Protein 9H76 (pdb70)

Radius of gyration: 25.81 Å; Cα contacts (8 Å, |Δi|>4): 1018; chains: 2; bounding box: 57×60×82 Å

Nearest PDB structures (foldseek):
  9h76-assembly1_A  TM=1.002E+00  e=5.002E-60  Carnobac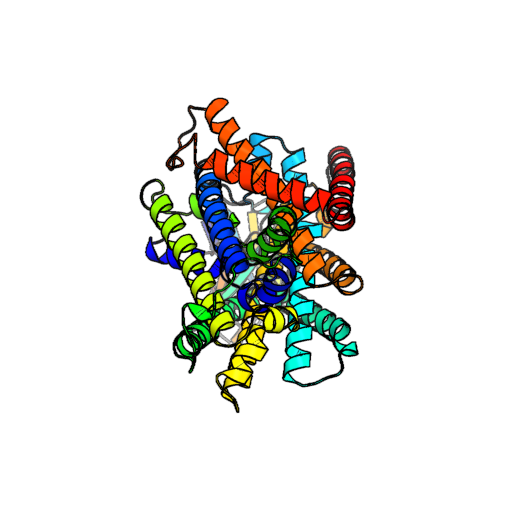terium sp. AT7
  6irs-assembly1_B  TM=9.149E-01  e=1.478E-20  Homo sapiens
  8ida-assembly1_B  TM=8.405E-01  e=1.612E-20  Homo sapiens
  5oqt-assembly1_A  TM=8.439E-01  e=7.942E-17  Geobacillus kaustophilus HTA426
  3ob6-assembly1_A  TM=8.214E-01  e=2.227E-13  Escherichia coli

Foldseek 3Di:
DDDLVRLLLVLLLQQAFLLLQFLLLQLLLLQVALQLLLVLLLLLLLLLLLLLLLLQQVLQLPLDPDFLLVLCCVQPHNLVSLLVLLLCLQAQLLLLLLLLLLLLLVLVCVLVVHDPVCSLVRSLVLLVVLLVQVVQACPSLVVLLVVLSVLLVVLLVVLLVQLCPDPQADPVLRDDSHDPVRDSVQSSLSSNLSSNLSRPRSSCSSNCSSVDDFAAPSSSVSSCSSSVVNSVSSSSNSSSLSSQDHSVVSNVDRGSSLVSQCSRPPDCRSSVSSVSSSSSSSSSSSVSLVVSQVRLLVCLVQQQFPPSVLQVDADPSHRGRSVSSVVSSVSSSVCNVPHHNSLSSLLNSQVVLVSSLVSLVSSVVCCPPPVPRDGSHDRPDNVPSSVSNNVVSVSNNVSCCVVPVPSNVVSVVSSVVSSVSRVVSVVVVD/DAWAWDFADEDAAQAKTKIKIADPDDPLLQWKKFKWWAAPPGDTHTAKIAGSVGDIDGDPVQPPAWDWDADVVRRMIIIIRGRHDQVPWTWMWMWIGNDPPGDIDIHPIHGHGHPD

Solvent-accessible surface area: 22068 Å² total

InterPro domains:
  IPR002293 Amino acid/polyamine transporter I [PF13520] (7-407)
  IPR050598 Cellular Amino Acid Transporter [PTHR11785] (1-428)

B-factor: mean 100.2, std 20.79, range [61.49, 174.68]

Sequence (546 aa):
EVSGITALTVVVGTVIGAGIFFKPTAVYGAAGAPGLGLLAWFVAGIITIAGGLTVAEIGTIYPQTGGMMIYLEKVYGRWLGFLVGWAQMVIYYPANIAALAIIFATQFVNLFALSDSTIVPTAILTSIFLMGVNFLGTKYSGWIQTLATILKLIPLVVIIVAGLLYPGGGVIRLVPFSVETHPVLTSFGSALIATLFAYDGWINVGTLAGEMKNPGKMLPKVIIGGLSIVMAVYLLTNIAYLFVLDSSQLAGTDTPAALVASHLFEGIGSKLVTIGILISVFGGINGYIISGLRVPYALATQKMLPFSDWFARINPKTNLPINGGLVMLGIAIVMILTGQFNQLTDLIVFVIWFFITLTFIAVIILRKTQPDIERPYRVPFYPVIPLIAIIGGLYIIFNTLIVQPKNAFIGILLTLIGIPIYFYCKKKYGVQLVESGGGLVQAGGSLRLSCAASGIAFSRMSMAWYRQDPGKQRALVARITNDGSTYYDDSVKGRFTISRDNAKNTVHLQMNSLKPEDTAVYYCNAQLVAWSENYWGQGTQVTVSS

Organism: NCBI:txid333990

Structure (mmCIF, N/CA/C/O backbone):
data_9H76
#
_entry.id   9H76
#
_cell.length_a   1.00
_cell.length_b   1.00
_cell.length_c   1.00
_cell.angle_alpha   90.00
_cell.angle_beta   90.00
_cell.angle_gamma   90.00
#
_symmetry.space_group_name_H-M   'P 1'
#
loop_
_entity.id
_entity.type
_entity.pdbx_description
1 polymer 'Putative amino acid/polyamine transport protein'
2 polymer 'Nanobody NB53'
3 non-polymer ALANINE
#
loop_
_atom_site.group_PDB
_atom_site.id
_atom_site.type_symbol
_atom_site.label_atom_id
_atom_site.label_alt_id
_atom_site.label_comp_id
_atom_site.label_asym_id
_atom_site.label_entity_id
_atom_site.label_seq_id
_atom_site.pdbx_PDB_ins_code
_atom_site.Cartn_x
_atom_site.Cartn_y
_atom_site.Cartn_z
_atom_site.occupancy
_atom_site.B_iso_or_equiv
_atom_site.auth_seq_id
_atom_site.auth_comp_id
_atom_site.auth_asym_id
_atom_site.auth_atom_id
_atom_site.pdbx_PDB_model_num
ATOM 1 N N . GLU A 1 3 ? 108.758 125.412 127.299 1.00 165.32 3 GLU A N 1
ATOM 2 C CA . GLU A 1 3 ? 108.568 124.382 128.309 1.00 167.37 3 GLU A CA 1
ATOM 3 C C . GLU A 1 3 ? 109.660 123.321 128.201 1.00 167.53 3 GLU A C 1
ATOM 4 O O . GLU A 1 3 ? 110.238 123.122 127.132 1.00 170.83 3 GLU A O 1
ATOM 10 N N . VAL A 1 4 ? 109.933 122.641 129.314 1.00 162.08 4 VAL A N 1
ATOM 11 C CA . VAL A 1 4 ? 110.943 121.589 129.370 1.00 157.16 4 VAL A CA 1
ATOM 12 C C . VAL A 1 4 ? 110.567 120.629 130.488 1.00 151.84 4 VAL A C 1
ATOM 13 O O . VAL A 1 4 ? 109.998 121.028 131.508 1.00 152.07 4 VAL A O 1
ATOM 17 N N . SER A 1 5 ? 110.886 119.353 130.289 1.00 148.58 5 SER A N 1
ATOM 18 C CA . SER A 1 5 ? 110.612 118.351 131.308 1.00 147.76 5 SER A CA 1
ATOM 19 C C . SER A 1 5 ? 111.470 118.600 132.542 1.00 144.81 5 SER A C 1
ATOM 20 O O . SER A 1 5 ? 112.555 119.182 132.465 1.00 142.79 5 SER A O 1
ATOM 23 N N . GLY A 1 6 ? 110.966 118.156 133.695 1.00 141.97 6 GLY A N 1
ATOM 24 C CA . GLY A 1 6 ? 111.702 118.356 134.934 1.00 137.91 6 GLY A CA 1
ATOM 25 C C . GLY A 1 6 ? 113.083 117.731 134.894 1.00 132.40 6 GLY A C 1
ATOM 26 O O . GLY A 1 6 ? 114.073 118.350 135.292 1.00 130.16 6 GLY A O 1
ATOM 27 N N . ILE A 1 7 ? 113.171 116.497 134.396 1.00 131.39 7 ILE A N 1
ATOM 28 C CA . ILE A 1 7 ? 114.466 115.833 134.283 1.00 129.91 7 ILE A CA 1
ATOM 29 C C . ILE A 1 7 ? 115.325 116.524 133.231 1.00 127.34 7 ILE A C 1
ATOM 30 O O . ILE A 1 7 ? 116.548 116.634 133.380 1.00 125.02 7 ILE A O 1
ATOM 35 N N . THR A 1 8 ? 114.700 117.011 132.156 1.00 128.53 8 THR A N 1
ATOM 36 C CA . THR A 1 8 ? 115.449 117.737 131.136 1.00 129.38 8 THR A CA 1
ATOM 37 C C . THR A 1 8 ? 116.108 118.979 131.722 1.00 127.22 8 THR A C 1
ATOM 38 O O . THR A 1 8 ? 117.285 119.246 131.460 1.00 125.92 8 THR A O 1
ATOM 42 N N . ALA A 1 9 ? 115.370 119.743 132.529 1.00 129.19 9 ALA A N 1
ATOM 43 C CA . ALA A 1 9 ? 115.951 120.923 133.162 1.00 124.92 9 ALA A CA 1
ATOM 44 C C . ALA A 1 9 ? 117.057 120.536 134.136 1.00 124.80 9 ALA A C 1
ATOM 45 O O . ALA A 1 9 ? 118.069 121.237 134.248 1.00 123.53 9 ALA A O 1
ATOM 47 N N . LEU A 1 10 ? 116.875 119.425 134.854 1.00 122.08 10 LEU A N 1
ATOM 48 C CA . LEU A 1 10 ? 117.920 118.916 135.738 1.00 111.49 10 LEU A CA 1
ATOM 49 C C . LEU A 1 10 ? 119.205 118.663 134.962 1.00 112.06 10 LEU A C 1
ATOM 50 O O . LEU A 1 10 ? 120.295 119.088 135.370 1.00 112.65 10 LEU A O 1
ATOM 55 N N . THR A 1 11 ? 119.089 117.966 133.830 1.00 114.47 11 THR A N 1
ATOM 56 C CA . THR A 1 11 ? 120.253 117.682 133.000 1.00 114.90 11 THR A CA 1
ATOM 57 C C . THR A 1 11 ? 120.870 118.967 132.464 1.00 113.65 11 THR A C 1
ATOM 58 O O . THR A 1 11 ? 122.097 119.104 132.426 1.00 117.02 11 THR A O 1
ATOM 62 N N . VAL A 1 12 ? 120.035 119.922 132.050 1.00 113.80 12 VAL A N 1
ATOM 63 C CA . VAL A 1 12 ? 120.553 121.186 131.534 1.00 111.83 12 VAL A CA 1
ATOM 64 C C . VAL A 1 12 ? 121.379 121.893 132.599 1.00 110.39 12 VAL A C 1
ATOM 65 O O . VAL A 1 12 ? 122.489 122.369 132.333 1.00 111.76 12 VAL A O 1
ATOM 69 N N . VAL A 1 13 ? 120.850 121.962 133.824 1.00 109.33 13 VAL A N 1
ATOM 70 C CA . VAL A 1 13 ? 121.548 122.647 134.911 1.00 108.44 13 VAL A CA 1
ATOM 71 C C . VAL A 1 13 ? 122.863 121.946 135.227 1.00 106.08 13 VAL A C 1
ATOM 72 O O . VAL A 1 13 ? 123.916 122.585 135.368 1.00 104.28 13 VAL A O 1
ATOM 76 N N . VAL A 1 14 ? 122.823 120.617 135.345 1.00 101.89 14 VAL A N 1
ATOM 77 C CA . VAL A 1 14 ? 124.040 119.878 135.663 1.00 95.11 14 VAL A CA 1
ATOM 78 C C . VAL A 1 14 ? 125.084 120.087 134.576 1.00 99.90 14 VAL A C 1
ATOM 79 O O . VAL A 1 14 ? 126.268 120.298 134.863 1.00 101.11 14 VAL A O 1
ATOM 83 N N . GLY A 1 15 ? 124.662 120.053 133.313 1.00 103.80 15 GLY A N 1
ATOM 84 C CA . GLY A 1 15 ? 125.602 120.256 132.225 1.00 101.22 15 GLY A CA 1
ATOM 85 C C . GLY A 1 15 ? 126.220 121.641 132.232 1.00 102.26 15 GLY A C 1
ATOM 86 O O . GLY A 1 15 ? 127.432 121.790 132.062 1.00 103.83 15 GLY A O 1
ATOM 87 N N . THR A 1 16 ? 125.398 122.677 132.426 1.00 102.28 16 THR A N 1
ATOM 88 C CA . THR A 1 16 ? 125.938 124.032 132.344 1.00 104.55 16 THR A CA 1
ATOM 89 C C . THR A 1 16 ? 126.882 124.318 133.505 1.00 102.69 16 THR A C 1
ATOM 90 O O . THR A 1 16 ? 127.972 124.865 133.306 1.00 101.99 16 THR A O 1
ATOM 94 N N . VAL A 1 17 ? 126.489 123.949 134.726 1.00 100.77 17 VAL A N 1
ATOM 95 C CA . VAL A 1 17 ? 127.305 124.306 135.885 1.00 94.76 17 VAL A CA 1
ATOM 96 C C . VAL A 1 17 ? 128.626 123.545 135.872 1.00 92.55 17 VAL A C 1
ATOM 97 O O . VAL A 1 17 ? 129.700 124.131 136.051 1.00 90.47 17 VAL A O 1
ATOM 101 N N . ILE A 1 18 ? 128.568 122.232 135.654 1.00 93.43 18 ILE A N 1
ATOM 102 C CA . ILE A 1 18 ? 129.778 121.421 135.657 1.00 88.22 18 ILE A CA 1
ATOM 103 C C . ILE A 1 18 ? 130.635 121.770 134.449 1.00 93.56 18 ILE A C 1
ATOM 104 O O . ILE A 1 18 ? 130.134 121.920 133.327 1.00 102.25 18 ILE A O 1
ATOM 109 N N . GLY A 1 19 ? 131.936 121.915 134.679 1.00 90.16 19 GLY A N 1
ATOM 110 C CA . GLY A 1 19 ? 132.863 122.203 133.607 1.00 94.33 19 GLY A CA 1
ATOM 111 C C . GLY A 1 19 ? 134.269 121.740 133.917 1.00 93.43 19 GLY A C 1
ATOM 112 O O . GLY A 1 19 ? 134.464 120.683 134.524 1.00 95.02 19 GLY A O 1
ATOM 113 N N . ALA A 1 20 ? 135.258 122.527 133.508 1.00 91.73 20 ALA A N 1
ATOM 114 C CA . ALA A 1 20 ? 136.658 122.193 133.713 1.00 89.90 20 ALA A CA 1
ATOM 115 C C . ALA A 1 20 ? 137.242 122.824 134.966 1.00 90.00 20 ALA A C 1
ATOM 116 O O . ALA A 1 20 ? 138.437 122.658 135.225 1.00 93.26 20 ALA A O 1
ATOM 118 N N . GLY A 1 21 ? 136.439 123.548 135.745 1.00 88.65 21 GLY A N 1
ATOM 119 C CA . GLY A 1 21 ? 136.955 124.134 136.970 1.00 82.65 21 GLY A CA 1
ATOM 120 C C . GLY A 1 21 ? 137.359 123.090 137.992 1.00 83.64 21 GLY A C 1
ATOM 121 O O . GLY A 1 21 ? 138.378 123.235 138.669 1.00 87.22 21 GLY A O 1
ATOM 122 N N . ILE A 1 22 ? 136.575 122.017 138.107 1.00 81.20 22 ILE A N 1
ATOM 123 C CA . ILE A 1 22 ? 136.853 120.991 139.108 1.00 78.97 22 ILE A CA 1
ATOM 124 C C . ILE A 1 22 ? 138.208 120.342 138.867 1.00 81.55 22 ILE A C 1
ATOM 125 O O . ILE A 1 22 ? 138.861 119.881 139.810 1.00 84.10 22 ILE A O 1
ATOM 130 N N . PHE A 1 23 ? 138.657 120.293 137.614 1.00 81.91 23 PHE A N 1
ATOM 131 C CA . PHE A 1 23 ? 139.906 119.618 137.298 1.00 78.78 23 PHE A CA 1
ATOM 132 C C . PHE A 1 23 ? 141.139 120.444 137.636 1.00 82.85 23 PHE A C 1
ATOM 133 O O . PHE A 1 23 ? 142.225 119.872 137.775 1.00 88.62 23 PHE A O 1
ATOM 141 N N . PHE A 1 24 ? 141.005 121.762 137.775 1.00 77.63 24 PHE A N 1
ATOM 142 C CA . PHE A 1 24 ? 142.177 122.627 137.868 1.00 77.32 24 PHE A CA 1
ATOM 143 C C . PHE A 1 24 ? 142.131 123.551 139.075 1.00 78.74 24 PHE A C 1
ATOM 144 O O . PHE A 1 24 ? 143.170 123.935 139.614 1.00 83.68 24 PHE A O 1
ATOM 152 N N . LYS A 1 25 ? 140.927 123.924 139.499 1.00 75.88 25 LYS A N 1
ATOM 153 C CA . LYS A 1 25 ? 140.798 124.795 140.661 1.00 76.39 25 LYS A CA 1
ATOM 154 C C . LYS A 1 25 ? 141.298 124.180 141.969 1.00 79.58 25 LYS A C 1
ATOM 155 O O . LYS A 1 25 ? 141.683 124.959 142.859 1.00 86.57 25 LYS A O 1
ATOM 161 N N . PRO A 1 26 ? 141.282 122.855 142.183 1.00 74.15 26 PRO A N 1
ATOM 162 C CA . PRO A 1 26 ? 141.850 122.313 143.431 1.00 74.88 26 PRO A CA 1
ATOM 163 C C . PRO A 1 26 ? 143.231 122.836 143.770 1.00 80.83 26 PRO A C 1
ATOM 164 O O . PRO A 1 26 ? 143.557 122.953 144.959 1.00 88.25 26 PRO A O 1
ATOM 168 N N . THR A 1 27 ? 144.055 123.162 142.772 1.00 77.91 27 THR A N 1
ATOM 169 C CA . THR A 1 27 ? 145.351 123.764 143.060 1.00 78.66 27 THR A CA 1
ATOM 170 C C . THR A 1 27 ? 145.194 125.009 143.917 1.00 85.24 27 THR A C 1
ATOM 171 O O . THR A 1 27 ? 145.800 125.122 144.986 1.00 91.91 27 THR A O 1
ATOM 175 N N . ALA A 1 28 ? 144.362 125.949 143.469 1.00 80.55 28 ALA A N 1
ATOM 176 C CA . ALA A 1 28 ? 144.182 127.188 144.215 1.00 78.14 28 ALA A CA 1
ATOM 177 C C . ALA A 1 28 ? 143.494 126.935 145.548 1.00 81.36 28 ALA A C 1
ATOM 178 O O . ALA A 1 28 ? 143.878 127.516 146.569 1.00 88.82 28 ALA A O 1
ATOM 180 N N . VAL A 1 29 ? 142.487 126.059 145.559 1.00 78.41 29 VAL A N 1
ATOM 181 C CA . VAL A 1 29 ? 141.724 125.813 146.779 1.00 77.70 29 VAL A CA 1
ATOM 182 C C . VAL A 1 29 ? 142.635 125.284 147.876 1.00 86.00 29 VAL A C 1
ATOM 183 O O . VAL A 1 29 ? 142.609 125.763 149.016 1.00 96.77 29 VAL A O 1
ATOM 187 N N . TYR A 1 30 ? 143.466 124.299 147.546 1.00 81.56 30 TYR A N 1
ATOM 188 C CA . TYR A 1 30 ? 144.318 123.672 148.543 1.00 82.57 30 TYR A CA 1
ATOM 189 C C . TYR A 1 30 ? 145.659 124.370 148.709 1.00 92.78 30 TYR A C 1
ATOM 190 O O . TYR A 1 30 ? 146.406 124.026 149.630 1.00 100.63 30 TYR A O 1
ATOM 199 N N . GLY A 1 31 ? 145.988 125.338 147.850 1.00 90.57 31 GLY A N 1
ATOM 200 C CA . GLY A 1 31 ? 147.120 126.199 148.128 1.00 93.93 31 GLY A CA 1
ATOM 201 C C . GLY A 1 31 ? 146.759 127.355 149.027 1.00 98.82 31 GLY A C 1
ATOM 202 O O . GLY A 1 31 ? 147.609 127.853 149.770 1.00 110.04 31 GLY A O 1
ATOM 203 N N . ALA A 1 32 ? 145.502 127.796 148.979 1.00 93.56 32 ALA A N 1
ATOM 204 C CA . ALA A 1 32 ? 145.035 128.815 149.908 1.00 97.63 32 ALA A CA 1
ATOM 205 C C . ALA A 1 32 ? 144.670 128.196 151.250 1.00 103.10 32 ALA A C 1
ATOM 206 O O . ALA A 1 32 ? 145.237 128.555 152.286 1.00 115.50 32 ALA A O 1
ATOM 208 N N . ALA A 1 33 ? 143.726 127.251 151.246 1.00 94.88 33 ALA A N 1
ATOM 209 C CA . ALA A 1 33 ? 143.294 126.624 152.491 1.00 96.67 33 ALA A CA 1
ATOM 210 C C . ALA A 1 33 ? 144.462 125.963 153.209 1.00 102.25 33 ALA A C 1
ATOM 211 O O . ALA A 1 33 ? 144.683 126.194 154.403 1.00 109.27 33 ALA A O 1
ATOM 213 N N . GLY A 1 34 ? 145.225 125.143 152.494 1.00 100.12 34 GLY A N 1
ATOM 214 C CA . GLY A 1 34 ? 146.382 124.493 153.065 1.00 103.84 34 GLY A CA 1
ATOM 215 C C . GLY A 1 34 ? 146.094 123.229 153.840 1.00 106.74 34 GLY A C 1
ATOM 216 O O . GLY A 1 34 ? 147.039 122.577 154.297 1.00 105.99 34 GLY A O 1
ATOM 217 N N . ALA A 1 35 ? 144.829 122.862 154.009 1.00 103.01 35 ALA A N 1
ATOM 218 C CA . ALA A 1 35 ? 144.460 121.664 154.741 1.00 99.30 35 ALA A CA 1
ATOM 219 C C . ALA A 1 35 ? 143.366 120.933 153.982 1.00 99.64 35 ALA A C 1
ATOM 220 O O . ALA A 1 35 ? 142.551 121.565 153.302 1.00 100.51 35 ALA A O 1
ATOM 222 N N . PRO A 1 36 ? 143.335 119.601 154.067 1.00 100.03 36 PRO A N 1
ATOM 223 C CA . PRO A 1 36 ? 142.291 118.853 153.348 1.00 96.58 36 PRO A CA 1
ATOM 224 C C . PRO A 1 36 ? 140.880 119.226 153.762 1.00 100.56 36 PRO A C 1
ATOM 225 O O . PRO A 1 36 ? 139.987 119.296 152.909 1.00 104.94 36 PRO A O 1
ATOM 229 N N . GLY A 1 37 ? 140.650 119.473 155.053 1.00 101.00 37 GLY A N 1
ATOM 230 C CA . GLY A 1 37 ? 139.299 119.718 155.522 1.00 99.21 37 GLY A CA 1
ATOM 231 C C . GLY A 1 37 ? 138.756 121.086 155.175 1.00 96.15 37 GLY A C 1
ATOM 232 O O . GLY A 1 37 ? 137.549 121.236 154.964 1.00 97.15 37 GLY A O 1
ATOM 233 N N . LEU A 1 38 ? 139.619 122.101 155.121 1.00 93.77 38 LEU A N 1
ATOM 234 C CA . LEU A 1 38 ? 139.140 123.451 154.849 1.00 90.97 38 LEU A CA 1
ATOM 235 C C . LEU A 1 38 ? 138.759 123.627 153.386 1.00 91.33 38 LEU A C 1
ATOM 236 O O . LEU A 1 38 ? 137.829 124.380 153.076 1.00 94.78 38 LEU A O 1
ATOM 241 N N . GLY A 1 39 ? 139.459 122.950 152.475 1.00 88.23 39 GLY A N 1
ATOM 242 C CA . GLY A 1 39 ? 139.078 123.015 151.074 1.00 86.30 39 GLY A CA 1
ATOM 243 C C . GLY A 1 39 ? 137.710 122.414 150.816 1.00 88.84 39 GLY A C 1
ATOM 244 O O . GLY A 1 39 ? 136.912 122.961 150.050 1.00 94.42 39 GLY A O 1
ATOM 245 N N . LEU A 1 40 ? 137.418 121.280 151.456 1.00 84.27 40 LEU A N 1
ATOM 246 C CA . LEU A 1 40 ? 136.096 120.680 151.322 1.00 82.50 40 LEU A CA 1
ATOM 247 C C . LEU A 1 40 ? 135.019 121.596 151.887 1.00 85.45 40 LEU A C 1
ATOM 248 O O . LEU A 1 40 ? 133.925 121.708 151.321 1.00 91.03 40 LEU A O 1
ATOM 253 N N . LEU A 1 41 ? 135.310 122.256 153.008 1.00 82.04 41 LEU A N 1
ATOM 254 C CA . LEU A 1 41 ? 134.366 123.221 153.556 1.00 79.62 41 LEU A CA 1
ATOM 255 C C . LEU A 1 41 ? 134.143 124.372 152.588 1.00 81.53 41 LEU A C 1
ATOM 256 O O . LEU A 1 41 ? 133.019 124.867 152.452 1.00 86.15 41 LEU A O 1
ATOM 261 N N . ALA A 1 42 ? 135.203 124.816 151.911 1.00 79.72 42 ALA A N 1
ATOM 262 C CA . ALA A 1 42 ? 135.047 125.862 150.906 1.00 79.50 42 ALA A CA 1
ATOM 263 C C . ALA A 1 42 ? 134.151 125.400 149.765 1.00 79.92 42 ALA A C 1
ATOM 264 O O . ALA A 1 42 ? 133.285 126.151 149.305 1.00 87.48 42 ALA A O 1
ATOM 266 N N . TRP A 1 43 ? 134.343 124.165 149.300 1.00 76.27 43 TRP A N 1
ATOM 267 C CA . TRP A 1 43 ? 133.484 123.630 148.244 1.00 76.35 43 TRP A CA 1
ATOM 268 C C . TRP A 1 43 ? 132.027 123.603 148.690 1.00 81.25 43 TRP A C 1
ATOM 269 O O . TRP A 1 43 ? 131.123 124.014 147.949 1.00 86.86 43 TRP A O 1
ATOM 280 N N . PHE A 1 44 ? 131.783 123.130 149.913 1.00 80.35 44 PHE A N 1
ATOM 281 C CA . PHE A 1 44 ? 130.417 123.029 150.416 1.00 78.26 44 PHE A CA 1
ATOM 282 C C . PHE A 1 44 ? 129.772 124.402 150.566 1.00 79.52 44 PHE A C 1
ATOM 283 O O . PHE A 1 44 ? 128.606 124.595 150.197 1.00 85.95 44 PHE A O 1
ATOM 291 N N . VAL A 1 45 ? 130.512 125.369 151.110 1.00 75.64 45 VAL A N 1
ATOM 292 C CA . VAL A 1 45 ? 129.967 126.711 151.291 1.00 73.44 45 VAL A CA 1
ATOM 293 C C . VAL A 1 45 ? 129.679 127.356 149.944 1.00 77.01 45 VAL A C 1
ATOM 294 O O . VAL A 1 45 ? 128.646 128.016 149.764 1.00 85.83 45 VAL A O 1
ATOM 298 N N . ALA A 1 46 ? 130.583 127.183 148.977 1.00 74.57 46 ALA A N 1
ATOM 299 C CA . ALA A 1 46 ? 130.347 127.722 147.645 1.00 74.54 46 ALA A CA 1
ATOM 300 C C . ALA A 1 46 ? 129.093 127.124 147.033 1.00 78.21 46 ALA A C 1
ATOM 301 O O . ALA A 1 46 ? 128.302 127.831 146.401 1.00 87.14 46 ALA A O 1
ATOM 303 N N . GLY A 1 47 ? 128.886 125.822 147.217 1.00 76.63 47 GLY A N 1
ATOM 304 C CA . GLY A 1 47 ? 127.679 125.211 146.691 1.00 79.61 47 GLY A CA 1
ATOM 305 C C . GLY A 1 47 ? 126.414 125.728 147.353 1.00 76.52 47 GLY A C 1
ATOM 306 O O . GLY A 1 47 ? 125.400 12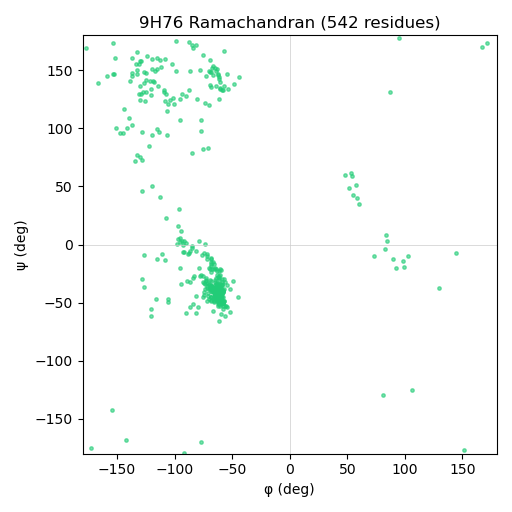5.938 146.688 1.00 79.98 47 GLY A O 1
ATOM 307 N N . ILE A 1 48 ? 126.445 125.912 148.676 1.00 72.90 48 ILE A N 1
ATOM 308 C CA . ILE A 1 48 ? 125.268 126.439 149.371 1.00 72.78 48 ILE A CA 1
ATOM 309 C C . ILE A 1 48 ? 124.940 127.840 148.870 1.00 77.18 48 ILE A C 1
ATOM 310 O O . ILE A 1 48 ? 123.777 128.175 148.594 1.00 83.63 48 ILE A O 1
ATOM 315 N N . ILE A 1 49 ? 125.968 128.681 148.745 1.00 75.14 49 ILE A N 1
ATOM 316 C CA . ILE A 1 49 ? 125.769 130.031 148.232 1.00 71.37 49 ILE A CA 1
ATOM 317 C C . ILE A 1 49 ? 125.229 129.982 146.810 1.00 77.27 49 ILE A C 1
ATOM 318 O O . ILE A 1 49 ? 124.356 130.772 146.433 1.00 81.47 49 ILE A O 1
ATOM 323 N N . THR A 1 50 ? 125.733 129.049 146.001 1.00 77.71 50 THR A N 1
ATOM 324 C CA . THR A 1 50 ? 125.256 128.918 144.630 1.00 75.27 50 THR A CA 1
ATOM 325 C C . THR A 1 50 ? 123.789 128.509 144.592 1.00 79.01 50 THR A C 1
ATOM 326 O O . THR A 1 50 ? 123.024 129.012 143.767 1.00 84.73 50 THR A O 1
ATOM 330 N N . ILE A 1 51 ? 123.376 127.599 145.475 1.00 77.30 51 ILE A N 1
ATOM 331 C CA . ILE A 1 51 ? 121.973 127.184 145.514 1.00 73.41 51 ILE A CA 1
ATOM 332 C C . ILE A 1 51 ? 121.082 128.362 145.887 1.00 79.30 51 ILE A C 1
ATOM 333 O O . ILE A 1 51 ? 120.047 128.616 145.251 1.00 86.43 51 ILE A O 1
ATOM 338 N N . ALA A 1 52 ? 121.470 129.098 146.931 1.00 75.70 52 ALA A N 1
ATOM 339 C CA . ALA A 1 52 ? 120.672 130.246 147.349 1.00 76.16 52 ALA A CA 1
ATOM 340 C C . ALA A 1 52 ? 120.582 131.283 146.237 1.00 78.69 52 ALA A C 1
ATOM 341 O O . ALA A 1 52 ? 119.497 131.809 145.947 1.00 82.64 52 ALA A O 1
ATOM 343 N N . GLY A 1 53 ? 121.710 131.572 145.589 1.00 75.08 53 GLY A N 1
ATOM 344 C CA . GLY A 1 53 ? 121.699 132.521 144.494 1.00 79.16 53 GLY A CA 1
ATOM 345 C C . GLY A 1 53 ? 120.884 132.043 143.312 1.00 85.27 53 GLY A C 1
ATOM 346 O O . GLY A 1 53 ? 120.225 132.836 142.640 1.00 91.51 53 GLY A O 1
ATOM 347 N N . GLY A 1 54 ? 120.930 130.742 143.032 1.00 81.18 54 GLY A N 1
ATOM 348 C CA . GLY A 1 54 ? 120.138 130.205 141.945 1.00 78.74 54 GLY A CA 1
ATOM 349 C C . GLY A 1 54 ? 118.654 130.380 142.181 1.00 82.04 54 GLY A C 1
ATOM 350 O O . GLY A 1 54 ? 117.920 130.794 141.283 1.00 89.38 54 GLY A O 1
ATOM 351 N N . LEU A 1 55 ? 118.193 130.085 143.397 1.00 76.86 55 LEU A N 1
ATOM 352 C CA . LEU A 1 55 ? 116.783 130.304 143.713 1.00 78.27 55 LEU A CA 1
ATOM 353 C C . LEU A 1 55 ? 116.415 131.782 143.592 1.00 84.58 55 LEU A C 1
ATOM 354 O O . LEU A 1 55 ? 115.394 132.142 142.979 1.00 94.99 55 LEU A O 1
ATOM 359 N N . THR A 1 56 ? 117.251 132.658 144.158 1.00 76.01 56 THR A N 1
ATOM 360 C CA . THR A 1 56 ? 116.946 134.085 144.125 1.00 78.62 56 THR A CA 1
ATOM 361 C C . THR A 1 56 ? 116.878 134.604 142.695 1.00 80.64 56 THR A C 1
ATOM 362 O O . THR A 1 56 ? 115.964 135.357 142.342 1.00 83.56 56 THR A O 1
ATOM 366 N N . VAL A 1 57 ? 117.833 134.207 141.855 1.00 79.16 57 VAL A N 1
ATOM 367 C CA . VAL A 1 57 ? 117.851 134.656 140.468 1.00 79.37 57 VAL A CA 1
ATOM 368 C C . VAL A 1 57 ? 116.687 134.053 139.691 1.00 86.79 57 VAL A C 1
ATOM 369 O O . VAL A 1 57 ? 116.126 134.695 138.797 1.00 92.09 57 VAL A O 1
ATOM 373 N N . ALA A 1 58 ? 116.314 132.811 140.004 1.00 86.22 58 ALA A N 1
ATOM 374 C CA . ALA A 1 58 ? 115.192 132.189 139.312 1.00 84.97 58 ALA A CA 1
ATOM 375 C C . ALA A 1 58 ? 113.896 132.928 139.578 1.00 87.78 58 ALA A C 1
ATOM 376 O O . ALA A 1 58 ? 113.032 132.999 138.696 1.00 98.01 58 ALA A O 1
ATOM 378 N N . GLU A 1 59 ? 113.734 133.480 140.781 1.00 86.81 59 GLU A N 1
ATOM 379 C CA . GLU A 1 59 ? 112.534 134.273 141.041 1.00 87.67 59 GLU A CA 1
ATOM 380 C C . GLU A 1 59 ? 112.387 135.410 140.031 1.00 90.28 59 GLU A C 1
ATOM 381 O O . GLU A 1 59 ? 111.346 135.546 139.374 1.00 95.49 59 GLU A O 1
ATOM 387 N N . ILE A 1 60 ? 113.430 136.230 139.878 1.00 90.97 60 ILE A N 1
ATOM 388 C CA . ILE A 1 60 ? 113.347 137.359 138.955 1.00 85.77 60 ILE A CA 1
ATOM 389 C C . ILE A 1 60 ? 113.276 136.872 137.514 1.00 87.40 60 ILE A C 1
ATOM 390 O O . ILE A 1 60 ? 112.604 137.482 136.675 1.00 93.49 60 ILE A O 1
ATOM 395 N N . GLY A 1 61 ? 113.965 135.773 137.199 1.00 86.52 61 GLY A N 1
ATOM 396 C CA . GLY A 1 61 ? 113.873 135.225 135.857 1.00 90.13 61 GLY A CA 1
ATOM 397 C C . GLY A 1 61 ? 112.450 134.859 135.484 1.00 96.94 61 GLY A C 1
ATOM 398 O O . GLY A 1 61 ? 112.011 135.100 134.358 1.00 104.74 61 GLY A O 1
ATOM 399 N N . THR A 1 62 ? 111.711 134.274 136.428 1.00 94.83 62 THR A N 1
ATOM 400 C CA . THR A 1 62 ? 110.288 134.042 136.208 1.00 92.01 62 THR A CA 1
ATOM 401 C C . THR A 1 62 ? 109.529 135.354 136.094 1.00 95.04 62 THR A C 1
ATOM 402 O O . THR A 1 62 ? 108.605 135.476 135.282 1.00 99.46 62 THR A O 1
ATOM 406 N N . ILE A 1 63 ? 109.893 136.346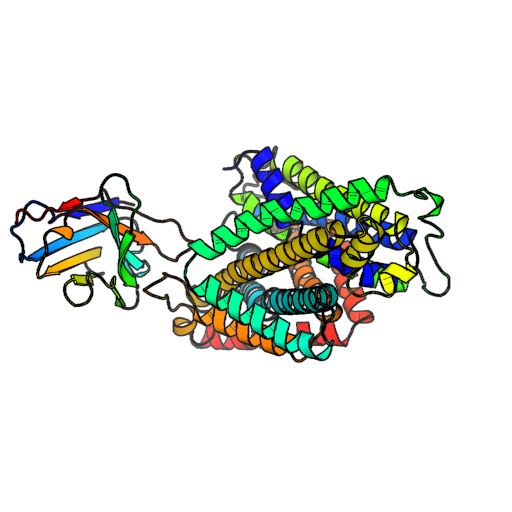 136.909 1.00 93.42 63 ILE A N 1
ATOM 407 C CA . ILE A 1 63 ? 109.210 137.635 136.839 1.00 89.71 63 ILE A CA 1
ATOM 408 C C . ILE A 1 63 ? 109.392 138.264 135.463 1.00 95.73 63 ILE A C 1
ATOM 409 O O . ILE A 1 63 ? 108.441 138.794 134.877 1.00 98.24 63 ILE A O 1
ATOM 414 N N . TYR A 1 64 ? 110.609 138.202 134.918 1.00 95.41 64 TYR A N 1
ATOM 415 C CA . TYR A 1 64 ? 110.948 138.802 133.629 1.00 92.90 64 TYR A CA 1
ATOM 416 C C . TYR A 1 64 ? 111.480 137.705 132.715 1.00 101.64 64 TYR A C 1
ATOM 417 O O . TYR A 1 64 ? 112.700 137.512 132.605 1.00 104.51 64 TYR A O 1
ATOM 426 N N . PRO A 1 65 ? 110.596 136.971 132.033 1.00 102.72 65 PRO A N 1
ATOM 427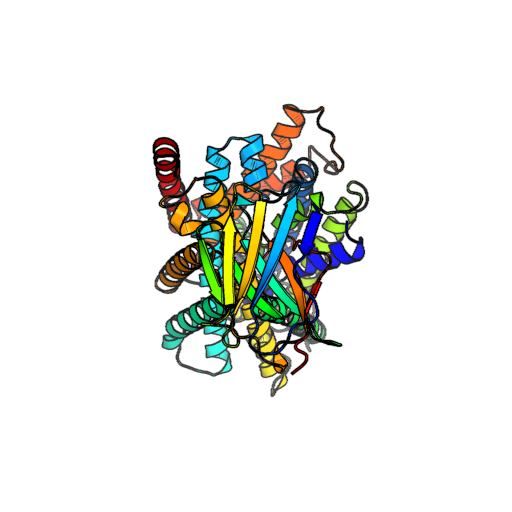 C CA . PRO A 1 65 ? 111.050 135.857 131.189 1.00 104.54 65 PRO A CA 1
ATOM 428 C C . PRO A 1 65 ? 111.723 136.285 129.895 1.00 109.32 65 PRO A C 1
ATOM 429 O O . PRO A 1 65 ? 112.125 135.414 129.116 1.00 114.02 65 PRO A O 1
ATOM 433 N N . GLN A 1 66 ? 111.857 137.583 129.633 1.00 109.39 66 GLN A N 1
ATOM 434 C CA . GLN A 1 66 ? 112.503 138.032 128.408 1.00 107.24 66 GLN A CA 1
ATOM 435 C C . GLN A 1 66 ? 113.947 137.554 128.361 1.00 114.99 66 GLN A C 1
ATOM 436 O O . GLN A 1 66 ? 114.638 137.506 129.382 1.00 120.22 66 GLN A O 1
ATOM 442 N N . THR A 1 67 ? 114.401 137.190 127.166 1.00 116.08 67 THR A N 1
ATOM 443 C CA . THR A 1 67 ? 115.764 136.709 127.002 1.00 122.36 67 THR A CA 1
ATOM 444 C C . THR A 1 67 ? 116.764 137.831 127.258 1.00 124.95 67 THR A C 1
ATOM 445 O O . THR A 1 67 ? 116.467 139.015 127.080 1.00 128.81 67 THR A O 1
ATOM 449 N N . GLY A 1 68 ? 117.957 137.444 127.702 1.00 121.17 68 GLY A N 1
ATOM 450 C CA . GLY A 1 68 ? 119.001 138.402 128.006 1.00 113.67 68 GLY A CA 1
ATOM 451 C C . GLY A 1 68 ? 119.611 138.181 129.374 1.00 110.68 68 GLY A C 1
ATOM 452 O O . GLY A 1 68 ? 120.821 138.340 129.556 1.00 113.00 68 GLY A O 1
ATOM 453 N N . GLY A 1 69 ? 118.785 137.811 130.342 1.00 108.31 69 GLY A N 1
ATOM 454 C CA . GLY A 1 69 ? 119.300 137.475 131.660 1.00 108.06 69 GLY A CA 1
ATOM 455 C C . GLY A 1 69 ? 119.572 138.709 132.488 1.00 104.53 69 GLY A C 1
ATOM 456 O O . GLY A 1 69 ? 118.716 139.592 132.616 1.00 107.09 69 GLY A O 1
ATOM 457 N N . MET A 1 70 ? 120.779 138.771 133.056 1.00 97.13 70 MET A N 1
ATOM 458 C CA . MET A 1 70 ? 121.112 139.844 133.987 1.00 89.58 70 MET A CA 1
ATOM 459 C C . MET A 1 70 ? 120.966 141.214 133.347 1.00 91.18 70 MET A C 1
ATOM 460 O O . MET A 1 70 ? 120.579 142.173 134.023 1.00 96.93 70 MET A O 1
ATOM 465 N N . MET A 1 71 ? 121.274 141.329 132.054 1.00 89.34 71 MET A N 1
ATOM 466 C CA . MET A 1 71 ? 121.068 142.595 131.361 1.00 90.77 71 MET A CA 1
ATOM 467 C C . MET A 1 71 ? 119.627 143.060 131.500 1.00 92.76 71 MET A C 1
ATOM 468 O O . MET A 1 71 ? 119.364 144.185 131.937 1.00 97.58 71 MET A O 1
ATOM 473 N N . ILE A 1 72 ? 118.676 142.189 131.160 1.00 89.16 72 ILE A N 1
ATOM 474 C CA . ILE A 1 72 ? 117.266 142.557 131.232 1.00 90.04 72 ILE A CA 1
ATOM 475 C C . ILE A 1 72 ? 116.858 142.823 132.674 1.00 92.17 72 ILE A C 1
ATOM 476 O O . ILE A 1 72 ? 116.160 143.801 132.965 1.00 93.02 72 ILE A O 1
ATOM 481 N N . TYR A 1 73 ? 117.291 141.964 133.600 1.00 90.85 73 TYR A N 1
ATOM 482 C CA . TYR A 1 73 ? 116.879 142.114 134.993 1.00 85.92 73 TYR A CA 1
ATOM 483 C C . TYR A 1 73 ? 117.311 143.465 135.546 1.00 88.33 73 TYR A C 1
ATOM 484 O O . TYR A 1 73 ? 116.497 144.217 136.099 1.00 94.03 73 TYR A O 1
ATOM 493 N N . LEU A 1 74 ? 118.590 143.801 135.385 1.00 84.93 74 LEU A N 1
ATOM 494 C CA . LEU A 1 74 ? 119.093 145.042 135.957 1.00 84.93 74 LEU A CA 1
ATOM 495 C C . LEU A 1 74 ? 118.597 146.255 135.186 1.00 89.37 74 LEU A C 1
ATOM 496 O O . LEU A 1 74 ? 118.375 147.312 135.787 1.00 91.70 74 LEU A O 1
ATOM 501 N N . GLU A 1 75 ? 118.388 146.121 133.872 1.00 89.28 75 GLU A N 1
ATOM 502 C CA . GLU A 1 75 ? 117.772 147.204 133.117 1.00 88.68 75 GLU A CA 1
ATOM 503 C C . GLU A 1 75 ? 116.397 147.520 133.675 1.00 94.62 75 GLU A C 1
ATOM 504 O O . GLU A 1 75 ? 116.053 148.691 133.871 1.00 97.83 75 GLU A O 1
ATOM 510 N N . LYS A 1 76 ? 115.601 146.488 133.944 1.00 95.55 76 LYS A N 1
ATOM 511 C CA . LYS A 1 76 ? 114.234 146.713 134.386 1.00 93.50 76 LYS A CA 1
ATOM 512 C C . LYS A 1 76 ? 114.173 147.202 135.825 1.00 89.76 76 LYS A C 1
ATOM 513 O O . LYS A 1 76 ? 113.292 147.998 136.166 1.00 89.92 76 LYS A O 1
ATOM 519 N N . VAL A 1 77 ? 115.080 146.746 136.682 1.00 85.68 77 VAL A N 1
ATOM 520 C CA . VAL A 1 77 ? 114.995 147.098 138.098 1.00 83.30 77 VAL A CA 1
ATOM 521 C C . VAL A 1 77 ? 115.698 148.416 138.394 1.00 89.32 77 VAL A C 1
ATOM 522 O O . VAL A 1 77 ? 115.110 149.324 138.986 1.00 94.62 77 VAL A O 1
ATOM 526 N N . TYR A 1 78 ? 116.964 148.549 138.003 1.00 87.38 78 TYR A N 1
ATOM 527 C CA . TYR A 1 78 ? 117.732 149.745 138.333 1.00 83.48 78 TYR A CA 1
ATOM 528 C C . TYR A 1 78 ? 117.603 150.814 137.253 1.00 92.55 78 TYR A C 1
ATOM 529 O O . TYR A 1 78 ? 117.159 151.933 137.526 1.00 104.20 78 TYR A O 1
ATOM 538 N N . GLY A 1 79 ? 117.990 150.484 136.029 1.00 91.26 79 GLY A N 1
ATOM 539 C CA . GLY A 1 79 ? 117.919 151.437 134.941 1.00 92.38 79 GLY A CA 1
ATOM 540 C C . GLY A 1 79 ? 118.698 150.933 133.751 1.00 94.24 79 GLY A C 1
ATOM 541 O O . GLY A 1 79 ? 119.442 149.952 133.830 1.00 100.53 79 GLY A O 1
ATOM 542 N N . ARG A 1 80 ? 118.518 151.636 132.631 1.00 91.71 80 ARG A N 1
ATOM 543 C CA . ARG A 1 80 ? 119.172 151.229 131.392 1.00 90.09 80 ARG A CA 1
ATOM 544 C C . ARG A 1 80 ? 120.688 151.294 131.519 1.00 85.86 80 ARG A C 1
ATOM 545 O O . ARG A 1 80 ? 121.404 150.463 130.946 1.00 87.43 80 ARG A O 1
ATOM 553 N N . TRP A 1 81 ? 121.196 152.277 132.265 1.00 81.35 81 TRP A N 1
ATOM 554 C CA . TRP A 1 81 ? 122.640 152.428 132.400 1.00 83.88 81 TRP A CA 1
ATOM 555 C C . TRP A 1 81 ? 123.264 151.195 133.039 1.00 84.59 81 TRP A C 1
ATOM 556 O O . TRP A 1 81 ? 124.300 150.707 132.578 1.00 89.62 81 TRP A O 1
ATOM 567 N N . LEU A 1 82 ? 122.632 150.654 134.082 1.00 82.58 82 LEU A N 1
ATOM 568 C CA . LEU A 1 82 ? 123.186 149.474 134.734 1.00 78.97 82 LEU A CA 1
ATOM 569 C C . LEU A 1 82 ? 123.041 148.233 133.864 1.00 77.15 82 LEU A C 1
ATOM 570 O O . LEU A 1 82 ? 123.907 147.353 133.894 1.00 81.58 82 LEU A O 1
ATOM 575 N N . GLY A 1 83 ? 121.964 148.141 133.083 1.00 78.36 83 GLY A N 1
ATOM 576 C CA . GLY A 1 83 ? 121.854 147.041 132.138 1.00 79.35 83 GLY A CA 1
ATOM 577 C C . GLY A 1 83 ? 122.979 147.050 131.124 1.00 81.20 83 GLY A C 1
ATOM 578 O O . GLY A 1 83 ? 123.610 146.018 130.856 1.00 88.33 83 GLY A O 1
ATOM 579 N N . PHE A 1 84 ? 123.265 148.225 130.558 1.00 80.45 84 PHE A N 1
ATOM 580 C CA . PHE A 1 84 ? 124.406 148.322 129.657 1.00 78.93 84 PHE A CA 1
ATOM 581 C C . PHE A 1 84 ? 125.703 148.016 130.383 1.00 79.43 84 PHE A C 1
ATOM 582 O O . PHE A 1 84 ? 126.628 147.457 129.793 1.00 83.35 84 PHE A O 1
ATOM 590 N N . LEU A 1 85 ? 125.813 148.427 131.644 1.00 79.00 85 LEU A N 1
ATOM 591 C CA . LEU A 1 85 ? 127.037 148.171 132.390 1.00 73.00 85 LEU A CA 1
ATOM 592 C C . LEU A 1 85 ? 127.276 146.677 132.543 1.00 73.70 85 LEU A C 1
ATOM 593 O O . LEU A 1 85 ? 128.404 146.201 132.384 1.00 76.08 85 LEU A O 1
ATOM 598 N N . VAL A 1 86 ? 126.220 145.920 132.842 1.00 76.34 86 VAL A N 1
ATOM 599 C CA . VAL A 1 86 ? 126.343 144.465 132.918 1.00 72.26 86 VAL A CA 1
ATOM 600 C C . VAL A 1 86 ? 126.737 143.896 131.566 1.00 78.88 86 VAL A C 1
ATOM 601 O O . VAL A 1 86 ? 127.616 143.030 131.467 1.00 85.62 86 VAL A O 1
ATOM 605 N N . GLY A 1 87 ? 126.078 144.361 130.504 1.00 79.89 87 GLY A N 1
ATOM 606 C CA . GLY A 1 87 ? 126.416 143.865 129.181 1.00 77.18 87 GLY A CA 1
ATOM 607 C C . GLY A 1 87 ? 127.863 144.131 128.818 1.00 77.51 87 GLY A C 1
ATOM 608 O O . GLY A 1 87 ? 128.555 143.256 128.298 1.00 82.41 87 GLY A O 1
ATOM 609 N N . TRP A 1 88 ? 128.345 145.334 129.117 1.00 73.75 88 TRP A N 1
ATOM 610 C CA . TRP A 1 88 ? 129.711 145.710 128.783 1.00 71.63 88 TRP A CA 1
ATOM 611 C C . TRP A 1 88 ? 130.719 144.933 129.616 1.00 76.29 88 TRP A C 1
ATOM 612 O O . TRP A 1 88 ? 131.764 144.518 129.105 1.00 84.73 88 TRP A O 1
ATOM 623 N N . ALA A 1 89 ? 130.428 144.730 130.903 1.00 74.54 89 ALA A N 1
ATOM 624 C CA . ALA A 1 89 ? 131.320 143.936 131.738 1.00 69.63 89 ALA A CA 1
ATOM 625 C C . ALA A 1 89 ? 131.392 142.499 131.251 1.00 73.11 89 ALA A C 1
ATOM 626 O O . ALA A 1 89 ? 132.470 141.895 131.236 1.00 79.24 89 ALA A O 1
ATOM 628 N N . GLN A 1 90 ? 130.255 141.930 130.849 1.00 72.70 90 GLN A N 1
ATOM 629 C CA . GLN A 1 90 ? 130.278 140.595 130.265 1.00 71.62 90 GLN A CA 1
ATOM 630 C C . GLN A 1 90 ? 131.037 140.577 128.947 1.00 75.62 90 GLN A C 1
ATOM 631 O O . GLN A 1 90 ? 131.710 139.590 128.631 1.00 80.02 90 GLN A O 1
ATOM 637 N N . MET A 1 91 ? 130.942 141.655 128.170 1.00 73.95 91 MET A N 1
ATOM 638 C CA . MET A 1 91 ? 131.570 141.687 126.855 1.00 73.82 91 MET A CA 1
ATOM 639 C C . MET A 1 91 ? 133.083 141.817 126.951 1.00 76.19 91 MET A C 1
ATOM 640 O O . MET A 1 91 ? 133.808 141.218 126.151 1.00 87.80 91 MET A O 1
ATOM 645 N N . VAL A 1 92 ? 133.582 142.603 127.903 1.00 71.06 92 VAL A N 1
ATOM 646 C CA . VAL A 1 92 ? 135.003 142.932 127.955 1.00 68.26 92 VAL A CA 1
ATOM 647 C C . VAL A 1 92 ? 135.736 142.259 129.102 1.00 74.54 92 VAL A C 1
ATOM 648 O O . VAL A 1 92 ? 136.978 142.264 129.104 1.00 82.11 92 VAL A O 1
ATOM 652 N N . ILE A 1 93 ? 135.031 141.688 130.076 1.00 75.86 93 ILE A N 1
ATOM 653 C CA . ILE A 1 93 ? 135.711 141.016 131.177 1.00 72.81 93 ILE A CA 1
ATOM 654 C C . ILE A 1 93 ? 135.288 139.557 131.243 1.00 75.07 93 ILE A C 1
ATOM 655 O O . ILE A 1 93 ? 136.115 138.660 131.073 1.00 82.29 93 ILE A O 1
ATOM 660 N N . TYR A 1 94 ? 133.997 139.311 131.468 1.00 71.97 94 TYR A N 1
ATOM 661 C CA . TYR A 1 94 ? 133.539 137.960 131.782 1.00 72.46 94 TYR A CA 1
ATOM 662 C C . TYR A 1 94 ? 133.939 136.963 130.702 1.00 77.74 94 TYR A C 1
ATOM 663 O O . TYR A 1 94 ? 134.682 136.010 130.962 1.00 82.88 94 TYR A O 1
ATOM 672 N N . TYR A 1 95 ? 133.464 137.169 129.483 1.00 73.94 95 TYR A N 1
ATOM 673 C CA . TYR A 1 95 ? 133.670 136.174 128.438 1.00 71.01 95 TYR A CA 1
ATOM 674 C C . TYR A 1 95 ? 135.103 136.190 127.914 1.00 72.49 95 TYR A C 1
ATOM 675 O O . TYR A 1 95 ? 135.692 135.117 127.731 1.00 80.04 95 TYR A O 1
ATOM 684 N N . PRO A 1 96 ? 135.703 137.357 127.638 1.00 69.01 96 PRO A N 1
ATOM 685 C CA . PRO A 1 96 ? 137.130 137.343 127.280 1.00 68.45 96 PRO A CA 1
ATOM 686 C C . PRO A 1 96 ? 138.012 136.721 128.343 1.00 71.48 96 PRO A C 1
ATOM 687 O O . PRO A 1 96 ? 138.932 135.969 128.007 1.00 76.29 96 PRO A O 1
ATOM 691 N N . ALA A 1 97 ? 137.755 136.992 129.623 1.00 73.22 97 ALA A N 1
ATOM 692 C CA . ALA A 1 97 ? 138.606 136.414 130.656 1.00 67.64 97 ALA A CA 1
ATOM 693 C C . ALA A 1 97 ? 138.361 134.920 130.798 1.00 71.29 97 ALA A C 1
ATOM 694 O O . ALA A 1 97 ? 139.299 134.162 131.051 1.00 77.66 97 ALA A O 1
ATOM 696 N N . ASN A 1 98 ? 137.114 134.473 130.641 1.00 67.97 98 ASN A N 1
ATOM 697 C CA . ASN A 1 98 ? 136.854 133.038 130.660 1.00 65.68 98 ASN A CA 1
ATOM 698 C C . ASN A 1 98 ? 137.578 132.339 129.522 1.00 71.80 98 ASN A C 1
ATOM 699 O O . ASN A 1 98 ? 138.205 131.292 129.723 1.00 80.63 98 ASN A O 1
ATOM 704 N N . ILE A 1 99 ? 137.514 132.914 128.320 1.00 69.92 99 ILE A N 1
ATOM 705 C CA . ILE A 1 99 ? 138.212 132.331 127.179 1.00 64.07 99 ILE A CA 1
ATOM 706 C C . ILE A 1 99 ? 139.711 132.303 127.435 1.00 70.49 99 ILE A C 1
ATOM 707 O O . ILE A 1 99 ? 140.379 131.297 127.180 1.00 77.63 99 ILE A O 1
ATOM 712 N N . ALA A 1 100 ? 140.262 133.402 127.954 1.00 68.92 100 ALA A N 1
ATOM 713 C CA . ALA A 1 100 ? 141.696 133.463 128.209 1.00 64.03 100 ALA A CA 1
ATOM 714 C C . ALA A 1 100 ? 142.120 132.431 129.244 1.00 70.58 100 ALA A C 1
ATOM 715 O O . ALA A 1 100 ? 143.096 131.702 129.044 1.00 76.24 100 ALA A O 1
ATOM 717 N N . ALA A 1 101 ? 141.392 132.351 130.358 1.00 72.58 101 ALA A N 1
ATOM 718 C CA . ALA A 1 101 ? 141.751 131.416 131.418 1.00 70.67 101 ALA A CA 1
ATOM 719 C C . ALA A 1 101 ? 141.649 129.976 130.941 1.00 74.21 101 ALA A C 1
ATOM 720 O O . ALA A 1 101 ? 142.536 129.158 131.214 1.00 80.58 101 ALA A O 1
ATOM 722 N N . LEU A 1 102 ? 140.578 129.645 130.219 1.00 69.98 102 LEU A N 1
ATOM 723 C CA . LEU A 1 102 ? 140.417 128.272 129.763 1.00 67.45 102 LEU A CA 1
ATOM 724 C C . LEU A 1 102 ? 141.433 127.920 128.686 1.00 74.67 102 LEU A C 1
ATOM 725 O O . LEU A 1 102 ? 141.911 126.786 128.636 1.00 80.30 102 LEU A O 1
ATOM 730 N N . ALA A 1 103 ? 141.793 128.875 127.827 1.00 71.54 103 ALA A N 1
ATOM 731 C CA . ALA A 1 103 ? 142.849 128.620 126.854 1.00 66.77 103 ALA A CA 1
ATOM 732 C C . ALA A 1 103 ? 144.189 128.408 127.542 1.00 73.52 103 ALA A C 1
ATOM 733 O O . ALA A 1 103 ? 144.962 127.528 127.146 1.00 80.19 103 ALA A O 1
ATOM 735 N N . ILE A 1 104 ? 144.482 129.199 128.576 1.00 70.95 104 ILE A N 1
ATOM 736 C CA . ILE A 1 104 ? 145.733 129.031 129.311 1.00 68.00 104 ILE A CA 1
ATOM 737 C C . ILE A 1 104 ? 145.782 127.657 129.962 1.00 74.88 104 ILE A C 1
ATOM 738 O O . ILE A 1 104 ? 146.800 126.958 129.905 1.00 77.42 104 ILE A O 1
ATOM 743 N N . ILE A 1 105 ? 144.682 127.248 130.597 1.00 70.41 105 ILE A N 1
ATOM 744 C CA . ILE A 1 105 ? 144.678 125.950 131.263 1.00 69.79 105 ILE A CA 1
ATOM 745 C C . ILE A 1 105 ? 144.707 124.813 130.248 1.00 76.99 105 ILE A C 1
ATOM 746 O O . ILE A 1 105 ? 145.318 123.768 130.498 1.00 88.94 105 ILE A O 1
ATOM 751 N N . PHE A 1 106 ? 144.064 124.988 129.091 1.00 73.01 106 PHE A N 1
ATOM 752 C CA . PHE A 1 106 ? 144.154 123.991 128.033 1.00 72.10 106 PHE A CA 1
ATOM 753 C C . PHE A 1 106 ? 145.588 123.832 127.564 1.00 78.72 106 PHE A C 1
ATOM 754 O O . PHE A 1 106 ? 146.070 122.710 127.383 1.00 86.11 106 PHE A O 1
ATOM 762 N N . ALA A 1 107 ? 146.285 124.950 127.364 1.00 73.89 107 ALA A N 1
ATOM 763 C CA . ALA A 1 107 ? 147.685 124.890 126.971 1.00 71.57 107 ALA A CA 1
ATOM 764 C C . ALA A 1 107 ? 148.527 124.213 128.041 1.00 81.94 107 ALA A C 1
ATOM 765 O O . ALA A 1 107 ? 149.396 123.395 127.728 1.00 91.62 107 ALA A O 1
ATOM 767 N N . THR A 1 108 ? 148.284 124.542 129.310 1.00 82.19 108 THR A N 1
ATOM 768 C CA . THR A 1 108 ? 149.052 123.938 130.394 1.00 82.06 108 THR A CA 1
ATOM 769 C C . THR A 1 108 ? 148.853 122.428 130.431 1.00 84.51 108 THR A C 1
ATOM 770 O O . THR A 1 108 ? 149.819 121.662 130.537 1.00 93.28 108 THR A O 1
ATOM 774 N N . GLN A 1 109 ? 147.600 121.982 130.336 1.00 78.98 109 GLN A N 1
ATOM 775 C CA . GLN A 1 109 ? 147.323 120.551 130.352 1.00 79.74 109 GLN A CA 1
ATOM 776 C C . GLN A 1 109 ? 147.912 119.864 129.128 1.00 89.52 109 GLN A C 1
ATOM 777 O O . GLN A 1 109 ? 148.422 118.744 129.225 1.00 97.40 109 GLN A O 1
ATOM 783 N N . PHE A 1 110 ? 147.838 120.511 127.963 1.00 85.53 110 PHE A N 1
ATOM 784 C CA . PHE A 1 110 ? 148.414 119.947 126.747 1.00 86.02 110 PHE A CA 1
ATOM 785 C C . PHE A 1 110 ? 149.920 119.770 126.889 1.00 90.29 110 PHE A C 1
ATOM 786 O O . PHE A 1 110 ? 150.475 118.721 126.539 1.00 98.99 110 PHE A O 1
ATOM 794 N N . VAL A 1 111 ? 150.596 120.792 127.414 1.00 86.73 111 VAL A N 1
ATOM 795 C CA . VAL A 1 111 ? 152.037 120.713 127.628 1.00 89.94 111 VAL A CA 1
ATOM 796 C C . VAL A 1 111 ? 152.372 119.601 128.609 1.00 99.13 111 VAL A C 1
ATOM 797 O O . VAL A 1 111 ? 153.305 118.822 128.387 1.00 106.28 111 VAL A O 1
ATOM 801 N N . ASN A 1 112 ? 151.619 119.506 129.705 1.00 99.34 112 ASN A N 1
ATOM 802 C CA . ASN A 1 112 ? 151.867 118.447 130.678 1.00 101.02 112 ASN A CA 1
ATOM 803 C C . ASN A 1 112 ? 151.678 117.070 130.057 1.00 106.27 112 ASN A C 1
ATOM 804 O O . ASN A 1 112 ? 152.477 116.158 130.296 1.00 109.32 112 ASN A O 1
ATOM 809 N N . LEU A 1 113 ? 150.623 116.902 129.259 1.00 102.53 113 LEU A N 1
ATOM 810 C CA . LEU A 1 113 ? 150.359 115.613 128.632 1.00 101.96 113 LEU A CA 1
ATOM 811 C C . LEU A 1 113 ? 151.465 115.232 127.658 1.00 107.29 113 LEU A C 1
ATOM 812 O O . LEU A 1 113 ? 151.925 114.085 127.649 1.00 111.26 113 LEU A O 1
ATOM 817 N N . PHE A 1 114 ? 151.909 116.178 126.834 1.00 103.88 114 PHE A N 1
ATOM 818 C CA . PHE A 1 114 ? 152.912 115.898 125.817 1.00 103.10 114 PHE A CA 1
ATOM 819 C C . PHE A 1 114 ? 154.324 116.261 126.248 1.00 109.04 114 PHE A C 1
ATOM 820 O O . PHE A 1 114 ? 155.249 116.148 125.437 1.00 113.39 114 PHE A O 1
ATOM 828 N N . ALA A 1 115 ? 154.512 116.686 127.497 1.00 108.81 115 ALA A N 1
ATOM 829 C CA . ALA A 1 115 ? 155.839 116.956 128.050 1.00 109.26 115 ALA A CA 1
ATOM 830 C C . ALA A 1 115 ? 156.622 117.941 127.187 1.00 109.91 115 ALA A C 1
ATOM 831 O O . ALA A 1 115 ? 157.814 117.759 126.932 1.00 108.56 115 ALA A O 1
ATOM 833 N N . LEU A 1 116 ? 155.949 118.987 126.723 1.00 113.03 116 LEU A N 1
ATOM 834 C CA . LEU A 1 116 ? 156.611 120.043 125.976 1.00 111.68 116 LEU A CA 1
ATOM 835 C C . LEU A 1 116 ? 157.149 121.105 126.932 1.00 115.26 116 LEU A C 1
ATOM 836 O O . LEU A 1 116 ? 156.933 121.056 128.144 1.00 118.40 116 LEU A O 1
ATOM 841 N N . SER A 1 117 ? 157.880 122.063 126.372 1.00 112.93 117 SER A N 1
ATOM 842 C CA . SER A 1 117 ? 158.430 123.138 127.181 1.00 115.51 117 SER A CA 1
ATOM 843 C C . SER A 1 117 ? 157.318 124.049 127.683 1.00 115.70 117 SER A C 1
ATOM 844 O O . SER A 1 117 ? 156.293 124.237 127.025 1.00 115.87 117 SER A O 1
ATOM 847 N N . ASP A 1 118 ? 157.530 124.618 128.871 1.00 115.99 118 ASP A N 1
ATOM 848 C CA . ASP A 1 118 ? 156.566 125.553 129.435 1.00 115.34 118 ASP A CA 1
ATOM 849 C C . ASP A 1 118 ? 156.495 126.861 128.662 1.00 111.97 118 ASP A C 1
ATOM 850 O O . ASP A 1 118 ? 155.543 127.623 128.854 1.00 112.12 118 ASP A O 1
ATOM 855 N N . SER A 1 119 ? 157.474 127.142 127.801 1.00 111.43 119 SER A N 1
ATOM 856 C CA . SER A 1 119 ? 157.465 128.371 127.020 1.00 111.17 119 SER A CA 1
ATOM 857 C C . SER A 1 119 ? 156.415 128.363 125.918 1.00 109.66 119 SER A C 1
ATOM 858 O O . SER A 1 119 ? 156.143 129.421 125.342 1.00 111.30 119 SER A O 1
ATOM 861 N N . THR A 1 120 ? 155.826 127.210 125.609 1.00 102.61 120 THR A N 1
ATOM 862 C CA . THR A 1 120 ? 154.828 127.101 124.557 1.00 96.21 120 THR A CA 1
ATOM 863 C C . THR A 1 120 ? 153.404 127.201 125.084 1.00 90.52 120 THR A C 1
ATOM 864 O O . THR A 1 120 ? 152.458 127.003 124.317 1.00 91.48 120 THR A O 1
ATOM 868 N N . ILE A 1 121 ? 153.227 127.491 126.373 1.00 89.54 121 ILE A N 1
ATOM 869 C CA . ILE A 1 121 ? 151.880 127.582 126.929 1.00 90.15 121 ILE A CA 1
ATOM 870 C C . ILE A 1 121 ? 151.128 128.758 126.318 1.00 90.50 121 ILE A C 1
ATOM 871 O O . ILE A 1 121 ? 149.984 128.621 125.875 1.00 92.57 121 ILE A O 1
ATOM 876 N N . VAL A 1 122 ? 151.752 129.931 126.288 1.00 88.81 122 VAL A N 1
ATOM 877 C CA . VAL A 1 122 ? 151.103 131.128 125.754 1.00 85.19 122 VAL A CA 1
ATOM 878 C C . VAL A 1 122 ? 150.846 130.976 124.256 1.00 89.01 122 VAL A C 1
ATOM 879 O O . VAL A 1 122 ? 149.718 131.241 123.806 1.00 90.37 122 VAL A O 1
ATOM 883 N N . PRO A 1 123 ? 151.835 130.577 123.436 1.00 84.69 123 PRO A N 1
ATOM 884 C CA . PRO A 1 123 ? 151.526 130.365 122.012 1.00 78.16 123 PRO A CA 1
ATOM 885 C C . PRO A 1 123 ? 150.425 129.349 121.789 1.00 80.42 123 PRO A C 1
ATOM 886 O O . PRO A 1 123 ? 149.555 129.562 120.935 1.00 85.71 123 PRO A O 1
ATOM 890 N N . THR A 1 124 ? 150.426 128.253 122.550 1.00 80.23 124 THR A N 1
ATOM 891 C CA . THR A 1 124 ? 149.361 127.267 122.417 1.00 80.89 124 THR A CA 1
ATOM 892 C C . THR A 1 124 ? 148.011 127.900 122.717 1.00 78.61 124 THR A C 1
ATOM 893 O O . THR A 1 124 ? 147.148 127.976 121.840 1.00 82.00 124 THR A O 1
ATOM 897 N N . ALA A 1 125 ? 147.846 128.424 123.935 1.00 77.19 125 ALA A N 1
ATOM 898 C CA . ALA A 1 125 ? 146.609 129.089 124.337 1.00 74.28 125 ALA A CA 1
ATOM 899 C C . ALA A 1 125 ? 146.097 130.054 123.275 1.00 83.48 125 ALA A C 1
ATOM 900 O O . ALA A 1 125 ? 144.906 130.059 122.940 1.00 88.31 125 ALA A O 1
ATOM 902 N N . ILE A 1 126 ? 146.991 130.870 122.718 1.00 84.06 126 ILE A N 1
ATOM 903 C CA . ILE A 1 126 ? 146.574 131.822 121.692 1.00 79.62 126 ILE A CA 1
ATOM 904 C C . ILE A 1 126 ? 146.075 131.086 120.453 1.00 80.82 126 ILE A C 1
ATOM 905 O O . ILE A 1 126 ? 145.024 131.421 119.890 1.00 82.96 126 ILE A O 1
ATOM 910 N N . LEU A 1 127 ? 146.816 130.063 120.017 1.00 81.79 127 LEU A N 1
ATOM 911 C CA . LEU A 1 127 ? 146.428 129.330 118.816 1.00 79.18 127 LEU A CA 1
ATOM 912 C C . LEU A 1 127 ? 145.084 128.635 118.996 1.00 81.77 127 LEU A C 1
ATOM 913 O O . LEU A 1 127 ? 144.243 128.656 118.093 1.00 87.45 127 LEU A O 1
ATOM 918 N N . THR A 1 128 ? 144.866 128.006 120.152 1.00 79.56 128 THR A N 1
ATOM 919 C CA . THR A 1 128 ? 143.607 127.304 120.378 1.00 82.69 128 THR A CA 1
ATOM 920 C C . THR A 1 128 ? 142.443 128.280 120.486 1.00 83.59 128 THR A C 1
ATOM 921 O O . THR A 1 128 ? 141.351 128.001 119.980 1.00 89.33 128 THR A O 1
ATOM 925 N N . SER A 1 129 ? 142.651 129.437 121.123 1.00 83.73 129 SER A N 1
ATOM 926 C CA . SER A 1 129 ? 141.584 130.432 121.171 1.00 79.59 129 SER A CA 1
ATOM 927 C C . SER A 1 129 ? 141.226 130.923 119.776 1.00 80.66 129 SER A C 1
ATOM 928 O O . SER A 1 129 ? 140.041 131.022 119.429 1.00 84.33 129 SER A O 1
ATOM 931 N N . ILE A 1 130 ? 142.236 131.222 118.955 1.00 79.23 130 ILE A N 1
ATOM 932 C CA . ILE A 1 130 ? 141.975 131.677 117.591 1.00 74.61 130 ILE A CA 1
ATOM 933 C C . ILE A 1 130 ? 141.261 130.594 116.794 1.00 80.27 130 ILE A C 1
ATOM 934 O O . ILE A 1 130 ? 140.312 130.872 116.051 1.00 88.00 130 ILE A O 1
ATOM 939 N N . PHE A 1 131 ? 141.708 129.344 116.929 1.00 79.09 131 PHE A N 1
ATOM 940 C CA . PHE A 1 131 ? 141.096 128.253 116.181 1.00 78.46 131 PHE A CA 1
ATOM 941 C C . PHE A 1 131 ? 139.640 128.058 116.577 1.00 83.22 131 PHE A C 1
ATOM 942 O O . PHE A 1 131 ? 138.778 127.863 115.715 1.00 91.34 131 PHE A O 1
ATOM 950 N N . LEU A 1 132 ? 139.346 128.098 117.877 1.00 81.95 132 LEU A N 1
ATOM 951 C CA . LEU A 1 132 ? 137.969 127.914 118.320 1.00 82.80 132 LEU A CA 1
ATOM 952 C C . LEU A 1 132 ? 137.085 129.070 117.876 1.00 87.86 132 LEU A C 1
ATOM 953 O O . LEU A 1 132 ? 135.934 128.858 117.475 1.00 94.20 132 LEU A O 1
ATOM 958 N N . MET A 1 133 ? 137.602 130.300 117.928 1.00 84.57 133 MET A N 1
ATOM 959 C CA . MET A 1 133 ? 136.826 131.430 117.428 1.00 82.90 133 MET A CA 1
ATOM 960 C C . MET A 1 133 ? 136.548 131.286 115.937 1.00 86.93 133 MET A C 1
ATOM 961 O O . MET A 1 133 ? 135.419 131.513 115.483 1.00 92.34 133 MET A O 1
ATOM 966 N N . GLY A 1 134 ? 137.559 130.894 115.162 1.00 84.91 134 GLY A N 1
ATOM 967 C CA . GLY A 1 134 ? 137.346 130.682 113.741 1.00 86.84 134 GLY A CA 1
ATOM 968 C C . GLY A 1 134 ? 136.333 129.590 113.462 1.00 88.59 134 GLY A C 1
ATOM 969 O O . GLY A 1 134 ? 135.495 129.722 112.567 1.00 98.00 134 GLY A O 1
ATOM 970 N N . VAL A 1 135 ? 136.392 128.498 114.226 1.00 80.82 135 VAL A N 1
ATOM 971 C CA . VAL A 1 135 ? 135.418 127.422 114.067 1.00 80.95 135 VAL A CA 1
ATOM 972 C C . VAL A 1 135 ? 134.015 127.932 114.355 1.00 89.30 135 VAL A C 1
ATOM 973 O O . VAL A 1 135 ? 133.066 127.637 113.619 1.00 98.35 135 VAL A O 1
ATOM 977 N N . ASN A 1 136 ? 133.860 128.711 115.427 1.00 89.13 136 ASN A N 1
ATOM 978 C CA . ASN A 1 136 ? 132.560 129.289 115.739 1.00 89.45 136 ASN A CA 1
ATOM 979 C C . ASN A 1 136 ? 132.108 130.294 114.689 1.00 90.45 136 ASN A C 1
ATOM 980 O O . ASN A 1 136 ? 130.909 130.569 114.589 1.00 94.03 136 ASN A O 1
ATOM 985 N N . PHE A 1 137 ? 133.036 130.850 113.913 1.00 88.89 137 PHE A N 1
ATOM 986 C CA . PHE A 1 137 ? 132.675 131.760 112.834 1.00 87.22 137 PHE A CA 1
ATOM 987 C C . PHE A 1 137 ? 132.126 131.047 111.605 1.00 93.54 137 PHE A C 1
ATOM 988 O O . PHE A 1 137 ? 131.639 131.719 110.690 1.00 98.57 137 PHE A O 1
ATOM 996 N N . LEU A 1 138 ? 132.197 129.716 111.553 1.00 95.45 138 LEU A N 1
ATOM 997 C CA . LEU A 1 138 ? 131.702 128.944 110.418 1.00 95.15 138 LEU A CA 1
ATOM 998 C C . LEU A 1 138 ? 130.291 128.418 110.646 1.00 98.06 138 LEU A C 1
ATOM 999 O O . LEU A 1 138 ? 129.934 127.354 110.130 1.00 104.38 138 LEU A O 1
ATOM 1004 N N . GLY A 1 139 ? 129.480 129.139 111.409 1.00 96.53 139 GLY A N 1
ATOM 1005 C CA . GLY A 1 139 ? 128.117 128.723 111.653 1.00 99.95 139 GLY A CA 1
ATOM 1006 C C . GLY A 1 139 ? 127.969 127.938 112.936 1.00 109.72 139 GLY A C 1
ATOM 1007 O O . GLY A 1 139 ? 128.927 127.650 113.659 1.00 108.73 139 GLY A O 1
ATOM 1008 N N . THR A 1 140 ? 126.719 127.583 113.221 1.00 114.92 140 THR A N 1
ATOM 1009 C CA . THR A 1 140 ? 126.376 126.901 114.459 1.00 116.80 140 THR A CA 1
ATOM 1010 C C . THR A 1 140 ? 126.509 125.386 114.375 1.00 115.67 140 THR A C 1
ATOM 1011 O O . THR A 1 140 ? 126.392 124.719 115.406 1.00 117.81 140 THR A O 1
ATOM 1015 N N . LYS A 1 141 ? 126.762 124.828 113.191 1.00 115.55 141 LYS A N 1
ATOM 1016 C CA . LYS A 1 141 ? 126.806 123.375 113.053 1.00 115.38 141 LYS A CA 1
ATOM 1017 C C . LYS A 1 141 ? 127.990 122.782 113.810 1.00 120.42 141 LYS A C 1
ATOM 1018 O O . LYS A 1 141 ? 127.820 121.915 114.677 1.00 126.49 141 LYS A O 1
ATOM 1024 N N . TYR A 1 142 ? 129.204 123.234 113.486 1.00 117.95 142 TYR A N 1
ATOM 1025 C CA . TYR A 1 142 ? 130.394 122.703 114.143 1.00 115.66 142 TYR A CA 1
ATOM 1026 C C . TYR A 1 142 ? 130.409 123.040 115.628 1.00 111.38 142 TYR A C 1
ATOM 1027 O O . TYR A 1 142 ? 130.804 122.210 116.455 1.00 114.11 142 TYR A O 1
ATOM 1036 N N . SER A 1 143 ? 129.997 124.258 115.982 1.00 109.20 143 SER A N 1
ATOM 1037 C CA . SER A 1 143 ? 129.949 124.638 117.389 1.00 104.31 143 SER A CA 1
ATOM 1038 C C . SER A 1 143 ? 128.980 123.755 118.162 1.00 109.44 143 SER A C 1
ATOM 1039 O O . SER A 1 143 ? 129.283 123.321 119.278 1.00 113.34 143 SER A O 1
ATOM 1042 N N . GLY A 1 144 ? 127.813 123.469 117.584 1.00 115.12 144 GLY A N 1
ATOM 1043 C CA . GLY A 1 144 ? 126.870 122.585 118.247 1.00 111.90 144 GLY A CA 1
ATOM 1044 C C . GLY A 1 144 ? 127.387 121.165 118.366 1.00 113.44 144 GLY A C 1
ATOM 1045 O O . GLY A 1 144 ? 127.184 120.505 119.390 1.00 119.47 144 GLY A O 1
ATOM 1046 N N . TRP A 1 145 ? 128.055 120.670 117.323 1.00 113.59 145 TRP A N 1
ATOM 1047 C CA . TRP A 1 145 ? 128.649 119.339 117.397 1.00 117.88 145 TRP A CA 1
ATOM 1048 C C . TRP A 1 145 ? 129.670 119.263 118.524 1.00 115.67 145 TRP A C 1
ATOM 1049 O O . TRP A 1 145 ? 129.667 118.318 119.324 1.00 119.33 145 TRP A O 1
ATOM 1060 N N . ILE A 1 146 ? 130.547 120.266 118.610 1.00 113.21 146 ILE A N 1
ATOM 1061 C CA . ILE A 1 146 ? 131.547 120.293 119.672 1.00 106.93 146 ILE A CA 1
ATOM 1062 C C . ILE A 1 146 ? 130.873 120.372 121.034 1.00 107.76 146 ILE A C 1
ATOM 1063 O O . ILE A 1 146 ? 131.282 119.697 121.984 1.00 112.65 146 ILE A O 1
ATOM 1068 N N . GLN A 1 147 ? 129.833 121.200 121.152 1.00 107.36 147 GLN A N 1
ATOM 1069 C CA . GLN A 1 147 ? 129.129 121.332 122.422 1.00 108.42 147 GLN A CA 1
ATOM 1070 C C . GLN A 1 147 ? 128.551 119.998 122.871 1.00 113.71 147 GLN A C 1
ATOM 1071 O O . GLN A 1 147 ? 128.732 119.588 124.022 1.00 118.37 147 GLN A O 1
ATOM 1077 N N . THR A 1 148 ? 127.855 119.301 121.970 1.00 115.10 148 THR A N 1
ATOM 1078 C CA . THR A 1 148 ? 127.253 118.022 122.336 1.00 114.55 148 THR A CA 1
ATOM 1079 C C . THR A 1 148 ? 128.318 117.001 122.710 1.00 116.00 148 THR A C 1
ATOM 1080 O O . THR A 1 148 ? 128.196 116.297 123.721 1.00 119.11 148 THR A O 1
ATOM 1084 N N . LEU A 1 149 ? 129.380 116.912 121.908 1.00 115.59 149 LEU A N 1
ATOM 1085 C CA . LEU A 1 149 ? 130.413 115.917 122.169 1.00 112.54 149 LEU A CA 1
ATOM 1086 C C . LEU A 1 149 ? 131.097 116.178 123.503 1.00 111.17 149 LEU A C 1
ATOM 1087 O O . LEU A 1 149 ? 131.304 115.255 124.300 1.00 112.51 149 LEU A O 1
ATOM 1092 N N . ALA A 1 150 ? 131.434 117.440 123.775 1.00 109.86 150 ALA A N 1
ATOM 1093 C CA . ALA A 1 150 ? 132.091 117.778 125.030 1.00 107.34 150 ALA A CA 1
ATOM 1094 C C . ALA A 1 150 ? 131.167 117.565 126.220 1.00 113.51 150 ALA A C 1
ATOM 1095 O O . ALA A 1 150 ? 131.608 117.095 127.273 1.00 117.85 150 ALA A O 1
ATOM 1097 N N . THR A 1 151 ? 129.885 117.909 126.081 1.00 112.95 151 THR A N 1
ATOM 1098 C CA . THR A 1 151 ? 128.948 117.692 127.175 1.00 112.49 151 THR A CA 1
ATOM 1099 C C . THR A 1 151 ? 128.824 116.210 127.497 1.00 110.79 151 THR A C 1
ATOM 1100 O O . THR A 1 151 ? 128.789 115.821 128.671 1.00 110.60 151 THR A O 1
ATOM 1104 N N . ILE A 1 152 ? 128.768 115.365 126.467 1.00 113.15 152 ILE A N 1
ATOM 1105 C CA . ILE A 1 152 ? 128.715 113.926 126.703 1.00 112.80 152 ILE A CA 1
ATOM 1106 C C . ILE A 1 152 ? 130.005 113.437 127.351 1.00 111.56 152 ILE A C 1
ATOM 1107 O O . ILE A 1 152 ? 129.977 112.633 128.289 1.00 111.26 152 ILE A O 1
ATOM 1112 N N . LEU A 1 153 ? 131.154 113.917 126.870 1.00 112.06 153 LEU A N 1
ATOM 1113 C CA . LEU A 1 153 ? 132.426 113.306 127.240 1.00 109.52 153 LEU A CA 1
ATOM 1114 C C . LEU A 1 153 ? 132.970 113.799 128.574 1.00 108.11 153 LEU A C 1
ATOM 1115 O O . LEU A 1 153 ? 133.711 113.064 129.231 1.00 109.56 153 LEU A O 1
ATOM 1120 N N . LYS A 1 154 ? 132.637 115.023 128.993 0.82 108.43 154 LYS A N 1
ATOM 1121 C CA . LYS A 1 154 ? 133.238 115.573 130.203 0.82 106.62 154 LYS A CA 1
ATOM 1122 C C . LYS A 1 154 ? 132.779 114.860 131.467 0.82 108.98 154 LYS A C 1
ATOM 1123 O O . LYS A 1 154 ? 133.434 114.989 132.505 0.82 107.36 154 LYS A O 1
ATOM 1129 N N . LEU A 1 155 ? 131.670 114.124 131.411 1.00 106.12 155 LEU A N 1
ATOM 1130 C CA . LEU A 1 155 ? 131.229 113.372 132.579 1.00 102.95 155 LEU A CA 1
ATOM 1131 C C . LEU A 1 155 ? 132.038 112.098 132.779 1.00 101.32 155 LEU A C 1
ATOM 1132 O O . LEU A 1 155 ? 132.145 111.610 133.911 1.00 104.91 155 LEU A O 1
ATOM 1137 N N . ILE A 1 156 ? 132.600 111.542 131.705 1.00 98.54 156 ILE A N 1
ATOM 1138 C CA . ILE A 1 156 ? 133.345 110.290 131.824 1.00 98.99 156 ILE A CA 1
ATOM 1139 C C . ILE A 1 156 ? 134.560 110.428 132.733 1.00 101.33 156 ILE A C 1
ATOM 1140 O O . ILE A 1 156 ? 134.707 109.621 133.663 1.00 104.18 156 ILE A O 1
ATOM 1145 N N . PRO A 1 157 ? 135.467 111.402 132.529 1.00 101.35 157 PRO A N 1
ATOM 1146 C CA . PRO A 1 157 ? 136.625 111.493 133.434 1.00 97.88 157 PRO A CA 1
ATOM 1147 C C . PRO A 1 157 ? 136.236 111.743 134.874 1.00 97.93 157 PRO A C 1
ATOM 1148 O O . PRO A 1 157 ? 136.874 111.200 135.781 1.00 96.70 157 PRO A O 1
ATOM 1152 N N . LEU A 1 158 ? 135.195 112.542 135.113 1.00 97.08 158 LEU A N 1
ATOM 1153 C CA . LEU A 1 158 ? 134.770 112.805 136.483 1.00 91.60 158 LEU A CA 1
ATOM 1154 C C . LEU A 1 158 ? 134.320 111.524 137.168 1.00 92.04 158 LEU A C 1
ATOM 1155 O O . LEU A 1 158 ? 134.753 111.216 138.284 1.00 94.13 158 LEU A O 1
ATOM 1160 N N . VAL A 1 159 ? 133.453 110.756 136.505 1.00 91.01 159 VAL A N 1
ATOM 1161 C CA . VAL A 1 159 ? 132.952 109.516 137.089 1.00 88.28 159 VAL A CA 1
ATOM 1162 C C . VAL A 1 159 ? 134.091 108.535 137.306 1.00 92.60 159 VAL A C 1
ATOM 1163 O O . VAL A 1 159 ? 134.178 107.878 138.352 1.00 99.00 159 VAL A O 1
ATOM 1167 N N . VAL A 1 160 ? 134.982 108.418 136.321 1.00 90.11 160 VAL A N 1
ATOM 1168 C CA . VAL A 1 160 ? 136.091 107.477 136.426 1.00 88.62 160 VAL A CA 1
ATOM 1169 C C . VAL A 1 160 ? 136.994 107.845 137.598 1.00 92.49 160 VAL A C 1
ATOM 1170 O O . VAL A 1 160 ? 137.380 106.986 138.401 1.00 97.01 160 VAL A O 1
ATOM 1174 N N . ILE A 1 161 ? 137.326 109.133 137.725 1.00 90.76 161 ILE A N 1
ATOM 1175 C CA . ILE A 1 161 ? 138.187 109.583 138.814 1.00 90.20 161 ILE A CA 1
ATOM 1176 C C . ILE A 1 161 ? 137.516 109.350 140.159 1.00 88.34 161 ILE A C 1
ATOM 1177 O O . ILE A 1 161 ? 138.148 108.874 141.106 1.00 91.46 161 ILE A O 1
ATOM 1182 N N . ILE A 1 162 ? 136.228 109.686 140.271 1.00 85.55 162 ILE A N 1
ATOM 1183 C CA . ILE A 1 162 ? 135.523 109.488 141.534 1.00 84.53 162 ILE A CA 1
ATOM 1184 C C . ILE A 1 162 ? 135.546 108.018 141.927 1.00 88.06 162 ILE A C 1
ATOM 1185 O O . ILE A 1 162 ? 135.932 107.660 143.048 1.00 95.60 162 ILE A O 1
ATOM 1190 N N . VAL A 1 163 ? 135.168 107.140 140.996 1.00 85.28 163 VAL A N 1
ATOM 1191 C CA . VAL A 1 163 ? 135.079 105.717 141.308 1.00 86.15 163 VAL A CA 1
ATOM 1192 C C . VAL A 1 163 ? 136.443 105.163 141.696 1.00 95.37 163 VAL A C 1
ATOM 1193 O O . VAL A 1 163 ? 136.568 104.425 142.679 1.00 101.42 163 VAL A O 1
ATOM 1197 N N . ALA A 1 164 ? 137.488 105.512 140.943 1.00 92.75 164 ALA A N 1
ATOM 1198 C CA . ALA A 1 164 ? 138.805 104.952 141.227 1.00 91.50 164 ALA A CA 1
ATOM 1199 C C . ALA A 1 164 ? 139.376 105.496 142.528 1.00 94.66 164 ALA A C 1
ATOM 1200 O O . ALA A 1 164 ? 139.882 104.734 143.359 1.00 101.79 164 ALA A O 1
ATOM 1202 N N . GLY A 1 165 ? 139.310 106.814 142.725 1.00 89.86 165 GLY A N 1
ATOM 1203 C CA . GLY A 1 165 ? 139.891 107.402 143.918 1.00 89.57 165 GLY A CA 1
ATOM 1204 C C . GLY A 1 165 ? 139.187 106.968 145.186 1.00 95.58 165 GLY A C 1
ATOM 1205 O O . GLY A 1 165 ? 139.833 106.691 146.200 1.00 103.13 165 GLY A O 1
ATOM 1206 N N . LEU A 1 166 ? 137.854 106.897 145.151 1.00 93.38 166 LEU A N 1
ATOM 1207 C CA . LEU A 1 166 ? 137.127 106.476 146.341 1.00 94.37 166 LEU A CA 1
ATOM 1208 C C . LEU A 1 166 ? 137.498 105.065 146.771 1.00 100.32 166 LEU A C 1
ATOM 1209 O O . LEU A 1 166 ? 137.326 104.722 147.946 1.00 108.03 166 LEU A O 1
ATOM 1214 N N . LEU A 1 167 ? 138.008 104.242 145.853 1.00 97.04 167 LEU A N 1
ATOM 1215 C CA . LEU A 1 167 ? 138.463 102.894 146.165 1.00 99.90 167 LEU A CA 1
ATOM 1216 C C . LEU A 1 167 ? 139.983 102.781 146.148 1.00 105.55 167 LEU A C 1
ATOM 1217 O O . LEU A 1 167 ? 140.517 101.683 145.968 1.00 108.90 167 LEU A O 1
ATOM 1222 N N . TYR A 1 168 ? 140.688 103.893 146.328 1.00 103.60 168 TYR A N 1
ATOM 1223 C CA . TYR A 1 168 ? 142.139 103.871 146.281 1.00 102.93 168 TYR A CA 1
ATOM 1224 C C . TYR A 1 168 ? 142.697 103.099 147.477 1.00 109.13 168 TYR A C 1
ATOM 1225 O O . TYR A 1 168 ? 142.100 103.096 148.558 1.00 110.77 168 TYR A O 1
ATOM 1234 N N . PRO A 1 169 ? 143.844 102.430 147.311 1.00 110.83 169 PRO A N 1
ATOM 1235 C CA . PRO A 1 169 ? 144.438 101.701 148.438 1.00 110.01 169 PRO A CA 1
ATOM 1236 C C . PRO A 1 169 ? 145.006 102.629 149.498 1.00 111.41 169 PRO A C 1
ATOM 1237 O O . PRO A 1 169 ? 146.207 102.915 149.507 1.00 112.80 169 PRO A O 1
ATOM 1241 N N . GLY A 1 170 ? 144.147 103.109 150.392 1.00 113.86 170 GLY A N 1
ATOM 1242 C CA . GLY A 1 170 ? 144.583 103.999 151.448 1.00 117.50 170 GLY A CA 1
ATOM 1243 C C . GLY A 1 170 ? 143.557 105.054 151.800 1.00 120.70 170 GLY A C 1
ATOM 1244 O O . GLY A 1 170 ? 143.732 105.800 152.768 1.00 122.77 170 GLY A O 1
ATOM 1245 N N . GLY A 1 171 ? 142.481 105.124 151.021 1.00 118.08 171 GLY A N 1
ATOM 1246 C CA . GLY A 1 171 ? 141.450 106.107 151.293 1.00 113.90 171 GLY A CA 1
ATOM 1247 C C . GLY A 1 171 ? 140.808 105.897 152.650 1.00 115.61 171 GLY A C 1
ATOM 1248 O O . GLY A 1 171 ? 140.671 104.774 153.136 1.00 121.46 171 GLY A O 1
ATOM 1249 N N . GLY A 1 172 ? 140.418 107.003 153.267 1.00 113.10 172 GLY A N 1
ATOM 1250 C CA . GLY A 1 172 ? 139.796 106.955 154.574 1.00 112.19 172 GLY A CA 1
ATOM 1251 C C . GLY A 1 172 ? 139.646 108.348 155.136 1.00 112.52 172 GLY A C 1
ATOM 1252 O O . GLY A 1 172 ? 140.136 109.332 154.574 1.00 113.44 172 GLY A O 1
ATOM 1253 N N . VAL A 1 173 ? 138.959 108.415 156.278 1.00 108.80 173 VAL A N 1
ATOM 1254 C CA . VAL A 1 173 ? 138.724 109.698 156.935 1.00 106.41 173 VAL A CA 1
ATOM 1255 C C . VAL A 1 173 ? 140.042 110.354 157.320 1.00 109.12 173 VAL A C 1
ATOM 1256 O O . VAL A 1 173 ? 140.133 111.585 157.400 1.00 111.17 173 VAL A O 1
ATOM 1260 N N . ILE A 1 174 ? 141.089 109.554 157.541 1.00 107.42 174 ILE A N 1
ATOM 1261 C CA . ILE A 1 174 ? 142.388 110.106 157.911 1.00 104.80 174 ILE A CA 1
ATOM 1262 C C . ILE A 1 174 ? 142.915 111.033 156.825 1.00 108.30 174 ILE A C 1
ATOM 1263 O O . ILE A 1 174 ? 143.690 111.954 157.107 1.00 110.03 174 ILE A O 1
ATOM 1268 N N . ARG A 1 175 ? 142.500 110.821 155.575 1.00 107.96 175 ARG A N 1
ATOM 1269 C CA . ARG A 1 175 ? 142.967 111.651 154.474 1.00 106.96 175 ARG A CA 1
ATOM 1270 C C . ARG A 1 175 ? 142.385 113.058 154.502 1.00 107.04 175 ARG A C 1
ATOM 1271 O O . ARG A 1 175 ? 142.820 113.902 153.712 1.00 107.13 175 ARG A O 1
ATOM 1279 N N . LEU A 1 176 ? 141.421 113.330 155.378 1.00 103.55 176 LEU A N 1
ATOM 1280 C CA . LEU A 1 176 ? 140.741 114.620 155.442 1.00 101.65 176 LEU A CA 1
ATOM 1281 C C . LEU A 1 176 ? 141.067 115.361 156.736 1.00 106.52 176 LEU A C 1
ATOM 1282 O O . LEU A 1 176 ? 140.194 115.965 157.362 1.00 109.90 176 LEU A O 1
ATOM 1287 N N . VAL A 1 177 ? 142.327 115.310 157.157 1.00 108.13 177 VAL A N 1
ATOM 1288 C CA . VAL A 1 177 ? 142.772 115.967 158.384 1.00 110.77 177 VAL A CA 1
ATOM 1289 C C . VAL A 1 177 ? 144.002 116.802 158.055 1.00 111.56 177 VAL A C 1
ATOM 1290 O O . VAL A 1 177 ? 144.694 116.542 157.058 1.00 115.97 177 VAL A O 1
ATOM 1294 N N . PRO A 1 178 ? 144.316 117.817 158.880 1.00 109.59 178 PRO A N 1
ATOM 1295 C CA . PRO A 1 178 ? 143.671 118.238 160.130 1.00 114.77 178 PRO A CA 1
ATOM 1296 C C . PRO A 1 178 ? 142.676 119.384 159.979 1.00 114.29 178 PRO A C 1
ATOM 1297 O O . PRO A 1 178 ? 142.342 120.024 160.974 1.00 115.52 178 PRO A O 1
ATOM 1301 N N . PHE A 1 179 ? 142.237 119.688 158.757 1.00 111.11 179 PHE A N 1
ATOM 1302 C CA . PHE A 1 179 ? 141.234 120.713 158.477 1.00 110.24 179 PHE A CA 1
ATOM 1303 C C . PHE A 1 179 ? 141.788 122.125 158.647 1.00 108.59 179 PHE A C 1
ATOM 1304 O O . PHE A 1 179 ? 141.161 123.093 158.207 1.00 110.97 179 PHE A O 1
ATOM 1312 N N . SER A 1 180 ? 142.987 122.261 159.208 1.00 112.40 180 SER A N 1
ATOM 1313 C CA . SER A 1 180 ? 143.577 123.580 159.392 1.00 114.33 180 SER A CA 1
ATOM 1314 C C . SER A 1 180 ? 145.049 123.433 159.733 1.00 121.99 180 SER A C 1
ATOM 1315 O O . SER A 1 180 ? 145.425 122.555 160.511 1.00 126.17 180 SER A O 1
ATOM 1318 N N . VAL A 1 181 ? 145.868 124.306 159.156 1.00 122.04 181 VAL A N 1
ATOM 1319 C CA . VAL A 1 181 ? 147.291 124.385 159.455 1.00 123.06 181 VAL A CA 1
ATOM 1320 C C . VAL A 1 181 ? 147.582 125.785 159.974 1.00 128.58 181 VAL A C 1
ATOM 1321 O O . VAL A 1 181 ? 147.102 126.774 159.407 1.00 131.37 181 VAL A O 1
ATOM 1325 N N . GLU A 1 182 ? 148.347 125.867 161.065 1.00 131.46 182 GLU A N 1
ATOM 1326 C CA . GLU A 1 182 ? 148.598 127.160 161.691 1.00 138.66 182 GLU A CA 1
ATOM 1327 C C . GLU A 1 182 ? 149.229 128.148 160.723 1.00 135.38 182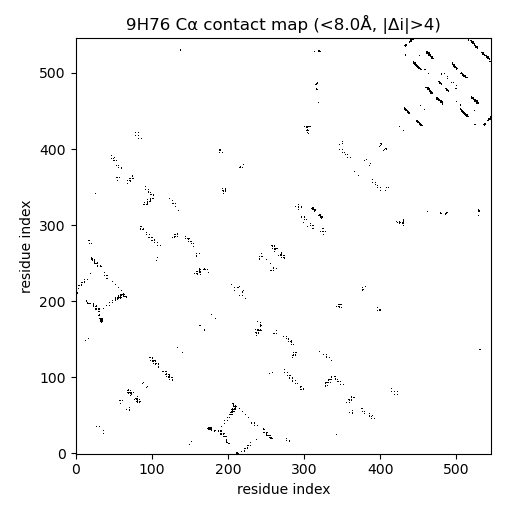 GLU A C 1
ATOM 1328 O O . GLU A 1 182 ? 149.021 129.359 160.854 1.00 136.18 182 GLU A O 1
ATOM 1334 N N . THR A 1 183 ? 149.998 127.657 159.749 1.00 131.55 183 THR A N 1
ATOM 1335 C CA . THR A 1 183 ? 150.617 128.553 158.779 1.00 128.41 183 THR A CA 1
ATOM 1336 C C . THR A 1 183 ? 149.577 129.288 157.941 1.00 125.27 183 THR A C 1
ATOM 1337 O O . THR A 1 183 ? 149.851 130.386 157.441 1.00 122.36 183 THR A O 1
ATOM 1341 N N . HIS A 1 184 ? 148.388 128.710 157.780 1.00 125.14 184 HIS A N 1
ATOM 1342 C CA . HIS A 1 184 ? 147.316 129.321 156.992 1.00 122.10 184 HIS A CA 1
ATOM 1343 C C . HIS A 1 184 ? 146.149 129.651 157.909 1.00 121.76 184 HIS A C 1
ATOM 1344 O O . HIS A 1 184 ? 145.353 128.757 158.246 1.00 123.32 184 HIS A O 1
ATOM 1351 N N . PRO A 1 185 ? 146.002 130.902 158.345 1.00 120.99 185 PRO A N 1
ATOM 1352 C CA . PRO A 1 185 ? 144.856 131.249 159.193 1.00 120.66 185 PRO A CA 1
ATOM 1353 C C . PRO A 1 185 ? 143.544 131.006 158.465 1.00 121.45 185 PRO A C 1
ATOM 1354 O O . PRO A 1 185 ? 143.437 131.206 157.253 1.00 122.82 185 PRO A O 1
ATOM 1358 N N . VAL A 1 186 ? 142.539 130.563 159.221 1.00 118.73 186 VAL A N 1
ATOM 1359 C CA . VAL A 1 186 ? 141.258 130.208 158.619 1.00 117.21 186 VAL A CA 1
ATOM 1360 C C . VAL A 1 186 ? 140.592 131.433 158.008 1.00 117.15 186 VAL A C 1
ATOM 1361 O O . VAL A 1 186 ? 140.066 131.376 156.891 1.00 117.88 186 VAL A O 1
ATOM 1365 N N . LEU A 1 187 ? 140.614 132.560 158.721 1.00 118.46 187 LEU A N 1
ATOM 1366 C CA . LEU A 1 187 ? 139.874 133.737 158.273 1.00 121.88 187 LEU A CA 1
ATOM 1367 C C . LEU A 1 187 ? 140.369 134.226 156.917 1.00 119.55 187 LEU A C 1
ATOM 1368 O O . LEU A 1 187 ? 139.576 134.431 155.991 1.00 114.99 187 LEU A O 1
ATOM 1373 N N . THR A 1 188 ? 141.682 134.414 156.778 1.00 116.98 188 THR A N 1
ATOM 1374 C CA . THR A 1 188 ? 142.211 135.016 155.559 1.00 118.99 188 THR A CA 1
ATOM 1375 C C . THR A 1 188 ? 142.183 134.040 154.388 1.00 119.20 188 THR A C 1
ATOM 1376 O O . THR A 1 188 ? 141.813 134.416 153.269 1.00 118.05 188 THR A O 1
ATOM 1380 N N . SER A 1 189 ? 142.569 132.786 154.623 1.00 114.14 189 SER A N 1
ATOM 1381 C CA . SER A 1 189 ? 142.694 131.824 153.534 1.00 108.84 189 SER A CA 1
ATOM 1382 C C . SER A 1 189 ? 141.346 131.318 153.039 1.00 105.14 189 SER A C 1
ATOM 1383 O O . SER A 1 189 ? 141.230 130.912 151.872 1.00 104.68 189 SER A O 1
ATOM 1386 N N . PHE A 1 190 ? 140.332 131.309 153.907 1.00 102.05 190 PHE A N 1
ATOM 1387 C CA . PHE A 1 190 ? 139.036 130.777 153.508 1.00 94.96 190 PHE A CA 1
ATOM 1388 C C . PHE A 1 190 ? 138.412 131.598 152.393 1.00 95.89 190 PHE A C 1
ATOM 1389 O O . PHE A 1 190 ? 137.716 131.044 151.540 1.00 98.43 190 PHE A O 1
ATOM 1397 N N . GLY A 1 191 ? 138.638 132.911 152.379 1.00 96.64 191 GLY A N 1
ATOM 1398 C CA . GLY A 1 191 ? 138.105 133.718 151.293 1.00 93.06 191 GLY A CA 1
ATOM 1399 C C . GLY A 1 191 ? 138.681 133.323 149.947 1.00 90.83 191 GLY A C 1
ATOM 1400 O O . GLY A 1 191 ? 137.949 133.152 148.968 1.00 91.70 191 GLY A O 1
ATOM 1401 N N . SER A 1 192 ? 140.004 133.163 149.885 1.00 88.73 192 SER A N 1
ATOM 1402 C CA . SER A 1 192 ? 140.642 132.752 148.640 1.00 90.12 192 SER A CA 1
ATOM 1403 C C . SER A 1 192 ? 140.172 131.368 148.216 1.00 92.09 192 SER A C 1
ATOM 1404 O O . SER A 1 192 ? 139.902 131.128 147.030 1.00 91.45 192 SER A O 1
ATOM 1407 N N . ALA A 1 193 ? 140.060 130.444 149.174 1.00 89.53 193 ALA A N 1
ATOM 1408 C CA . ALA A 1 193 ? 139.545 129.118 148.850 1.00 80.47 193 ALA A CA 1
ATOM 1409 C C . ALA A 1 193 ? 138.123 129.200 148.311 1.00 78.04 193 ALA A C 1
ATOM 1410 O O . ALA A 1 193 ? 137.770 128.502 147.353 1.00 82.71 193 ALA A O 1
ATOM 1412 N N . LEU A 1 194 ? 137.296 130.056 148.913 1.00 79.79 194 LEU A N 1
ATOM 1413 C CA . LEU A 1 194 ? 135.914 130.196 148.474 1.00 76.35 194 LEU A CA 1
ATOM 1414 C C . LEU A 1 194 ? 135.834 130.742 147.059 1.00 79.20 194 LEU A C 1
ATOM 1415 O O . LEU A 1 194 ? 135.031 130.266 146.255 1.00 85.42 194 LEU A O 1
ATOM 1420 N N . ILE A 1 195 ? 136.651 131.744 146.732 1.00 80.35 195 ILE A N 1
ATOM 1421 C CA . ILE A 1 195 ? 136.647 132.261 145.362 1.00 76.65 195 ILE A CA 1
ATOM 1422 C C . ILE A 1 195 ? 137.096 131.184 144.382 1.00 80.82 195 ILE A C 1
ATOM 1423 O O . ILE A 1 195 ? 136.483 130.990 143.318 1.00 83.30 195 ILE A O 1
ATOM 1428 N N . ALA A 1 196 ? 138.165 130.461 144.727 1.00 76.57 196 ALA A N 1
ATOM 1429 C CA . ALA A 1 196 ? 138.662 129.417 143.840 1.00 74.69 196 ALA A CA 1
ATOM 1430 C C . ALA A 1 196 ? 137.593 128.366 143.574 1.00 77.81 196 ALA A C 1
ATOM 1431 O O . ALA A 1 196 ? 137.414 127.929 142.432 1.00 85.49 196 ALA A O 1
ATOM 1433 N N . THR A 1 197 ? 136.863 127.955 144.613 1.00 74.61 197 THR A N 1
ATOM 1434 C CA . THR A 1 197 ? 135.760 127.020 144.407 1.00 74.65 197 THR A CA 1
ATOM 1435 C C . THR A 1 197 ? 134.635 127.657 143.602 1.00 75.88 197 THR A C 1
ATOM 1436 O O . THR A 1 197 ? 134.004 126.992 142.774 1.00 81.54 197 THR A O 1
ATOM 1440 N N . LEU A 1 198 ? 134.366 128.941 143.833 1.00 78.22 198 LEU A N 1
ATOM 1441 C CA . LEU A 1 198 ? 133.245 129.600 143.181 1.00 78.50 198 LEU A CA 1
ATOM 1442 C C . LEU A 1 198 ? 133.435 129.683 141.682 1.00 84.33 198 LEU A C 1
ATOM 1443 O O . LEU A 1 198 ? 132.449 129.691 140.936 1.00 88.17 198 LEU A O 1
ATOM 1448 N N . PHE A 1 199 ? 134.681 129.767 141.214 1.00 82.88 199 PHE A N 1
ATOM 1449 C CA . PHE A 1 199 ? 134.880 129.690 139.771 1.00 75.78 199 PHE A CA 1
ATOM 1450 C C . PHE A 1 199 ? 134.374 128.363 139.222 1.00 82.34 199 PHE A C 1
ATOM 1451 O O . PHE A 1 199 ? 133.768 128.320 138.147 1.00 91.21 199 PHE A O 1
ATOM 1459 N N . ALA A 1 200 ? 134.619 127.268 139.942 1.00 83.94 200 ALA A N 1
ATOM 1460 C CA . ALA A 1 200 ? 134.170 125.961 139.480 1.00 83.93 200 ALA A CA 1
ATOM 1461 C C . ALA A 1 200 ? 132.654 125.862 139.402 1.00 82.16 200 ALA A C 1
ATOM 1462 O O . ALA A 1 200 ? 132.137 124.996 138.689 1.00 85.21 200 ALA A O 1
ATOM 1464 N N . TYR A 1 201 ? 131.933 126.720 140.118 1.00 78.83 201 TYR A N 1
ATOM 1465 C CA . TYR A 1 201 ? 130.478 126.744 140.083 1.00 80.57 201 TYR A CA 1
ATOM 1466 C C . TYR A 1 201 ? 129.924 127.736 139.072 1.00 86.52 201 TYR A C 1
ATOM 1467 O O . TYR A 1 201 ? 128.704 127.889 138.986 1.00 88.84 201 TYR A O 1
ATOM 1476 N N . ASP A 1 202 ? 130.782 128.413 138.314 1.00 88.75 202 ASP A N 1
ATOM 1477 C CA . ASP A 1 202 ? 130.320 129.452 137.405 1.00 90.96 202 ASP A CA 1
ATOM 1478 C C . ASP A 1 202 ? 129.418 128.863 136.327 1.00 94.87 202 ASP A C 1
ATOM 1479 O O . ASP A 1 202 ? 129.544 127.697 135.942 1.00 98.81 202 ASP A O 1
ATOM 1484 N N . GLY A 1 203 ? 128.497 129.690 135.840 1.00 94.17 203 GLY A N 1
ATOM 1485 C CA . GLY A 1 203 ? 127.526 129.279 134.853 1.00 93.57 203 GLY A CA 1
ATOM 1486 C C . GLY A 1 203 ? 126.143 129.013 135.403 1.00 99.40 203 GLY A C 1
ATOM 1487 O O . GLY A 1 203 ? 125.207 128.837 134.615 1.00 104.80 203 GLY A O 1
ATOM 1488 N N . TRP A 1 204 ? 125.984 128.982 136.727 1.00 95.97 204 TRP A N 1
ATOM 1489 C CA . TRP A 1 204 ? 124.674 128.757 137.321 1.00 93.45 204 TRP A CA 1
ATOM 1490 C C . TRP A 1 204 ? 123.718 129.920 137.097 1.00 98.86 204 TRP A C 1
ATOM 1491 O O . TRP A 1 204 ? 122.521 129.767 137.353 1.00 101.81 204 TRP A O 1
ATOM 1502 N N . ILE A 1 205 ? 124.211 131.071 136.635 1.00 99.41 205 ILE A N 1
ATOM 1503 C CA . ILE A 1 205 ? 123.351 132.231 136.431 1.00 98.61 205 ILE A CA 1
ATOM 1504 C C . ILE A 1 205 ? 122.334 131.999 135.321 1.00 107.98 205 ILE A C 1
ATOM 1505 O O . ILE A 1 205 ? 121.358 132.748 135.211 1.00 113.05 205 ILE A O 1
ATOM 1510 N N . ASN A 1 206 ? 122.532 130.975 134.492 1.00 113.17 206 ASN A N 1
ATOM 1511 C CA . ASN A 1 206 ? 121.583 130.683 133.427 1.00 115.30 206 ASN A CA 1
ATOM 1512 C C . ASN A 1 206 ? 120.297 130.050 133.940 1.00 121.78 206 ASN A C 1
ATOM 1513 O O . ASN A 1 206 ? 119.365 129.860 133.149 1.00 126.74 206 ASN A O 1
ATOM 1518 N N . VAL A 1 207 ? 120.224 129.706 135.228 1.00 122.20 207 VAL A N 1
ATOM 1519 C CA . VAL A 1 207 ? 118.970 129.208 135.786 1.00 120.89 207 VAL A CA 1
ATOM 1520 C C . VAL A 1 207 ? 117.889 130.274 135.680 1.00 122.62 207 VAL A C 1
ATOM 1521 O O . VAL A 1 207 ? 116.722 129.969 135.413 1.00 127.38 207 VAL A O 1
ATOM 1525 N N . GLY A 1 208 ? 118.258 131.541 135.875 1.00 115.69 208 GLY A N 1
ATOM 1526 C CA . GLY A 1 208 ? 117.287 132.609 135.717 1.00 115.51 208 GLY A CA 1
ATOM 1527 C C . GLY A 1 208 ? 116.756 132.704 134.302 1.00 127.82 208 GLY A C 1
ATOM 1528 O O . GLY A 1 208 ? 115.554 132.881 134.089 1.00 131.93 208 GLY A O 1
ATOM 1529 N N . THR A 1 209 ? 117.644 132.586 133.313 1.00 128.89 209 THR A N 1
ATOM 1530 C CA . THR A 1 209 ? 117.206 132.608 131.922 1.00 132.78 209 THR A CA 1
ATOM 1531 C C . THR A 1 209 ? 116.305 131.419 131.610 1.00 134.49 209 THR A C 1
ATOM 1532 O O . THR A 1 209 ? 115.276 131.567 130.941 1.00 139.38 209 THR A O 1
ATOM 1536 N N . LEU A 1 210 ? 116.672 130.231 132.094 1.00 132.09 210 LEU A N 1
ATOM 1537 C CA . LEU A 1 210 ? 115.865 129.042 131.845 1.00 136.24 210 LEU A CA 1
ATOM 1538 C C . LEU A 1 210 ? 114.541 129.074 132.602 1.00 136.93 210 LEU A C 1
ATOM 1539 O O . LEU A 1 210 ? 113.598 128.378 132.208 1.00 142.16 210 LEU A O 1
ATOM 1544 N N . ALA A 1 211 ? 114.444 129.882 133.662 1.00 130.34 211 ALA A N 1
ATOM 1545 C CA . ALA A 1 211 ? 113.211 129.948 134.438 1.00 129.48 211 ALA A CA 1
ATOM 1546 C C . ALA A 1 211 ? 112.035 130.402 133.583 1.00 136.20 211 ALA A C 1
ATOM 1547 O O . ALA A 1 211 ? 110.942 129.831 133.667 1.00 139.76 211 ALA A O 1
ATOM 1549 N N . GLY A 1 212 ? 112.239 131.427 132.754 1.00 133.31 212 GLY A N 1
ATOM 1550 C CA . GLY A 1 212 ? 111.167 131.875 131.882 1.00 133.00 212 GLY A CA 1
ATOM 1551 C C . GLY A 1 212 ? 110.740 130.809 130.892 1.00 143.68 212 GLY A C 1
ATOM 1552 O O . GLY A 1 212 ? 109.557 130.690 130.563 1.00 146.64 212 GLY A O 1
ATOM 1553 N N . GLU A 1 213 ? 111.696 130.013 130.410 1.00 145.39 213 GLU A N 1
ATOM 1554 C CA . GLU A 1 213 ? 111.367 128.952 129.467 1.00 150.05 213 GLU A CA 1
ATOM 1555 C C . GLU A 1 213 ? 110.643 127.795 130.148 1.00 150.06 213 GLU A C 1
ATOM 1556 O O . GLU A 1 213 ? 109.838 127.112 129.504 1.00 154.10 213 GLU A O 1
ATOM 1562 N N . MET A 1 214 ? 110.901 127.572 131.439 1.00 147.07 214 MET A N 1
ATOM 1563 C CA . MET A 1 214 ? 110.363 126.411 132.141 1.00 148.56 214 MET A CA 1
ATOM 1564 C C . MET A 1 214 ? 108.848 126.334 131.998 1.00 150.67 214 MET A C 1
ATOM 1565 O O . MET A 1 214 ? 108.153 127.352 131.935 1.00 148.35 214 MET A O 1
ATOM 1570 N N . LYS A 1 215 ? 108.339 125.103 131.949 1.00 153.63 215 LYS A N 1
ATOM 1571 C CA . LYS A 1 215 ? 106.925 124.852 131.701 1.00 153.04 215 LYS A CA 1
ATOM 1572 C C . LYS A 1 215 ? 106.055 125.467 132.788 1.00 151.99 215 LYS A C 1
ATOM 1573 O O . LYS A 1 215 ? 105.282 126.394 132.524 1.00 150.75 215 LYS A O 1
ATOM 1579 N N . ASN A 1 216 ? 106.177 124.962 134.012 1.00 150.52 216 ASN A N 1
ATOM 1580 C CA . ASN A 1 216 ? 105.281 125.332 135.103 1.00 146.29 216 ASN A CA 1
ATOM 1581 C C . ASN A 1 216 ? 106.112 125.666 136.335 1.00 141.41 216 ASN A C 1
ATOM 1582 O O . ASN A 1 216 ? 106.214 124.860 137.270 1.00 138.63 216 ASN A O 1
ATOM 1587 N N . PRO A 1 217 ? 106.720 126.848 136.370 1.00 138.60 217 PRO A N 1
ATOM 1588 C CA . PRO A 1 217 ? 107.484 127.257 137.554 1.00 130.90 217 PRO A CA 1
ATOM 1589 C C . PRO A 1 217 ? 106.617 127.231 138.805 1.00 130.34 217 PRO A C 1
ATOM 1590 O O . PRO A 1 217 ? 105.390 127.129 138.766 1.00 133.13 217 PRO A O 1
ATOM 1594 N N . GLY A 1 218 ? 107.295 127.314 139.945 1.00 127.11 218 GLY A N 1
ATOM 1595 C CA . GLY A 1 218 ? 106.652 127.328 141.233 1.00 127.83 218 GLY A CA 1
ATOM 1596 C C . GLY A 1 218 ? 106.487 125.969 141.883 1.00 131.21 218 GLY A C 1
ATOM 1597 O O . GLY A 1 218 ? 106.299 125.899 143.105 1.00 131.93 218 GLY A O 1
ATOM 1598 N N . LYS A 1 219 ? 106.546 124.903 141.114 1.00 128.63 219 LYS A N 1
ATOM 1599 C CA . LYS A 1 219 ? 106.546 123.539 141.627 1.00 128.30 219 LYS A CA 1
ATOM 1600 C C . LYS A 1 219 ? 107.712 122.721 141.106 1.00 125.46 219 LYS A C 1
ATOM 1601 O O . LYS A 1 219 ? 108.261 121.902 141.848 1.00 124.04 219 LYS A O 1
ATOM 1607 N N . MET A 1 220 ? 108.108 122.924 139.854 1.00 123.78 220 MET A N 1
ATOM 1608 C CA . MET A 1 220 ? 109.262 122.235 139.301 1.00 123.32 220 MET A CA 1
ATOM 1609 C C . MET A 1 220 ? 110.537 123.055 139.414 1.00 116.35 220 MET A C 1
ATOM 1610 O O . MET A 1 220 ? 111.612 122.482 139.614 1.00 116.44 220 MET A O 1
ATOM 1615 N N . LEU A 1 221 ? 110.439 124.378 139.302 1.00 115.10 221 LEU A N 1
ATOM 1616 C CA . LEU A 1 221 ? 111.630 125.222 139.391 1.00 107.78 221 LEU A CA 1
ATOM 1617 C C . LEU A 1 221 ? 112.390 125.050 140.699 1.00 104.50 221 LEU A C 1
ATOM 1618 O O . LEU A 1 221 ? 113.617 124.856 140.649 1.00 102.20 221 LEU A O 1
ATOM 1623 N N . PRO A 1 222 ? 111.763 125.115 141.881 1.00 104.41 222 PRO A N 1
ATOM 1624 C CA . PRO A 1 222 ? 112.554 124.907 143.106 1.00 96.73 222 PRO A CA 1
ATOM 1625 C C . PRO A 1 222 ? 113.184 123.531 143.162 1.00 99.07 222 PRO A C 1
ATOM 1626 O O . PRO A 1 222 ? 114.381 123.408 143.455 1.00 99.72 222 PRO A O 1
ATOM 1630 N N . LYS A 1 223 ? 112.407 122.486 142.871 1.00 105.19 223 LYS A N 1
ATOM 1631 C CA . LYS A 1 223 ? 112.959 121.137 142.872 1.00 102.86 223 LYS A CA 1
ATOM 1632 C C . LYS A 1 223 ? 114.068 120.998 141.841 1.00 96.42 223 LYS A C 1
ATOM 1633 O O . LYS A 1 223 ? 115.122 120.427 142.133 1.00 96.53 223 LYS A O 1
ATOM 1639 N N . VAL A 1 224 ? 113.858 121.529 140.635 1.00 95.93 224 VAL A N 1
ATOM 1640 C CA . VAL A 1 224 ? 114.863 121.402 139.582 1.00 91.59 224 VAL A CA 1
ATOM 1641 C C . VAL A 1 224 ? 116.165 122.070 140.003 1.00 93.79 224 VAL A C 1
ATOM 1642 O O . VAL A 1 224 ? 117.245 121.477 139.909 1.00 97.80 224 VAL A O 1
ATOM 1646 N N . ILE A 1 225 ? 116.082 123.312 140.482 1.00 94.50 225 ILE A N 1
ATOM 1647 C CA . ILE A 1 225 ? 117.291 124.054 140.828 1.00 88.99 225 ILE A CA 1
ATOM 1648 C C . ILE A 1 225 ? 118.007 123.393 141.996 1.00 89.70 225 ILE A C 1
ATOM 1649 O O . ILE A 1 225 ? 119.228 123.183 141.961 1.00 92.46 225 ILE A O 1
ATOM 1654 N N . ILE A 1 226 ? 117.262 123.065 143.055 1.00 90.25 226 ILE A N 1
ATOM 1655 C CA . ILE A 1 226 ? 117.881 122.462 144.229 1.00 84.08 226 ILE A CA 1
ATOM 1656 C C . ILE A 1 226 ? 118.531 121.138 143.858 1.00 87.99 226 ILE A C 1
ATOM 1657 O O . ILE A 1 226 ? 119.677 120.870 144.229 1.00 89.35 226 ILE A O 1
ATOM 1662 N N . GLY A 1 227 ? 117.821 120.299 143.102 1.00 89.06 227 GLY A N 1
ATOM 1663 C CA . GLY A 1 227 ? 118.380 119.014 142.723 1.00 86.97 227 GLY A CA 1
ATOM 1664 C C . GLY A 1 227 ? 119.620 119.149 141.862 1.00 88.95 227 GLY A C 1
ATOM 1665 O O . GLY A 1 227 ? 120.626 118.482 142.099 1.00 98.25 227 GLY A O 1
ATOM 1666 N N . GLY A 1 228 ? 119.572 120.026 140.859 1.00 84.14 228 GLY A N 1
ATOM 1667 C CA . GLY A 1 228 ? 120.712 120.165 139.968 1.00 85.65 228 GLY A CA 1
ATOM 1668 C C . GLY A 1 228 ? 121.939 120.697 140.680 1.00 87.91 228 GLY A C 1
ATOM 1669 O O . GLY A 1 228 ? 123.042 120.160 140.535 1.00 93.66 228 GLY A O 1
ATOM 1670 N N . LEU A 1 229 ? 121.761 121.747 141.479 1.00 82.60 229 LEU A N 1
ATOM 1671 C CA . LEU A 1 229 ? 122.911 122.327 142.155 1.00 79.40 229 LEU A CA 1
ATOM 1672 C C . LEU A 1 229 ? 123.404 121.433 143.286 1.00 82.02 229 LEU A C 1
ATOM 1673 O O . LEU A 1 229 ? 124.607 121.399 143.562 1.00 89.87 229 LEU A O 1
ATOM 1678 N N . SER A 1 230 ? 122.513 120.668 143.923 1.00 80.42 230 SER A N 1
ATOM 1679 C CA . SER A 1 230 ? 122.953 119.703 144.922 1.00 79.49 230 SER A CA 1
ATOM 1680 C C . SER A 1 230 ? 123.718 118.556 144.279 1.00 80.18 230 SER A C 1
ATOM 1681 O O . SER A 1 230 ? 124.688 118.055 144.852 1.00 86.31 230 SER A O 1
ATOM 1684 N N . ILE A 1 231 ? 123.298 118.123 143.089 1.00 77.94 231 ILE A N 1
ATOM 1685 C CA . ILE A 1 231 ? 124.050 117.103 142.367 1.00 78.89 231 ILE A CA 1
ATOM 1686 C C . ILE A 1 231 ? 125.428 117.630 141.995 1.00 83.41 231 ILE A C 1
ATOM 1687 O O . ILE A 1 231 ? 126.432 116.919 142.114 1.00 88.42 231 ILE A O 1
ATOM 1692 N N . VAL A 1 232 ? 125.500 118.883 141.540 1.00 81.92 232 VAL A N 1
ATOM 1693 C CA . VAL A 1 232 ? 126.794 119.482 141.217 1.00 76.55 232 VAL A CA 1
ATOM 1694 C C . VAL A 1 232 ? 127.679 119.535 142.457 1.00 78.45 232 VAL A C 1
ATOM 1695 O O . VAL A 1 232 ? 128.865 119.189 142.412 1.00 84.04 232 VAL A O 1
ATOM 1699 N N . MET A 1 233 ? 127.111 119.971 143.583 1.00 76.63 233 MET A N 1
ATOM 1700 C CA . MET A 1 233 ? 127.875 120.055 144.823 1.00 74.36 233 MET A CA 1
ATOM 1701 C C . MET A 1 233 ? 128.364 118.681 145.262 1.00 76.90 233 MET A C 1
ATOM 1702 O O . MET A 1 233 ? 129.510 118.530 145.697 1.00 81.68 233 MET A O 1
ATOM 1707 N N . ALA A 1 234 ? 127.502 117.666 145.172 1.00 72.45 234 ALA A N 1
ATOM 1708 C CA . ALA A 1 234 ? 127.891 116.317 145.567 1.00 67.79 234 ALA A CA 1
ATOM 1709 C C . ALA A 1 234 ? 128.987 115.775 144.664 1.00 73.55 234 ALA A C 1
ATOM 1710 O O . ALA A 1 234 ? 129.927 115.130 145.138 1.00 81.96 234 ALA A O 1
ATOM 1712 N N . VAL A 1 235 ? 128.884 116.027 143.359 1.00 71.95 235 VAL A N 1
ATOM 1713 C CA . VAL A 1 235 ? 129.923 115.586 142.434 1.00 73.02 235 VAL A CA 1
ATOM 1714 C C . VAL A 1 235 ? 131.247 116.257 142.767 1.00 74.99 235 VAL A C 1
ATOM 1715 O O . VAL A 1 235 ? 132.300 115.609 142.792 1.00 81.66 235 VAL A O 1
ATOM 1719 N N . TYR A 1 236 ? 131.216 117.564 143.032 1.00 71.65 236 TYR A N 1
ATOM 1720 C CA . TYR A 1 236 ? 132.442 118.278 143.371 1.00 70.08 236 TYR A CA 1
ATOM 1721 C C . TYR A 1 236 ? 133.047 117.757 144.668 1.00 73.02 236 TYR A C 1
ATOM 1722 O O . TYR A 1 236 ? 134.266 117.568 144.763 1.00 77.34 236 TYR A O 1
ATOM 1731 N N . LEU A 1 237 ? 132.210 117.516 145.678 1.00 68.37 237 LEU A N 1
ATOM 1732 C CA . LEU A 1 237 ? 132.712 117.009 146.949 1.00 69.80 237 LEU A CA 1
ATOM 1733 C C . LEU A 1 237 ? 133.308 115.617 146.795 1.00 77.94 237 LEU A C 1
ATOM 1734 O O . LEU A 1 237 ? 134.364 115.321 147.363 1.00 85.88 237 LEU A O 1
ATOM 1739 N N . LEU A 1 238 ? 132.646 114.746 146.032 1.00 72.42 238 LEU A N 1
ATOM 1740 C CA . LEU A 1 238 ? 133.180 113.408 145.813 1.00 72.46 238 LEU A CA 1
ATOM 1741 C C . LEU A 1 238 ? 134.492 113.455 145.042 1.00 82.06 238 LEU A C 1
ATOM 1742 O O . LEU A 1 238 ? 135.426 112.707 145.352 1.00 89.70 238 LEU A O 1
ATOM 1747 N N . THR A 1 239 ? 134.584 114.324 144.035 1.00 76.66 239 THR A N 1
ATOM 1748 C CA . THR A 1 239 ? 135.832 114.453 143.292 1.00 73.17 239 THR A CA 1
ATOM 1749 C C . THR A 1 239 ? 136.958 114.956 144.183 1.00 78.08 239 THR A C 1
ATOM 1750 O O . THR A 1 239 ? 138.093 114.475 144.094 1.00 82.89 239 THR A O 1
ATOM 1754 N N . ASN A 1 240 ? 136.669 115.932 145.043 1.00 73.42 240 ASN A N 1
ATOM 1755 C CA . ASN A 1 240 ? 137.700 116.432 145.944 1.00 69.45 240 ASN A CA 1
ATOM 1756 C C . ASN A 1 240 ? 138.112 115.371 146.954 1.00 78.63 240 ASN A C 1
ATOM 1757 O O . ASN A 1 240 ? 139.291 115.268 147.309 1.00 87.75 240 ASN A O 1
ATOM 1762 N N . ILE A 1 241 ? 137.155 114.574 147.431 1.00 78.44 241 ILE A N 1
ATOM 1763 C CA . ILE A 1 241 ? 137.489 113.480 148.335 1.00 78.60 241 ILE A CA 1
ATOM 1764 C C . ILE A 1 241 ? 138.383 112.468 147.632 1.00 82.94 241 ILE A C 1
ATOM 1765 O O . ILE A 1 241 ? 139.338 111.949 148.219 1.00 91.55 241 ILE A O 1
ATOM 1770 N N . ALA A 1 242 ? 138.092 112.174 146.363 1.00 74.04 242 ALA A N 1
ATOM 1771 C CA . ALA A 1 242 ? 138.954 111.278 145.598 1.00 81.63 242 ALA A CA 1
ATOM 1772 C C . ALA A 1 242 ? 140.355 111.857 145.443 1.00 85.65 242 ALA A C 1
ATOM 1773 O O . ALA A 1 242 ? 141.354 111.141 145.590 1.00 88.75 242 ALA A O 1
ATOM 1775 N N . TYR A 1 243 ? 140.447 113.154 145.145 1.00 80.56 243 TYR A N 1
ATOM 1776 C CA . TYR A 1 243 ? 141.751 113.804 145.048 1.00 79.19 243 TYR A CA 1
ATOM 1777 C C . TYR A 1 243 ? 142.529 113.652 146.347 1.00 87.03 243 TYR A C 1
ATOM 1778 O O . TYR A 1 243 ? 143.703 113.266 146.343 1.00 94.82 243 TYR A O 1
ATOM 1787 N N . LEU A 1 244 ? 141.882 113.949 147.474 1.00 81.22 244 LEU A N 1
ATOM 1788 C CA . LEU A 1 244 ? 142.551 113.851 148.766 1.00 82.59 244 LEU A CA 1
ATOM 1789 C C . LEU A 1 244 ? 142.929 112.414 149.099 1.00 89.21 244 LEU A C 1
ATOM 1790 O O . LEU A 1 244 ? 143.940 112.180 149.769 1.00 98.02 244 LEU A O 1
ATOM 1795 N N . PHE A 1 245 ? 142.129 111.444 148.659 1.00 83.03 245 PHE A N 1
ATOM 1796 C CA . PHE A 1 245 ? 142.492 110.046 148.854 1.00 88.35 245 PHE A CA 1
ATOM 1797 C C . PHE A 1 245 ? 143.738 109.690 148.056 1.00 94.59 245 PHE A C 1
ATOM 1798 O O . PHE A 1 245 ? 144.606 108.956 148.543 1.00 100.14 245 PHE A O 1
ATOM 1806 N N . VAL A 1 246 ? 143.843 110.200 146.830 1.00 91.68 246 VAL A N 1
ATOM 1807 C CA . VAL A 1 246 ? 144.996 109.881 145.997 1.00 93.44 246 VAL A CA 1
ATOM 1808 C C . VAL A 1 246 ? 146.193 110.752 146.360 1.00 96.30 246 VAL A C 1
ATOM 1809 O O . VAL A 1 246 ? 147.319 110.257 146.480 1.00 101.45 246 VAL A O 1
ATOM 1813 N N . LEU A 1 247 ? 145.978 112.052 146.543 1.00 93.13 247 LEU A N 1
ATOM 1814 C CA . LEU A 1 247 ? 147.055 112.995 146.802 1.00 94.58 247 LEU A CA 1
ATOM 1815 C C . LEU A 1 247 ? 146.806 113.744 148.103 1.00 98.53 247 LEU A C 1
ATOM 1816 O O . LEU A 1 247 ? 145.688 113.790 148.615 1.00 100.88 247 LEU A O 1
ATOM 1821 N N . ASP A 1 248 ? 147.868 114.343 148.631 1.00 99.90 248 ASP A N 1
ATOM 1822 C CA . ASP A 1 248 ? 147.738 115.206 149.791 1.00 98.97 248 ASP A CA 1
ATOM 1823 C C . ASP A 1 248 ? 147.337 116.612 149.357 1.00 98.34 248 ASP A C 1
ATOM 1824 O O . ASP A 1 248 ? 147.342 116.951 148.172 1.00 102.43 248 ASP A O 1
ATOM 1829 N N . SER A 1 249 ? 146.975 117.438 150.339 1.00 95.34 249 SER A N 1
ATOM 1830 C CA . SER A 1 249 ? 146.653 118.829 150.039 1.00 91.15 249 SER A CA 1
ATOM 1831 C C . SER A 1 249 ? 147.861 119.559 149.469 1.00 96.09 249 SER A C 1
ATOM 1832 O O . SER A 1 249 ? 147.738 120.323 148.504 1.00 100.67 249 SER A O 1
ATOM 1835 N N . SER A 1 250 ? 149.039 119.333 150.054 1.00 95.73 250 SER A N 1
ATOM 1836 C CA . SER A 1 250 ? 150.251 119.974 149.554 1.00 95.64 250 SER A CA 1
ATOM 1837 C C . SER A 1 250 ? 150.567 119.524 148.135 1.00 96.90 250 SER A C 1
ATOM 1838 O O . SER A 1 250 ? 150.977 120.334 147.296 1.00 98.57 250 SER A O 1
ATOM 1841 N N . GLN A 1 251 ? 150.392 118.233 147.849 1.00 95.66 251 GLN A N 1
ATOM 1842 C CA . GLN A 1 251 ? 150.657 117.733 146.505 1.00 93.79 251 GLN A CA 1
ATOM 1843 C C . GLN A 1 251 ? 149.718 118.363 145.486 1.00 92.65 251 GLN A C 1
ATOM 1844 O O . GLN A 1 251 ? 150.143 118.734 144.386 1.00 93.80 251 GLN A O 1
ATOM 1850 N N . LEU A 1 252 ? 148.435 118.486 145.829 1.00 89.93 252 LEU A N 1
ATOM 1851 C CA . LEU A 1 252 ? 147.491 119.141 144.930 1.00 87.70 252 LEU A CA 1
ATOM 1852 C C . LEU A 1 252 ? 147.859 120.602 144.718 1.00 92.41 252 LEU A C 1
ATOM 1853 O O . LEU A 1 252 ? 147.810 121.107 143.591 1.00 98.22 252 LEU A O 1
ATOM 1858 N N . ALA A 1 253 ? 148.235 121.298 145.794 1.00 93.32 253 ALA A N 1
ATOM 1859 C CA . ALA A 1 253 ? 148.609 122.701 145.683 1.00 93.03 253 ALA A CA 1
ATOM 1860 C C . ALA A 1 253 ? 149.908 122.901 144.918 1.00 97.11 253 ALA A C 1
ATOM 1861 O O . ALA A 1 253 ? 150.132 123.987 144.376 1.00 99.68 253 ALA A O 1
ATOM 1863 N N . GLY A 1 254 ? 150.766 121.887 144.864 1.00 98.89 254 GLY A N 1
ATOM 1864 C CA . GLY A 1 254 ? 152.047 122.000 144.202 1.00 99.24 254 GLY A CA 1
ATOM 1865 C C . GLY A 1 254 ? 152.045 121.755 142.714 1.00 99.16 254 GLY A C 1
ATOM 1866 O O . GLY A 1 254 ? 153.095 121.885 142.079 1.00 105.05 254 GLY A O 1
ATOM 1867 N N . THR A 1 255 ? 150.903 121.404 142.131 1.00 94.18 255 THR A N 1
ATOM 1868 C CA . THR A 1 255 ? 150.807 121.140 140.705 1.00 96.38 255 THR A CA 1
ATOM 1869 C C . THR A 1 255 ? 149.690 121.977 140.101 1.00 98.23 255 THR A C 1
ATOM 1870 O O . THR A 1 255 ? 148.693 122.281 140.758 1.00 101.05 255 THR A O 1
ATOM 1874 N N . ASP A 1 256 ? 149.872 122.351 138.838 1.00 97.34 256 ASP A N 1
ATOM 1875 C CA . ASP A 1 256 ? 148.881 123.140 138.124 1.00 95.49 256 ASP A CA 1
ATOM 1876 C C . ASP A 1 256 ? 147.813 122.288 137.456 1.00 95.97 256 ASP A C 1
ATOM 1877 O O . ASP A 1 256 ? 146.867 122.843 136.887 1.00 95.04 256 ASP A O 1
ATOM 1882 N N . THR A 1 257 ? 147.947 120.965 137.496 1.00 93.85 257 THR A N 1
ATOM 1883 C CA . THR A 1 257 ? 146.991 120.042 136.884 1.00 90.62 257 THR A CA 1
ATOM 1884 C C . THR A 1 257 ? 146.686 118.919 137.867 1.00 95.29 257 THR A C 1
ATOM 1885 O O . THR A 1 257 ? 147.127 117.779 137.680 1.00 99.69 257 THR A O 1
ATOM 1889 N N . PRO A 1 258 ? 145.941 119.209 138.940 1.00 87.73 258 PRO A N 1
ATOM 1890 C CA . PRO A 1 258 ? 145.661 118.157 139.934 1.00 83.06 258 PRO A CA 1
ATOM 1891 C C . PRO A 1 258 ? 144.971 116.945 139.347 1.00 88.71 258 PRO A C 1
ATOM 1892 O O . PRO A 1 258 ? 145.283 115.809 139.724 1.00 92.29 258 PRO A O 1
ATOM 1896 N N . ALA A 1 259 ? 144.028 117.159 138.429 1.00 86.40 259 ALA A N 1
ATOM 1897 C CA . ALA A 1 259 ? 143.310 116.039 137.837 1.00 84.46 259 ALA A CA 1
ATOM 1898 C C . ALA A 1 259 ? 144.251 115.140 137.050 1.00 86.72 259 ALA A C 1
ATOM 1899 O O . ALA A 1 259 ? 144.151 113.911 137.125 1.00 91.73 259 ALA A O 1
ATOM 1901 N N . ALA A 1 260 ? 145.179 115.734 136.299 1.00 84.77 260 ALA A N 1
ATOM 1902 C CA . ALA A 1 260 ? 146.131 114.938 135.534 1.00 84.46 260 ALA A CA 1
ATOM 1903 C C . ALA A 1 260 ? 147.024 114.111 136.447 1.00 89.72 260 ALA A C 1
ATOM 1904 O O . ALA A 1 260 ? 147.281 112.933 136.175 1.00 97.68 260 ALA A O 1
ATOM 1906 N N . LEU A 1 261 ? 147.510 114.711 137.535 1.00 86.46 261 LEU A N 1
ATOM 1907 C CA . LEU A 1 261 ? 148.361 113.979 138.467 1.00 85.81 261 LEU A CA 1
ATOM 1908 C C . LEU A 1 261 ? 147.597 112.846 139.141 1.00 94.94 261 LEU A C 1
ATOM 1909 O O . LEU A 1 261 ? 148.120 111.734 139.291 1.00 97.94 261 LEU A O 1
ATOM 1914 N N . VAL A 1 262 ? 146.354 113.108 139.549 1.00 91.13 262 VAL A N 1
ATOM 1915 C CA . VAL A 1 262 ? 145.540 112.067 140.168 1.00 85.20 262 VAL A CA 1
ATOM 1916 C C . VAL A 1 262 ? 145.296 110.931 139.185 1.00 94.94 262 VAL A C 1
ATOM 1917 O O . VAL A 1 262 ? 145.372 109.751 139.545 1.00 102.61 262 VAL A O 1
ATOM 1921 N N . ALA A 1 263 ? 144.999 111.267 137.928 1.00 94.01 263 ALA A N 1
ATOM 1922 C CA . ALA A 1 263 ? 144.793 110.240 136.914 1.00 91.41 263 ALA A CA 1
ATOM 1923 C C . ALA A 1 263 ? 146.057 109.425 136.689 1.00 97.39 263 ALA A C 1
ATOM 1924 O O . ALA A 1 263 ? 145.994 108.204 136.508 1.00 106.95 263 ALA A O 1
ATOM 1926 N N . SER A 1 264 ? 147.216 110.085 136.683 1.00 93.76 264 SER A N 1
ATOM 1927 C CA . SER A 1 264 ? 148.473 109.362 136.530 1.00 96.84 264 SER A CA 1
ATOM 1928 C C . SER A 1 264 ? 148.688 108.395 137.683 1.00 101.78 264 SER A C 1
ATOM 1929 O O . SER A 1 264 ? 149.147 107.265 137.482 1.00 106.56 264 SER A O 1
ATOM 1932 N N . HIS A 1 265 ? 148.364 108.822 138.903 1.00 97.97 265 HIS A N 1
ATOM 1933 C CA . HIS A 1 265 ? 148.511 107.935 140.052 1.00 96.69 265 HIS A CA 1
ATOM 1934 C C . HIS A 1 265 ? 147.509 106.787 140.016 1.00 97.51 265 HIS A C 1
ATOM 1935 O O . HIS A 1 265 ? 147.809 105.689 140.495 1.00 99.89 265 HIS A O 1
ATOM 1942 N N . LEU A 1 266 ? 146.319 107.018 139.459 1.00 98.05 266 LEU A N 1
ATOM 1943 C CA . LEU A 1 266 ? 145.265 106.009 139.511 1.00 97.64 266 LEU A CA 1
ATOM 1944 C C . LEU A 1 266 ? 145.406 104.972 138.401 1.00 104.46 266 LEU A C 1
ATOM 1945 O O . LEU A 1 266 ? 145.393 103.766 138.666 1.00 108.20 266 LEU A O 1
ATOM 1950 N N . PHE A 1 267 ? 145.541 105.424 137.155 1.00 104.35 267 PHE A N 1
ATOM 1951 C CA . PHE A 1 267 ? 145.475 104.541 135.996 1.00 105.24 267 PHE A CA 1
ATOM 1952 C C . PHE A 1 267 ? 146.755 104.559 135.183 1.00 115.72 267 PHE A C 1
ATOM 1953 O O . PHE A 1 267 ? 146.705 104.779 133.968 1.00 120.50 267 PHE A O 1
ATOM 1961 N N . GLU A 1 268 ? 147.898 104.378 135.843 1.00 121.71 268 GLU A N 1
ATOM 1962 C CA . GLU A 1 268 ? 149.185 104.394 135.156 1.00 130.69 268 GLU A CA 1
ATOM 1963 C C . GLU A 1 268 ? 149.132 103.596 133.860 1.00 131.27 268 GLU A C 1
ATOM 1964 O O . GLU A 1 268 ? 148.415 102.601 133.759 1.00 129.49 268 GLU A O 1
ATOM 1970 N N . GLY A 1 269 ? 149.855 104.071 132.847 1.00 129.26 269 GLY A N 1
ATOM 1971 C CA . GLY A 1 269 ? 149.761 103.464 131.532 1.00 127.72 269 GLY A CA 1
ATOM 1972 C C . GLY A 1 269 ? 148.986 104.327 130.556 1.00 122.52 269 GLY A C 1
ATOM 1973 O O . GLY A 1 269 ? 149.316 105.498 130.361 1.00 121.81 269 GLY A O 1
ATOM 1974 N N . ILE A 1 270 ? 147.947 103.764 129.938 1.00 116.66 270 ILE A N 1
ATOM 1975 C CA . ILE A 1 270 ? 147.156 104.520 128.972 1.00 113.53 270 ILE A CA 1
ATOM 1976 C C . ILE A 1 270 ? 145.912 105.155 129.586 1.00 110.68 270 ILE A C 1
ATOM 1977 O O . ILE A 1 270 ? 145.369 106.112 129.012 1.00 112.29 270 ILE A O 1
ATOM 1982 N N . GLY A 1 271 ? 145.448 104.655 130.732 1.00 110.93 271 GLY A N 1
ATOM 1983 C CA . GLY A 1 271 ? 144.275 105.242 131.354 1.00 109.42 271 GLY A CA 1
ATOM 1984 C C . GLY A 1 271 ? 144.491 106.687 131.755 1.00 106.30 271 GLY A C 1
ATOM 1985 O O . GLY A 1 271 ? 143.593 107.522 131.618 1.00 109.07 271 GLY A O 1
ATOM 1986 N N . SER A 1 272 ? 145.686 107.003 132.257 1.00 102.64 272 SER A N 1
ATOM 1987 C CA . SER A 1 272 ? 146.000 108.384 132.599 1.00 101.19 272 SER A CA 1
ATOM 1988 C C . SER A 1 272 ? 145.944 109.280 131.371 1.00 101.09 272 SER A C 1
ATOM 1989 O O . SER A 1 272 ? 145.407 110.393 131.426 1.00 99.51 272 SER A O 1
ATOM 1992 N N . LYS A 1 273 ? 146.495 108.809 130.250 1.00 101.29 273 LYS A N 1
ATOM 1993 C CA . LYS A 1 273 ? 146.450 109.593 129.021 1.00 96.28 273 LYS A CA 1
ATOM 1994 C C . LYS A 1 273 ? 145.016 109.799 128.553 1.00 99.34 273 LYS A C 1
ATOM 1995 O O . LYS A 1 273 ? 144.652 110.893 128.108 1.00 100.88 273 LYS A O 1
ATOM 2001 N N . LEU A 1 274 ? 144.186 108.760 128.647 1.00 101.24 274 LEU A N 1
ATOM 2002 C CA . LEU A 1 274 ? 142.791 108.900 128.241 1.00 99.40 274 LEU A CA 1
ATOM 2003 C C . LEU A 1 274 ? 142.051 109.895 129.128 1.00 97.20 274 LEU A C 1
ATOM 2004 O O . LEU A 1 274 ? 141.258 110.706 128.635 1.00 100.37 274 LEU A O 1
ATOM 2009 N N . VAL A 1 275 ? 142.293 109.851 130.440 1.00 91.59 275 VAL A N 1
ATOM 2010 C CA . VAL A 1 275 ? 141.630 110.789 131.341 1.00 87.95 275 VAL A CA 1
ATOM 2011 C C . VAL A 1 275 ? 142.095 112.213 131.063 1.00 91.42 275 VAL A C 1
ATOM 2012 O O . VAL A 1 275 ? 141.299 113.161 131.093 1.00 94.00 275 VAL A O 1
ATOM 2016 N N . THR A 1 276 ? 143.391 112.388 130.800 1.00 89.90 276 THR A N 1
ATOM 2017 C CA . THR A 1 276 ? 143.906 113.703 130.432 1.00 87.98 276 THR A CA 1
ATOM 2018 C C . THR A 1 276 ? 143.270 114.215 129.147 1.00 90.03 276 THR A C 1
ATOM 2019 O O . THR A 1 276 ? 142.935 115.401 129.040 1.00 92.66 276 THR A O 1
ATOM 2023 N N . ILE A 1 277 ? 143.100 113.338 128.156 1.00 87.15 277 ILE A N 1
ATOM 2024 C CA . ILE A 1 277 ? 142.452 113.742 126.914 1.00 82.24 277 ILE A CA 1
ATOM 2025 C C . ILE A 1 277 ? 141.001 114.123 127.174 1.00 83.21 277 ILE A C 1
ATOM 2026 O O . ILE A 1 277 ? 140.475 115.069 126.577 1.00 87.41 277 ILE A O 1
ATOM 2031 N N . GLY A 1 278 ? 140.331 113.399 128.071 1.00 83.13 278 GLY A N 1
ATOM 2032 C CA . GLY A 1 278 ? 138.974 113.771 128.437 1.00 82.75 278 GLY A CA 1
ATOM 2033 C C . GLY A 1 278 ? 138.905 115.135 129.096 1.00 82.02 278 GLY A C 1
ATOM 2034 O O . GLY A 1 278 ? 137.995 115.924 128.826 1.00 86.20 278 GLY A O 1
ATOM 2035 N N . ILE A 1 279 ? 139.868 115.432 129.969 1.00 80.75 279 ILE A N 1
ATOM 2036 C CA . ILE A 1 279 ? 139.924 116.749 130.599 1.00 82.53 279 ILE A CA 1
ATOM 2037 C C . ILE A 1 279 ? 140.143 117.831 129.548 1.00 84.20 279 ILE A C 1
ATOM 2038 O O . ILE A 1 279 ? 139.516 118.899 129.587 1.00 85.97 279 ILE A O 1
ATOM 2043 N N . LEU A 1 280 ? 141.039 117.573 128.595 1.00 81.52 280 LEU A N 1
ATOM 2044 C CA . LEU A 1 280 ? 141.278 118.532 127.521 1.00 76.06 280 LEU A CA 1
ATOM 2045 C C . LEU A 1 280 ? 140.023 118.752 126.687 1.00 82.51 280 LEU A C 1
ATOM 2046 O O . LEU A 1 280 ? 139.726 119.882 126.286 1.00 87.93 280 LEU A O 1
ATOM 2051 N N . ILE A 1 281 ? 139.280 117.681 126.408 1.00 79.17 281 ILE A N 1
ATOM 2052 C CA . ILE A 1 281 ? 138.036 117.809 125.655 1.00 75.49 281 ILE A CA 1
ATOM 2053 C C . ILE A 1 281 ? 137.025 118.638 126.434 1.00 80.46 281 ILE A C 1
ATOM 2054 O O . ILE A 1 281 ? 136.299 119.461 125.862 1.00 91.02 281 ILE A O 1
ATOM 2059 N N . SER A 1 282 ? 136.953 118.430 127.750 1.00 78.42 282 SER A N 1
ATOM 2060 C CA . SER A 1 282 ? 136.048 119.229 128.571 1.00 80.82 282 SER A CA 1
ATOM 2061 C C . SER A 1 282 ? 136.422 120.704 128.523 1.00 81.98 282 SER A C 1
ATOM 2062 O O . SER A 1 282 ? 135.547 121.573 128.424 1.00 87.37 282 SER A O 1
ATOM 2065 N N . VAL A 1 283 ? 137.721 121.007 128.590 1.00 83.06 283 VAL A N 1
ATOM 2066 C CA . VAL A 1 283 ? 138.164 122.398 128.499 1.00 78.25 283 VAL A CA 1
ATOM 2067 C C . VAL A 1 283 ? 137.818 122.980 127.134 1.00 82.50 283 VAL A C 1
ATOM 2068 O O . VAL A 1 283 ? 137.398 124.139 127.022 1.00 85.05 283 VAL A O 1
ATOM 2072 N N . PHE A 1 284 ? 138.011 122.193 126.074 1.00 82.67 284 PHE A N 1
ATOM 2073 C CA . PHE A 1 284 ? 137.667 122.640 124.728 1.00 80.74 284 PHE A CA 1
ATOM 2074 C C . PHE A 1 284 ? 136.186 122.981 124.627 1.00 83.78 284 PHE A C 1
ATOM 2075 O O . PHE A 1 284 ? 135.806 124.022 124.075 1.00 90.57 284 PHE A O 1
ATOM 2083 N N . GLY A 1 285 ? 135.333 122.107 125.158 1.00 80.81 285 GLY A N 1
ATOM 2084 C CA . GLY A 1 285 ? 133.907 122.376 125.136 1.00 85.11 285 GLY A CA 1
ATOM 2085 C C . GLY A 1 285 ? 133.533 123.595 125.952 1.00 86.32 285 GLY A C 1
ATOM 2086 O O . GLY A 1 285 ? 132.648 124.365 125.569 1.00 95.78 285 GLY A O 1
ATOM 2087 N N . GLY A 1 286 ? 134.194 123.784 127.095 1.00 83.38 286 GLY A N 1
ATOM 2088 C CA . GLY A 1 286 ? 133.960 124.985 127.875 1.00 84.15 286 GLY A CA 1
ATOM 2089 C C . GLY A 1 286 ? 134.311 126.244 127.109 1.00 84.02 286 GLY A C 1
ATOM 2090 O O . GLY A 1 286 ? 133.553 127.218 127.113 1.00 90.27 286 GLY A O 1
ATOM 2091 N N . ILE A 1 287 ? 135.459 126.238 126.428 1.00 79.99 287 ILE A N 1
ATOM 2092 C CA . ILE A 1 287 ? 135.850 127.405 125.642 1.00 80.34 287 ILE A CA 1
ATOM 2093 C C . ILE A 1 287 ? 134.836 127.655 124.539 1.00 84.32 287 ILE A C 1
ATOM 2094 O O . ILE A 1 287 ? 134.465 128.800 124.265 1.00 89.66 287 ILE A O 1
ATOM 2099 N N . ASN A 1 288 ? 134.382 126.591 123.877 1.00 83.65 288 ASN A N 1
ATOM 2100 C CA . ASN A 1 288 ? 133.412 126.754 122.797 1.00 85.09 288 ASN A CA 1
ATOM 2101 C C . ASN A 1 288 ? 132.103 127.347 123.311 1.00 89.27 288 ASN A C 1
ATOM 2102 O O . ASN A 1 288 ? 131.538 128.265 122.701 1.00 94.16 288 ASN A O 1
ATOM 2107 N N . GLY A 1 289 ? 131.604 126.829 124.434 1.00 86.08 289 GLY A N 1
ATOM 2108 C CA . GLY A 1 289 ? 130.371 127.358 124.990 1.00 87.91 289 GLY A CA 1
ATOM 2109 C C . GLY A 1 289 ? 130.503 128.808 125.407 1.00 87.11 289 GLY A C 1
ATOM 2110 O O . GLY A 1 289 ? 129.597 129.619 125.182 1.00 93.34 289 GLY A O 1
ATOM 2111 N N . TYR A 1 290 ? 131.636 129.158 126.019 1.00 84.78 290 TYR A N 1
ATOM 2112 C CA . TYR A 1 290 ? 131.868 130.548 126.386 1.00 83.54 290 TYR A CA 1
ATOM 2113 C C . TYR A 1 290 ? 131.944 131.433 125.154 1.00 85.35 290 TYR A C 1
ATOM 2114 O O . TYR A 1 290 ? 131.445 132.560 125.164 1.00 88.61 290 TYR A O 1
ATOM 2123 N N . ILE A 1 291 ? 132.559 130.939 124.079 1.00 87.53 291 ILE A N 1
ATOM 2124 C CA . ILE A 1 291 ? 132.629 131.715 122.846 1.00 83.61 291 ILE A CA 1
ATOM 2125 C C . ILE A 1 291 ? 131.232 131.981 122.305 1.00 87.33 291 ILE A C 1
ATOM 2126 O O . ILE A 1 291 ? 130.916 133.101 121.894 1.00 92.81 291 ILE A O 1
ATOM 2131 N N . ILE A 1 292 ? 130.373 130.960 122.300 1.00 87.55 292 ILE A N 1
ATOM 2132 C CA . ILE A 1 292 ? 129.013 131.144 121.789 1.00 88.36 292 ILE A CA 1
ATOM 2133 C C . ILE A 1 292 ? 128.260 132.167 122.633 1.00 91.56 292 ILE A C 1
ATOM 2134 O O . ILE A 1 292 ? 127.686 133.141 122.116 1.00 95.50 292 ILE A O 1
ATOM 2139 N N . SER A 1 293 ? 128.267 131.967 123.953 1.00 89.33 293 SER A N 1
ATOM 2140 C CA . SER A 1 293 ? 127.525 132.863 124.832 1.00 86.96 293 SER A CA 1
ATOM 2141 C C . SER A 1 293 ? 128.052 134.286 124.730 1.00 86.33 293 SER A C 1
ATOM 2142 O O . SER A 1 293 ? 127.273 135.246 124.710 1.00 88.29 293 SER A O 1
ATOM 2145 N N . GLY A 1 294 ? 129.375 134.441 124.660 1.00 85.11 294 GLY A N 1
ATOM 2146 C CA . GLY A 1 294 ? 129.950 135.762 124.518 1.00 82.58 294 GLY A CA 1
ATOM 2147 C C . GLY A 1 294 ? 129.579 136.416 123.205 1.00 81.37 294 GLY A C 1
ATOM 2148 O O . GLY A 1 294 ? 129.218 137.590 123.178 1.00 88.60 294 GLY A O 1
ATOM 2149 N N . LEU A 1 295 ? 129.658 135.667 122.101 1.00 82.88 295 LEU A N 1
ATOM 2150 C CA . LEU A 1 295 ? 129.247 136.201 120.807 1.00 87.05 295 LEU A CA 1
ATOM 2151 C C . LEU A 1 295 ? 127.825 136.728 120.863 1.00 83.40 295 LEU A C 1
ATOM 2152 O O . LEU A 1 295 ? 127.492 137.722 120.210 1.00 79.73 295 LEU A O 1
ATOM 2157 N N . ARG A 1 296 ? 126.970 136.071 121.646 1.00 83.58 296 ARG A N 1
ATOM 2158 C CA . ARG A 1 296 ? 125.585 136.518 121.739 1.00 80.09 296 ARG A CA 1
ATOM 2159 C C . ARG A 1 296 ? 125.443 137.901 122.382 1.00 78.60 296 ARG A C 1
ATOM 2160 O O . ARG A 1 296 ? 124.420 138.560 122.172 1.00 76.98 296 ARG A O 1
ATOM 2168 N N . VAL A 1 297 ? 126.436 138.365 123.139 1.00 84.76 297 VAL A N 1
ATOM 2169 C CA . VAL A 1 297 ? 126.305 139.599 123.921 1.00 81.47 297 VAL A CA 1
ATOM 2170 C C . VAL A 1 297 ? 126.494 140.869 123.089 1.00 80.87 297 VAL A C 1
ATOM 2171 O O . VAL A 1 297 ? 125.618 141.749 123.138 1.00 85.92 297 VAL A O 1
ATOM 2175 N N . PRO A 1 298 ? 127.594 141.044 122.339 1.00 76.01 298 PRO A N 1
ATOM 2176 C CA . PRO A 1 298 ? 127.752 142.300 121.592 1.00 73.88 298 PRO A CA 1
ATOM 2177 C C . PRO A 1 298 ? 126.625 142.563 120.621 1.00 80.30 298 PRO A C 1
ATOM 2178 O O . PRO A 1 298 ? 126.300 143.727 120.370 1.00 84.12 298 PRO A O 1
ATOM 2182 N N . TYR A 1 299 ? 126.029 141.518 120.045 1.00 79.12 299 TYR A N 1
ATOM 2183 C CA . TYR A 1 299 ? 124.866 141.725 119.193 1.00 76.86 299 TYR A CA 1
ATOM 2184 C C . TYR A 1 299 ? 123.713 142.326 119.983 1.00 83.63 299 TYR A C 1
ATOM 2185 O O . TYR A 1 299 ? 123.049 143.256 119.514 1.00 93.02 299 TYR A O 1
ATOM 2194 N N . ALA A 1 300 ? 123.467 141.815 121.191 1.00 80.05 300 ALA A N 1
ATOM 2195 C CA . ALA A 1 300 ? 122.399 142.364 122.017 1.00 79.56 300 ALA A CA 1
ATOM 2196 C C . ALA A 1 300 ? 122.677 143.815 122.377 1.00 83.06 300 ALA A C 1
ATOM 2197 O O . ALA A 1 300 ? 121.767 144.651 122.369 1.00 89.94 300 ALA A O 1
ATOM 2199 N N . LEU A 1 301 ? 123.930 144.132 122.704 1.00 78.95 301 LEU A N 1
ATOM 2200 C CA . LEU A 1 301 ? 124.271 145.508 123.051 1.00 78.28 301 LEU A CA 1
ATOM 2201 C C . LEU A 1 301 ? 124.139 146.439 121.852 1.00 86.05 301 LEU A C 1
ATOM 2202 O O . LEU A 1 301 ? 123.650 147.566 121.988 1.00 94.38 301 LEU A O 1
ATOM 2207 N N . ALA A 1 302 ? 124.559 145.985 120.669 1.00 83.49 302 ALA A N 1
ATOM 2208 C CA . ALA A 1 302 ? 124.561 146.852 119.494 1.00 84.07 302 ALA A CA 1
ATOM 2209 C C . ALA A 1 302 ? 123.156 147.074 118.953 1.00 89.47 302 ALA A C 1
ATOM 2210 O O . ALA A 1 302 ? 122.813 148.192 118.555 1.00 98.41 302 ALA A O 1
ATOM 2212 N N . THR A 1 303 ? 122.330 146.025 118.925 1.00 85.64 303 THR A N 1
ATOM 2213 C CA . THR A 1 303 ? 120.969 146.170 118.422 1.00 86.09 303 THR A CA 1
ATOM 2214 C C . THR A 1 303 ? 120.175 147.193 119.215 1.00 93.82 303 THR A C 1
ATOM 2215 O O . THR A 1 303 ? 119.188 147.731 118.703 1.00 99.70 303 THR A O 1
ATOM 2219 N N . GLN A 1 304 ? 120.579 147.471 120.450 1.00 93.44 304 GLN A N 1
ATOM 2220 C CA . GLN A 1 304 ? 119.990 148.530 121.249 1.00 94.44 304 GLN A CA 1
ATOM 2221 C C . GLN A 1 304 ? 120.772 149.827 121.140 1.00 99.17 304 GLN A C 1
ATOM 2222 O O . GLN A 1 304 ? 120.534 150.751 121.925 1.00 105.26 304 GLN A O 1
ATOM 2228 N N . LYS A 1 305 ? 121.697 149.912 120.185 1.00 96.16 305 LYS A N 1
ATOM 2229 C CA . LYS A 1 305 ? 122.536 151.090 119.981 1.00 95.44 305 LYS A CA 1
ATOM 2230 C C . LYS A 1 305 ? 123.132 151.567 121.302 1.00 98.33 305 LYS A C 1
ATOM 2231 O O . LYS A 1 305 ? 122.903 152.687 121.761 1.00 105.27 305 LYS A O 1
ATOM 2237 N N . MET A 1 306 ? 123.901 150.678 121.919 1.00 91.11 306 MET A N 1
ATOM 2238 C CA . MET A 1 306 ? 124.542 150.977 123.182 1.00 87.79 306 MET A CA 1
ATOM 2239 C C . MET A 1 306 ? 126.060 150.993 123.100 1.00 93.08 306 MET A C 1
ATOM 2240 O O . MET A 1 306 ? 126.706 151.469 124.041 1.00 102.16 306 MET A O 1
ATOM 2245 N N . LEU A 1 307 ? 126.646 150.509 122.010 1.00 89.49 307 LEU A N 1
ATOM 2246 C CA . LEU A 1 307 ? 128.090 150.451 121.849 1.00 85.02 307 LEU A CA 1
ATOM 2247 C C . LEU A 1 307 ? 128.550 151.354 120.715 1.00 95.75 307 LEU A C 1
ATOM 2248 O O . LEU A 1 307 ? 127.746 151.760 119.867 1.00 103.12 307 LEU A O 1
ATOM 2253 N N . PRO A 1 308 ? 129.829 151.727 120.694 1.00 95.78 308 PRO A N 1
ATOM 2254 C CA . PRO A 1 308 ? 130.343 152.520 119.575 1.00 97.22 308 PRO A CA 1
ATOM 2255 C C . PRO A 1 308 ? 130.322 151.713 118.291 1.00 99.65 308 PRO A C 1
ATOM 2256 O O . PRO A 1 308 ? 130.556 150.502 118.289 1.00 100.56 308 PRO A O 1
ATOM 2260 N N . PHE A 1 309 ? 130.064 152.405 117.185 1.00 102.21 309 PHE A N 1
ATOM 2261 C CA . PHE A 1 309 ? 129.956 151.759 115.882 1.00 101.82 309 PHE A CA 1
ATOM 2262 C C . PHE A 1 309 ? 128.985 150.585 115.952 1.00 98.76 309 PHE A C 1
ATOM 2263 O O . PHE A 1 309 ? 129.282 149.470 115.517 1.00 99.30 309 PHE A O 1
ATOM 2271 N N . SER A 1 310 ? 127.814 150.845 116.539 1.00 95.11 310 SER A N 1
ATOM 2272 C CA . SER A 1 310 ? 126.832 149.786 116.740 1.00 93.42 310 SER A CA 1
ATOM 2273 C C . SER A 1 310 ? 126.474 149.099 115.433 1.00 95.19 310 SER A C 1
ATOM 2274 O O . SER A 1 310 ? 126.178 147.900 115.424 1.00 98.44 310 SER A O 1
ATOM 2277 N N . ASP A 1 311 ? 126.499 149.835 114.321 1.00 99.88 311 ASP A N 1
ATOM 2278 C CA . ASP A 1 311 ? 126.277 149.213 113.021 1.00 98.13 311 ASP A CA 1
ATOM 2279 C C . ASP A 1 311 ? 127.343 148.168 112.728 1.00 97.62 311 ASP A C 1
ATOM 2280 O O . ASP A 1 311 ? 127.035 147.074 112.240 1.00 100.88 311 ASP A O 1
ATOM 2285 N N . TRP A 1 312 ? 128.606 148.486 113.0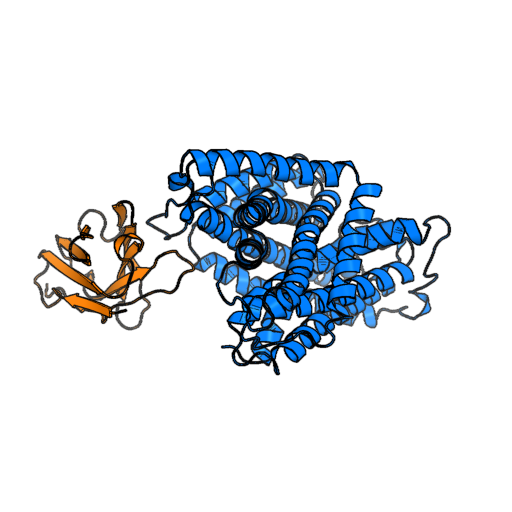20 1.00 97.35 312 TRP A N 1
ATOM 2286 C CA . TRP A 1 312 ? 129.680 147.522 112.808 1.00 91.77 312 TRP A CA 1
ATOM 2287 C C . TRP A 1 312 ? 129.510 146.299 113.698 1.00 89.17 312 TRP A C 1
ATOM 2288 O O . TRP A 1 312 ? 129.682 145.163 113.244 1.00 97.38 312 TRP A O 1
ATOM 2299 N N . PHE A 1 313 ? 129.168 146.513 114.968 1.00 85.90 313 PHE A N 1
ATOM 2300 C CA . PHE A 1 313 ? 129.007 145.394 115.890 1.00 82.27 313 PHE A CA 1
ATOM 2301 C C . PHE A 1 313 ? 127.812 144.530 115.515 1.00 87.72 313 PHE A C 1
ATOM 2302 O O . PHE A 1 313 ? 127.853 143.305 115.669 1.00 91.20 313 PHE A O 1
ATOM 2310 N N . ALA A 1 314 ? 126.738 145.147 115.032 1.00 91.97 314 ALA A N 1
ATOM 2311 C CA . ALA A 1 314 ? 125.521 144.433 114.669 1.00 90.87 314 ALA A CA 1
ATOM 2312 C C . ALA A 1 314 ? 125.563 143.870 113.255 1.00 92.77 314 ALA A C 1
ATOM 2313 O O . ALA A 1 314 ? 124.591 143.236 112.831 1.00 96.58 314 ALA A O 1
ATOM 2315 N N . ARG A 1 315 ? 126.652 144.098 112.523 1.00 91.98 315 ARG A N 1
ATOM 2316 C CA . ARG A 1 315 ? 126.801 143.546 111.183 1.00 90.25 315 ARG A CA 1
ATOM 2317 C C . ARG A 1 315 ? 126.595 142.040 111.207 1.00 97.29 315 ARG A C 1
ATOM 2318 O O . ARG A 1 315 ? 127.146 141.342 112.061 1.00 99.32 315 ARG A O 1
ATOM 2326 N N . ILE A 1 316 ? 125.807 141.535 110.263 1.00 94.46 316 ILE A N 1
ATOM 2327 C CA . ILE A 1 316 ? 125.488 140.115 110.191 1.00 88.24 316 ILE A CA 1
ATOM 2328 C C . ILE A 1 316 ? 126.197 139.534 108.977 1.00 90.04 316 ILE A C 1
ATOM 2329 O O . ILE A 1 316 ? 126.127 140.101 107.879 1.00 96.68 316 ILE A O 1
ATOM 2334 N N . ASN A 1 317 ? 126.886 138.419 109.174 1.00 81.84 317 ASN A N 1
ATOM 2335 C CA . ASN A 1 317 ? 127.585 137.757 108.081 1.00 81.38 317 ASN A CA 1
ATOM 2336 C C . ASN A 1 317 ? 126.585 137.071 107.161 1.00 86.54 317 ASN A C 1
ATOM 2337 O O . ASN A 1 317 ? 125.819 136.219 107.622 1.00 91.74 317 ASN A O 1
ATOM 2342 N N . PRO A 1 318 ? 126.550 137.404 105.870 1.00 85.79 318 PRO A N 1
ATOM 2343 C CA . PRO A 1 318 ? 125.574 136.760 104.977 1.00 82.82 318 PRO A CA 1
ATOM 2344 C C . PRO A 1 318 ? 125.732 135.255 104.886 1.00 85.40 318 PRO A C 1
ATOM 2345 O O . PRO A 1 318 ? 124.732 134.546 104.732 1.00 87.77 318 PRO A O 1
ATOM 2349 N N . LYS A 1 319 ? 126.959 134.742 104.966 1.00 86.34 319 LYS A N 1
ATOM 2350 C CA . LYS A 1 319 ? 127.162 133.307 104.795 1.00 86.97 319 LYS A CA 1
ATOM 2351 C C . LYS A 1 319 ? 126.629 132.522 105.985 1.00 85.43 319 LYS A C 1
ATOM 2352 O O . LYS A 1 319 ? 125.958 131.499 105.810 1.00 90.37 319 LYS A O 1
ATOM 2358 N N . THR A 1 320 ? 126.910 132.984 107.202 1.00 82.35 320 THR A N 1
ATOM 2359 C CA . THR A 1 320 ? 126.561 132.241 108.402 1.00 80.99 320 THR A CA 1
ATOM 2360 C C . THR A 1 320 ? 125.461 132.887 109.226 1.00 82.99 320 THR A C 1
ATOM 2361 O O . THR A 1 320 ? 124.987 132.264 110.182 1.00 87.87 320 THR A O 1
ATOM 2365 N N . ASN A 1 321 ? 125.046 134.108 108.892 1.00 85.38 321 ASN A N 1
ATOM 2366 C CA . ASN A 1 321 ? 124.022 134.828 109.649 1.00 78.52 321 ASN A CA 1
ATOM 2367 C C . ASN A 1 321 ? 124.449 135.052 111.094 1.00 81.86 321 ASN A C 1
ATOM 2368 O O . ASN A 1 321 ? 123.621 135.044 112.005 1.00 87.08 321 ASN A O 1
ATOM 2373 N N . LEU A 1 322 ? 125.745 135.267 111.311 1.00 84.39 322 LEU A N 1
ATOM 2374 C CA . LEU A 1 322 ? 126.296 135.487 112.633 1.00 82.56 322 LEU A CA 1
ATOM 2375 C C . LEU A 1 322 ? 126.939 136.864 112.721 1.00 87.90 322 LEU A C 1
ATOM 2376 O O . LEU A 1 322 ? 127.577 137.309 111.762 1.00 93.48 322 LEU A O 1
ATOM 2381 N N . PRO A 1 323 ? 126.783 137.564 113.842 1.00 83.03 323 PRO A N 1
ATOM 2382 C CA . PRO A 1 323 ? 127.542 138.801 114.064 1.00 82.11 323 PRO A CA 1
ATOM 2383 C C . PRO A 1 323 ? 128.972 138.473 114.465 1.00 86.85 323 PRO A C 1
ATOM 2384 O O . PRO A 1 323 ? 129.235 138.020 115.582 1.00 91.71 323 PRO A O 1
ATOM 2388 N N . ILE A 1 324 ? 129.902 138.701 113.543 1.00 84.81 324 ILE A N 1
ATOM 2389 C CA . ILE A 1 324 ? 131.278 138.265 113.736 1.00 80.90 324 ILE A CA 1
ATOM 2390 C C . ILE A 1 324 ? 132.132 139.313 114.447 1.00 87.88 324 ILE A C 1
ATOM 2391 O O . ILE A 1 324 ? 133.041 138.957 115.203 1.00 92.97 324 ILE A O 1
ATOM 2396 N N . ASN A 1 325 ? 131.844 140.599 114.240 1.00 84.18 325 ASN A N 1
ATOM 2397 C CA . ASN A 1 325 ? 132.746 141.651 114.699 1.00 80.70 325 ASN A CA 1
ATOM 2398 C C . ASN A 1 325 ? 132.886 141.656 116.217 1.00 83.08 325 ASN A C 1
ATOM 2399 O O . ASN A 1 325 ? 133.994 141.823 116.746 1.00 92.60 325 ASN A O 1
ATOM 2404 N N . GLY A 1 326 ? 131.778 141.479 116.937 1.00 75.80 326 GLY A N 1
ATOM 2405 C CA . GLY A 1 326 ? 131.869 141.362 118.382 1.00 79.44 326 GLY A CA 1
ATOM 2406 C C . GLY A 1 326 ? 132.739 140.195 118.804 1.00 85.33 326 GLY A C 1
ATOM 2407 O O . GLY A 1 326 ? 133.487 140.283 119.782 1.00 90.23 326 GLY A O 1
ATOM 2408 N N . GLY A 1 327 ? 132.659 139.089 118.065 1.00 82.38 327 GLY A N 1
ATOM 2409 C CA . GLY A 1 327 ? 133.549 137.973 118.326 1.00 80.59 327 GLY A CA 1
ATOM 2410 C C . GLY A 1 327 ? 135.008 138.339 118.138 1.00 79.52 327 GLY A C 1
ATOM 2411 O O . GLY A 1 327 ? 135.864 137.919 118.915 1.00 84.11 327 GLY A O 1
ATOM 2412 N N . LEU A 1 328 ? 135.311 139.123 117.102 1.00 78.46 328 LEU A N 1
ATOM 2413 C CA . LEU A 1 328 ? 136.688 139.557 116.888 1.00 74.83 328 LEU A CA 1
ATOM 2414 C C . LEU A 1 328 ? 137.175 140.439 118.029 1.00 80.89 328 LEU A C 1
ATOM 2415 O O . LEU A 1 328 ? 138.318 140.306 118.484 1.00 84.45 328 LEU A O 1
ATOM 2420 N N . VAL A 1 329 ? 136.326 141.351 118.503 1.00 83.79 329 VAL A N 1
ATOM 2421 C CA . VAL A 1 329 ? 136.719 142.208 119.621 1.00 78.98 329 VAL A CA 1
ATOM 2422 C C . VAL A 1 329 ? 136.971 141.374 120.871 1.00 81.46 329 VAL A C 1
ATOM 2423 O O . VAL A 1 329 ? 137.966 141.574 121.584 1.00 88.99 329 VAL A O 1
ATOM 2427 N N . MET A 1 330 ? 136.075 140.426 121.159 1.00 77.74 330 MET A N 1
ATOM 2428 C CA . MET A 1 330 ? 136.263 139.566 122.323 1.00 74.36 330 MET A CA 1
ATOM 2429 C C . MET A 1 330 ? 137.525 138.724 122.188 1.00 80.78 330 MET A C 1
ATOM 2430 O O . MET A 1 330 ? 138.238 138.503 123.170 1.00 86.82 330 MET A O 1
ATOM 2435 N N . LEU A 1 331 ? 137.816 138.242 120.978 1.00 80.73 331 LEU A N 1
ATOM 2436 C CA . LEU A 1 331 ? 139.031 137.466 120.760 1.00 79.47 331 LEU A CA 1
ATOM 2437 C C . LEU A 1 331 ? 140.274 138.313 120.991 1.00 79.60 331 LEU A C 1
ATOM 2438 O O . LEU A 1 331 ? 141.253 137.841 121.578 1.00 85.65 331 LEU A O 1
ATOM 2443 N N . GLY A 1 332 ? 140.260 139.561 120.524 1.00 76.19 332 GLY A N 1
ATOM 2444 C CA . GLY A 1 332 ? 141.388 140.440 120.784 1.00 76.14 332 GLY A CA 1
ATOM 2445 C C . GLY A 1 332 ? 141.599 140.684 122.265 1.00 75.89 332 GLY A C 1
ATOM 2446 O O . GLY A 1 332 ? 142.729 140.634 122.762 1.00 79.62 332 GLY A O 1
ATOM 2447 N N . ILE A 1 333 ? 140.510 140.937 122.995 1.00 72.60 333 ILE A N 1
ATOM 2448 C CA . ILE A 1 333 ? 140.628 141.150 124.436 1.00 71.86 333 ILE A CA 1
ATOM 2449 C C . ILE A 1 333 ? 141.143 139.889 125.121 1.00 78.79 333 ILE A C 1
ATOM 2450 O O . ILE A 1 333 ? 141.980 139.954 126.030 1.00 84.45 333 ILE A O 1
ATOM 2455 N N . ALA A 1 334 ? 140.651 138.722 124.700 1.00 75.86 334 ALA A N 1
ATOM 2456 C CA . ALA A 1 334 ? 141.094 137.468 125.297 1.00 71.62 334 ALA A CA 1
ATOM 2457 C C . ALA A 1 334 ? 142.570 137.217 125.029 1.00 75.07 334 ALA A C 1
ATOM 2458 O O . ALA A 1 334 ? 143.290 136.726 125.902 1.00 78.83 334 ALA A O 1
ATOM 2460 N N . ILE A 1 335 ? 143.040 137.538 123.823 1.00 75.73 335 ILE A N 1
ATOM 2461 C CA . ILE A 1 335 ? 144.457 137.375 123.512 1.00 71.73 335 ILE A CA 1
ATOM 2462 C C . ILE A 1 335 ? 145.298 138.313 124.367 1.00 74.99 335 ILE A C 1
ATOM 2463 O O . ILE A 1 335 ? 146.359 137.930 124.878 1.00 78.64 335 ILE A O 1
ATOM 2468 N N . VAL A 1 336 ? 144.838 139.554 124.540 1.00 75.49 336 VAL A N 1
ATOM 2469 C CA . VAL A 1 336 ? 145.560 140.490 125.399 1.00 72.42 336 VAL A CA 1
ATOM 2470 C C . VAL A 1 336 ? 145.634 139.953 126.823 1.00 78.21 336 VAL A C 1
ATOM 2471 O O . VAL A 1 336 ? 146.678 140.035 127.481 1.00 83.94 336 VAL A O 1
ATOM 2475 N N . MET A 1 337 ? 144.529 139.395 127.320 1.00 73.80 337 MET A N 1
ATOM 2476 C CA . MET A 1 337 ? 144.532 138.810 128.657 1.00 70.83 337 MET A CA 1
ATOM 2477 C C . MET A 1 337 ? 145.486 137.626 128.746 1.00 80.03 337 MET A C 1
ATOM 2478 O O . MET A 1 337 ? 146.198 137.467 129.743 1.00 87.59 337 MET A O 1
ATOM 2483 N N . ILE A 1 338 ? 145.510 136.780 127.715 1.00 79.15 338 ILE A N 1
ATOM 2484 C CA . ILE A 1 338 ? 146.404 135.625 127.710 1.00 75.50 338 ILE A CA 1
ATOM 2485 C C . ILE A 1 338 ? 147.854 136.074 127.778 1.00 81.75 338 ILE A C 1
ATOM 2486 O O . ILE A 1 338 ? 148.658 135.518 128.535 1.00 87.73 338 ILE A O 1
ATOM 2491 N N . LEU A 1 339 ? 148.213 137.087 126.989 1.00 80.05 339 LEU A N 1
ATOM 2492 C CA . LEU A 1 339 ? 149.596 137.546 126.973 1.00 80.00 339 LEU A CA 1
ATOM 2493 C C . LEU A 1 339 ? 150.027 138.100 128.324 1.00 91.82 339 LEU A C 1
ATOM 2494 O O . LEU A 1 339 ? 151.195 137.963 128.704 1.00 100.87 339 LEU A O 1
ATOM 2499 N N . THR A 1 340 ? 149.111 138.723 129.062 1.00 87.05 340 THR A N 1
ATOM 2500 C CA . THR A 1 340 ? 149.434 139.409 130.311 1.00 90.69 340 THR A CA 1
ATOM 2501 C C . THR A 1 340 ? 148.516 138.952 131.438 1.00 94.42 340 THR A C 1
ATOM 2502 O O . THR A 1 340 ? 147.996 139.758 132.212 1.00 101.51 340 THR A O 1
ATOM 2506 N N . GLY A 1 341 ? 148.312 137.640 131.561 1.00 90.98 341 GLY A N 1
ATOM 2507 C CA . GLY A 1 341 ? 147.450 137.122 132.604 1.00 87.48 341 GLY A CA 1
ATOM 2508 C C . GLY A 1 341 ? 147.828 135.709 132.987 1.00 91.06 341 GLY A C 1
ATOM 2509 O O . GLY A 1 341 ? 148.680 135.074 132.362 1.00 99.70 341 GLY A O 1
ATOM 2510 N N . GLN A 1 342 ? 147.170 135.220 134.037 1.00 87.52 342 GLN A N 1
ATOM 2511 C CA . GLN A 1 342 ? 147.387 133.871 134.537 1.00 85.88 342 GLN A CA 1
ATOM 2512 C C . GLN A 1 342 ? 146.044 133.243 134.871 1.00 88.71 342 GLN A C 1
ATOM 2513 O O . GLN A 1 342 ? 145.042 133.936 135.054 1.00 95.60 342 GLN A O 1
ATOM 2519 N N . PHE A 1 343 ? 146.036 131.911 134.951 1.00 80.05 343 PHE A N 1
ATOM 2520 C CA . PHE A 1 343 ? 144.783 131.189 135.140 1.00 77.15 343 PHE A CA 1
ATOM 2521 C C . PHE A 1 343 ? 144.097 131.599 136.438 1.00 82.80 343 PHE A C 1
ATOM 2522 O O . PHE A 1 343 ? 142.924 131.987 136.437 1.00 87.14 343 PHE A O 1
ATOM 2530 N N . ASN A 1 344 ? 144.822 131.542 137.557 1.00 81.63 344 ASN A N 1
ATOM 2531 C CA . ASN A 1 344 ? 144.217 131.869 138.844 1.00 84.32 344 ASN A CA 1
ATOM 2532 C C . ASN A 1 344 ? 143.781 133.327 138.899 1.00 89.56 344 ASN A C 1
ATOM 2533 O O . ASN A 1 344 ? 142.689 133.639 139.389 1.00 98.55 344 ASN A O 1
ATOM 2538 N N . GLN A 1 345 ? 144.622 134.233 138.399 1.00 85.62 345 GLN A N 1
ATOM 2539 C CA . GLN A 1 345 ? 144.286 135.652 138.414 1.00 83.14 345 GLN A CA 1
ATOM 2540 C C . GLN A 1 345 ? 143.029 135.927 137.598 1.00 85.51 345 GLN A C 1
ATOM 2541 O O . GLN A 1 345 ? 142.123 136.644 138.044 1.00 89.62 345 GLN A O 1
ATOM 2547 N N . LEU A 1 346 ? 142.957 135.359 136.393 1.00 83.03 346 LEU A N 1
ATOM 2548 C CA . LEU A 1 346 ? 141.791 135.577 135.547 1.00 79.72 346 LEU A CA 1
ATOM 2549 C C . LEU A 1 346 ? 140.536 134.985 136.172 1.00 80.47 346 LEU A C 1
ATOM 2550 O O . LEU A 1 346 ? 139.467 135.603 136.129 1.00 85.93 346 LEU A O 1
ATOM 2555 N N . THR A 1 347 ? 140.642 133.790 136.758 1.00 76.76 347 THR A N 1
ATOM 2556 C CA . THR A 1 347 ? 139.479 133.191 137.407 1.00 77.17 347 THR A CA 1
ATOM 2557 C C . THR A 1 347 ? 138.990 134.052 138.564 1.00 84.22 347 THR A C 1
ATOM 2558 O O . THR A 1 347 ? 137.780 134.242 138.740 1.00 90.27 347 THR A O 1
ATOM 2562 N N . ASP A 1 348 ? 139.917 134.582 139.365 1.00 84.70 348 ASP A N 1
ATOM 2563 C CA . ASP A 1 348 ? 139.523 135.451 140.468 1.00 79.58 348 ASP A CA 1
ATOM 2564 C C . ASP A 1 348 ? 138.839 136.714 139.960 1.00 77.96 348 ASP A C 1
ATOM 2565 O O . ASP A 1 348 ? 137.833 137.153 140.528 1.00 81.69 348 ASP A O 1
ATOM 2570 N N . LEU A 1 349 ? 139.368 137.310 138.889 1.00 78.59 349 LEU A N 1
ATOM 2571 C CA . LEU A 1 349 ? 138.735 138.498 138.320 1.00 79.38 349 LEU A CA 1
ATOM 2572 C C . LEU A 1 349 ? 137.329 138.193 137.816 1.00 79.05 349 LEU A C 1
ATOM 2573 O O . LEU A 1 349 ? 136.389 138.974 138.040 1.00 81.59 349 LEU A O 1
ATOM 2578 N N . ILE A 1 350 ? 137.171 137.063 137.122 1.00 75.08 350 ILE A N 1
ATOM 2579 C CA . ILE A 1 350 ? 135.861 136.663 136.618 1.00 72.62 350 ILE A CA 1
ATOM 2580 C C . ILE A 1 350 ? 134.879 136.525 137.768 1.00 75.83 350 ILE A C 1
ATOM 2581 O O . ILE A 1 350 ? 133.761 137.054 137.724 1.00 79.17 350 ILE A O 1
ATOM 2586 N N . VAL A 1 351 ? 135.284 135.802 138.814 1.00 78.59 351 VAL A N 1
ATOM 2587 C CA . VAL A 1 351 ? 134.405 135.600 139.960 1.00 72.90 351 VAL A CA 1
ATOM 2588 C C . VAL A 1 351 ? 134.029 136.939 140.574 1.00 75.25 351 VAL A C 1
ATOM 2589 O O . VAL A 1 351 ? 132.858 137.197 140.872 1.00 81.36 351 VAL A O 1
ATOM 2593 N N . PHE A 1 352 ? 135.014 137.822 140.743 1.00 71.89 352 PHE A N 1
ATOM 2594 C CA . PHE A 1 352 ? 134.753 139.114 141.365 1.00 71.44 352 PHE A CA 1
ATOM 2595 C C . PHE A 1 352 ? 133.687 139.891 140.603 1.00 76.96 352 PHE A C 1
ATOM 2596 O O . PHE A 1 352 ? 132.680 140.315 141.183 1.00 86.01 352 PHE A O 1
ATOM 2604 N N . VAL A 1 353 ? 133.876 140.064 139.293 1.00 78.14 353 VAL A N 1
ATOM 2605 C CA . VAL A 1 353 ? 132.948 140.906 138.537 1.00 79.26 353 VAL A CA 1
ATOM 2606 C C . VAL A 1 353 ? 131.572 140.247 138.447 1.00 79.76 353 VAL A C 1
ATOM 2607 O O . VAL A 1 353 ? 130.532 140.893 138.672 1.00 81.12 353 VAL A O 1
ATOM 2611 N N . ILE A 1 354 ? 131.541 138.945 138.145 1.00 78.18 354 ILE A N 1
ATOM 2612 C CA . ILE A 1 354 ? 130.260 138.282 137.946 1.00 74.36 354 ILE A CA 1
ATOM 2613 C C . ILE A 1 354 ? 129.469 138.273 139.243 1.00 76.80 354 ILE A C 1
ATOM 2614 O O . ILE A 1 354 ? 128.253 138.477 139.238 1.00 86.37 354 ILE A O 1
ATOM 2619 N N . TRP A 1 355 ? 130.144 138.093 140.379 1.00 74.95 355 TRP A N 1
ATOM 2620 C CA . TRP A 1 355 ? 129.426 138.053 141.641 1.00 74.70 355 TRP A CA 1
ATOM 2621 C C . TRP A 1 355 ? 129.044 139.441 142.128 1.00 76.30 355 TRP A C 1
ATOM 2622 O O . TRP A 1 355 ? 128.041 139.580 142.830 1.00 84.42 355 TRP A O 1
ATOM 2633 N N . PHE A 1 356 ? 129.792 140.478 141.749 1.00 71.58 356 PHE A N 1
ATOM 2634 C CA . PHE A 1 356 ? 129.306 141.830 141.994 1.00 73.18 356 PHE A CA 1
ATOM 2635 C C . PHE A 1 356 ? 127.960 142.043 141.312 1.00 77.92 356 PHE A C 1
ATOM 2636 O O . PHE A 1 356 ? 126.983 142.478 141.940 1.00 84.80 356 PHE A O 1
ATOM 2644 N N . PHE A 1 357 ? 127.881 141.706 140.024 1.00 75.06 357 PHE A N 1
ATOM 2645 C CA . PHE A 1 357 ? 126.618 141.918 139.319 1.00 70.58 357 PHE A CA 1
ATOM 2646 C C . PHE A 1 357 ? 125.527 140.969 139.804 1.00 72.48 357 PHE A C 1
ATOM 2647 O O . PHE A 1 357 ? 124.345 141.333 139.817 1.00 76.00 357 PHE A O 1
ATOM 2655 N N . ILE A 1 358 ? 125.901 139.767 140.237 1.00 73.08 358 ILE A N 1
ATOM 2656 C CA . ILE A 1 358 ? 124.918 138.823 140.757 1.00 69.42 358 ILE A CA 1
ATOM 2657 C C . ILE A 1 358 ? 124.355 139.306 142.093 1.00 74.93 358 ILE A C 1
ATOM 2658 O O . ILE A 1 358 ? 123.159 139.153 142.370 1.00 80.36 358 ILE A O 1
ATOM 2663 N N . THR A 1 359 ? 125.199 139.893 142.944 1.00 70.46 359 THR A N 1
ATOM 2664 C CA . THR A 1 359 ? 124.702 140.499 144.175 1.00 66.61 359 THR A CA 1
ATOM 2665 C C . THR A 1 359 ? 123.768 141.659 143.867 1.00 73.53 359 THR A C 1
ATOM 2666 O O . THR A 1 359 ? 122.747 141.849 144.545 1.00 79.44 359 THR A O 1
ATOM 2670 N N . LEU A 1 360 ? 124.108 142.456 142.852 1.00 73.28 360 LEU A N 1
ATOM 2671 C CA . LEU A 1 360 ? 123.178 143.488 142.409 1.00 70.22 360 LEU A CA 1
ATOM 2672 C C . LEU A 1 360 ? 121.843 142.877 141.994 1.00 74.46 360 LEU A C 1
ATOM 2673 O O . LEU A 1 360 ? 120.781 143.438 142.278 1.00 79.22 360 LEU A O 1
ATOM 2678 N N . THR A 1 361 ? 121.879 141.720 141.331 1.00 72.92 361 THR A N 1
ATOM 2679 C CA . THR A 1 361 ? 120.642 141.049 140.934 1.00 71.54 361 THR A CA 1
ATOM 2680 C C . THR A 1 361 ? 119.834 140.594 142.147 1.00 76.81 361 THR A C 1
ATOM 2681 O O . THR A 1 361 ? 118.600 140.678 142.150 1.00 79.91 361 THR A O 1
ATOM 2685 N N . PHE A 1 362 ? 120.507 140.073 143.172 1.00 75.94 362 PHE A N 1
ATOM 2686 C CA . PHE A 1 362 ? 119.800 139.670 144.387 1.00 70.95 362 PHE A CA 1
ATOM 2687 C C . PHE A 1 362 ? 119.117 140.864 145.042 1.00 74.20 362 PHE A C 1
ATOM 2688 O O . PHE A 1 362 ? 117.952 140.788 145.463 1.00 81.84 362 PHE A O 1
ATOM 2696 N N . ILE A 1 363 ? 119.843 141.978 145.152 1.00 72.51 363 ILE A N 1
ATOM 2697 C CA . ILE A 1 363 ? 119.239 143.185 145.703 1.00 73.27 363 ILE A CA 1
ATOM 2698 C C . ILE A 1 363 ? 118.080 143.635 144.827 1.00 83.09 363 ILE A C 1
ATOM 2699 O O . ILE A 1 363 ? 117.078 144.156 145.327 1.00 85.56 363 ILE A O 1
ATOM 2704 N N . ALA A 1 364 ? 118.187 143.427 143.513 1.00 82.49 364 ALA A N 1
ATOM 2705 C CA . ALA A 1 364 ? 117.081 143.740 142.613 1.00 78.71 364 ALA A CA 1
ATOM 2706 C C . ALA A 1 364 ? 115.857 142.893 142.928 1.00 81.09 364 ALA A C 1
ATOM 2707 O O . ALA A 1 364 ? 114.726 143.388 142.896 1.00 88.46 364 ALA A O 1
ATOM 2709 N N . VAL A 1 365 ? 116.064 141.609 143.215 1.00 80.20 365 VAL A N 1
ATOM 2710 C CA . VAL A 1 365 ? 114.950 140.740 143.595 1.00 82.52 365 VAL A CA 1
ATOM 2711 C C . VAL A 1 365 ? 114.276 141.275 144.850 1.00 82.30 365 VAL A C 1
ATOM 2712 O O . VAL A 1 365 ? 113.044 141.391 144.925 1.00 88.27 365 VAL A O 1
ATOM 2716 N N . ILE A 1 366 ? 115.083 141.624 145.854 1.00 82.87 366 ILE A N 1
ATOM 2717 C CA . ILE A 1 366 ? 114.514 142.142 147.098 1.00 85.15 366 ILE A CA 1
ATOM 2718 C C . ILE A 1 366 ? 113.739 143.429 146.838 1.00 89.40 366 ILE A C 1
ATOM 2719 O O . ILE A 1 366 ? 112.643 143.631 147.377 1.00 91.78 366 ILE A O 1
ATOM 2724 N N . ILE A 1 367 ? 114.291 144.316 146.010 1.00 86.30 367 ILE A N 1
ATOM 2725 C CA . ILE A 1 367 ? 113.619 145.575 145.704 1.00 85.07 367 ILE A CA 1
ATOM 2726 C C . ILE A 1 367 ? 112.288 145.313 145.011 1.00 93.19 367 ILE A C 1
ATOM 2727 O O . ILE A 1 367 ? 111.261 145.909 145.354 1.00 99.75 367 ILE A O 1
ATOM 2732 N N . LEU A 1 368 ? 112.285 144.408 144.030 1.00 91.06 368 LEU A N 1
ATOM 2733 C CA . LEU A 1 368 ? 111.049 144.091 143.322 1.00 90.62 368 LEU A CA 1
ATOM 2734 C C . LEU A 1 368 ? 109.998 143.542 144.273 1.00 99.12 368 LEU A C 1
ATOM 2735 O O . LEU A 1 368 ? 108.805 143.824 144.121 1.00 103.53 368 LEU A O 1
ATOM 2740 N N . ARG A 1 369 ? 110.421 142.750 145.259 1.00 99.91 369 ARG A N 1
ATOM 2741 C CA . ARG A 1 369 ? 109.472 142.253 146.247 1.00 102.27 369 ARG A CA 1
ATOM 2742 C C . ARG A 1 369 ? 108.802 143.389 147.014 1.00 104.14 369 ARG A C 1
ATOM 2743 O O . ARG A 1 369 ? 107.712 143.197 147.563 1.00 106.77 369 ARG A O 1
ATOM 2751 N N . LYS A 1 370 ? 109.407 144.576 147.038 1.00 100.90 370 LYS A N 1
ATOM 2752 C CA . LYS A 1 370 ? 108.859 145.717 147.759 1.00 103.25 370 LYS A CA 1
ATOM 2753 C C . LYS A 1 370 ? 108.252 146.761 146.833 1.00 106.28 370 LYS A C 1
ATOM 2754 O O . LYS A 1 370 ? 107.121 147.199 147.059 1.00 108.93 370 LYS A O 1
ATOM 2760 N N . THR A 1 371 ? 108.974 147.181 145.790 1.00 106.15 371 THR A N 1
ATOM 2761 C CA . THR A 1 371 ? 108.468 148.248 144.931 1.00 107.30 371 THR A CA 1
ATOM 2762 C C . THR A 1 371 ? 107.212 147.820 144.185 1.00 106.88 371 THR A C 1
ATOM 2763 O O . THR A 1 371 ? 106.268 148.605 144.051 1.00 106.87 371 THR A O 1
ATOM 2767 N N . GLN A 1 372 ? 107.183 146.587 143.688 1.00 105.66 372 GLN A N 1
ATOM 2768 C CA . GLN A 1 372 ? 106.080 146.089 142.868 1.00 109.48 372 GLN A CA 1
ATOM 2769 C C . GLN A 1 372 ? 105.611 144.752 143.425 1.00 113.59 372 GLN A C 1
ATOM 2770 O O . GLN A 1 372 ? 105.902 143.691 142.857 1.00 116.58 372 GLN A O 1
ATOM 2776 N N . PRO A 1 373 ? 104.886 144.763 144.548 1.00 113.54 373 PRO A N 1
ATOM 2777 C CA . PRO A 1 373 ? 104.380 143.498 145.102 1.00 116.14 373 PRO A CA 1
ATOM 2778 C C . PRO A 1 373 ? 103.303 142.850 144.252 1.00 118.76 373 PRO A C 1
ATOM 2779 O O . PRO A 1 373 ? 103.025 141.660 144.441 1.00 119.65 373 PRO A O 1
ATOM 2783 N N . ASP A 1 374 ? 102.691 143.585 143.327 1.00 121.32 374 ASP A N 1
ATOM 2784 C CA . ASP A 1 374 ? 101.525 143.104 142.598 1.00 124.79 374 ASP A CA 1
ATOM 2785 C C . ASP A 1 374 ? 101.865 142.416 141.283 1.00 122.97 374 ASP A C 1
ATOM 2786 O O . ASP A 1 374 ? 100.947 141.971 140.586 1.00 123.46 374 ASP A O 1
ATOM 2791 N N . ILE A 1 375 ? 103.145 142.322 140.917 1.00 121.16 375 ILE A N 1
ATOM 2792 C CA . ILE A 1 375 ? 103.497 141.599 139.704 1.00 116.95 375 ILE A CA 1
ATOM 2793 C C . ILE A 1 375 ? 103.087 140.142 139.850 1.00 123.79 375 ILE A C 1
ATOM 2794 O O . ILE A 1 375 ? 103.138 139.563 140.942 1.00 127.85 375 ILE A O 1
ATOM 2799 N N . GLU A 1 376 ? 102.680 139.539 138.740 1.00 122.50 376 GLU A N 1
ATOM 2800 C CA . GLU A 1 376 ? 102.388 138.116 138.743 1.00 125.31 376 GLU A CA 1
ATOM 2801 C C . GLU A 1 376 ? 103.686 137.340 138.893 1.00 121.49 376 GLU A C 1
ATOM 2802 O O . GLU A 1 376 ? 104.586 137.455 138.056 1.00 121.36 376 GLU A O 1
ATOM 2808 N N . ARG A 1 377 ? 103.784 136.555 139.962 1.00 117.59 377 ARG A N 1
ATOM 2809 C CA . ARG A 1 377 ? 104.999 135.811 140.271 1.00 108.29 377 ARG A CA 1
ATOM 2810 C C . ARG A 1 377 ? 104.726 134.323 140.131 1.00 112.02 377 ARG A C 1
ATOM 2811 O O . ARG A 1 377 ? 104.194 133.700 141.063 1.00 114.85 377 ARG A O 1
ATOM 2819 N N . PRO A 1 378 ? 105.057 133.705 138.995 1.00 111.04 378 PRO A N 1
ATOM 2820 C CA . PRO A 1 378 ? 104.876 132.250 138.888 1.00 110.99 378 PRO A CA 1
ATOM 2821 C C . PRO A 1 378 ? 105.659 131.482 139.935 1.00 114.05 378 PRO A C 1
ATOM 2822 O O . PRO A 1 378 ? 105.188 130.452 140.432 1.00 119.66 378 PRO A O 1
ATOM 2826 N N . TYR A 1 379 ? 106.845 131.967 140.291 1.00 107.20 379 TYR A N 1
ATOM 2827 C CA . TYR A 1 379 ? 107.717 131.305 141.249 1.00 100.14 379 TYR A CA 1
ATOM 2828 C C . TYR A 1 379 ? 108.146 132.311 142.304 1.00 101.28 379 TYR A C 1
ATOM 2829 O O . TYR A 1 379 ? 108.614 133.403 141.971 1.00 106.20 379 TYR A O 1
ATOM 2838 N N . ARG A 1 380 ? 107.987 131.939 143.569 1.00 99.63 380 ARG A N 1
ATOM 2839 C CA . ARG A 1 380 ? 108.424 132.748 144.695 1.00 100.13 380 ARG A CA 1
ATOM 2840 C C . ARG A 1 380 ? 109.544 132.022 145.423 1.00 102.76 380 ARG A C 1
ATOM 2841 O O . ARG A 1 380 ? 109.469 130.808 145.635 1.00 108.31 380 ARG A O 1
ATOM 2849 N N . VAL A 1 381 ? 110.583 132.765 145.796 1.00 98.29 381 VAL A N 1
ATOM 2850 C CA . VAL A 1 381 ? 111.731 132.134 146.454 1.00 95.83 381 VAL A CA 1
ATOM 2851 C C . VAL A 1 381 ? 111.258 131.474 147.745 1.00 100.95 381 VAL A C 1
ATOM 2852 O O . VAL A 1 381 ? 110.363 132.018 148.426 1.00 106.49 381 VAL A O 1
ATOM 2856 N N . PRO A 1 382 ? 111.755 130.273 148.096 1.00 95.86 382 PRO A N 1
ATOM 2857 C CA . PRO A 1 382 ? 111.186 129.535 149.234 1.00 100.22 382 PRO A CA 1
ATOM 2858 C C . PRO A 1 382 ? 111.088 130.336 150.523 1.00 106.49 382 PRO A C 1
ATOM 2859 O O . PRO A 1 382 ? 109.992 130.503 151.067 1.00 113.28 382 PRO A O 1
ATOM 2863 N N . PHE A 1 383 ? 112.212 130.846 151.012 1.00 99.91 383 PHE A N 1
ATOM 2864 C CA . PHE A 1 383 ? 112.254 131.621 152.249 1.00 105.04 383 PHE A CA 1
ATOM 2865 C C . PHE A 1 383 ? 112.777 133.009 151.899 1.00 111.20 383 PHE A C 1
ATOM 2866 O O . PHE A 1 383 ? 113.988 133.232 151.852 1.00 118.08 383 PHE A O 1
ATOM 2874 N N . TYR A 1 384 ? 111.854 133.941 151.660 1.00 104.77 384 TYR A N 1
ATOM 2875 C CA . TYR A 1 384 ? 112.243 135.272 151.196 1.00 109.75 384 TYR A CA 1
ATOM 2876 C C . TYR A 1 384 ? 113.194 135.989 152.147 1.00 112.62 384 TYR A C 1
ATOM 2877 O O . TYR A 1 384 ? 114.216 136.516 151.676 1.00 113.01 384 TYR A O 1
ATOM 2886 N N . PRO A 1 385 ? 112.945 136.065 153.457 1.00 109.21 385 PRO A N 1
ATOM 2887 C CA . PRO A 1 385 ? 113.861 136.820 154.321 1.00 110.15 385 PRO A CA 1
ATOM 2888 C C . PRO A 1 385 ? 115.139 136.079 154.675 1.00 112.47 385 PRO A C 1
ATOM 2889 O O . PRO A 1 385 ? 115.956 136.622 155.425 1.00 119.16 385 PRO A O 1
ATOM 2893 N N . VAL A 1 386 ? 115.352 134.873 154.153 1.00 105.83 386 VAL A N 1
ATOM 2894 C CA . VAL A 1 386 ? 116.480 134.051 154.579 1.00 103.68 386 VAL A CA 1
ATOM 2895 C C . VAL A 1 386 ? 117.407 133.717 153.418 1.00 100.25 386 VAL A C 1
ATOM 2896 O O . VAL A 1 386 ? 118.613 133.963 153.491 1.00 102.31 386 VAL A O 1
ATOM 2900 N N . ILE A 1 387 ? 116.867 133.129 152.357 1.00 98.51 387 ILE A N 1
ATOM 2901 C CA . ILE A 1 387 ? 117.689 132.633 151.253 1.00 97.66 387 ILE A CA 1
ATOM 2902 C C . ILE A 1 387 ? 118.261 133.793 150.440 1.00 98.66 387 ILE A C 1
ATOM 2903 O O . ILE A 1 387 ? 119.470 133.789 150.148 1.00 99.22 387 ILE A O 1
ATOM 2908 N N . PRO A 1 388 ? 117.461 134.787 150.026 1.00 90.89 388 PRO A N 1
ATOM 2909 C CA . PRO A 1 388 ? 118.077 135.961 149.389 1.00 84.75 388 PRO A CA 1
ATOM 2910 C C . PRO A 1 388 ? 119.109 136.638 150.269 1.00 91.71 388 PRO A C 1
ATOM 2911 O O . PRO A 1 388 ? 120.139 137.097 149.763 1.00 94.09 388 PRO A O 1
ATOM 2915 N N . LEU A 1 389 ? 118.864 136.710 151.579 1.00 96.02 389 LEU A N 1
ATOM 2916 C CA . LEU A 1 389 ? 119.838 137.321 152.477 1.00 90.87 389 LEU A CA 1
ATOM 2917 C C . LEU A 1 389 ? 121.132 136.521 152.510 1.00 89.12 389 LEU A C 1
ATOM 2918 O O . LEU A 1 389 ? 122.224 137.097 152.531 1.00 92.44 389 LEU A O 1
ATOM 2923 N N . ILE A 1 390 ? 121.030 135.191 152.522 1.00 88.45 390 ILE A N 1
ATOM 2924 C CA . ILE A 1 390 ? 122.224 134.351 152.496 1.00 88.10 390 ILE A CA 1
ATOM 2925 C C . ILE A 1 390 ? 123.005 134.586 151.213 1.00 87.99 390 ILE A C 1
ATOM 2926 O O . ILE A 1 390 ? 124.236 134.719 151.229 1.00 92.11 390 ILE A O 1
ATOM 2931 N N . ALA A 1 391 ? 122.303 134.638 150.081 1.00 84.54 391 ALA A N 1
ATOM 2932 C CA . ALA A 1 391 ? 122.978 134.860 148.806 1.00 77.89 391 ALA A CA 1
ATOM 2933 C C . ALA A 1 391 ? 123.661 136.223 148.770 1.00 81.35 391 ALA A C 1
ATOM 2934 O O . ALA A 1 391 ? 124.797 136.348 148.295 1.00 84.99 391 ALA A O 1
ATOM 2936 N N . ILE A 1 392 ? 122.986 137.257 149.273 1.00 82.45 392 ILE A N 1
ATOM 2937 C CA . ILE A 1 392 ? 123.572 138.594 149.288 1.00 77.69 392 ILE A CA 1
ATOM 2938 C C . ILE A 1 392 ? 124.778 138.646 150.212 1.00 83.64 392 ILE A C 1
ATOM 2939 O O . ILE A 1 392 ? 125.782 139.294 149.902 1.00 86.80 392 ILE A O 1
ATOM 2944 N N . ILE A 1 393 ? 124.693 137.994 151.371 1.00 84.33 393 ILE A N 1
ATOM 2945 C CA . ILE A 1 393 ? 125.826 137.967 152.287 1.00 82.24 393 ILE A CA 1
ATOM 2946 C C . ILE A 1 393 ? 127.010 137.273 151.634 1.00 84.02 393 ILE A C 1
ATOM 2947 O O . ILE A 1 393 ? 128.151 137.741 151.729 1.00 89.64 393 ILE A O 1
ATOM 2952 N N . GLY A 1 394 ? 126.759 136.153 150.955 1.00 78.01 394 GLY A N 1
ATOM 2953 C CA . GLY A 1 394 ? 127.835 135.483 150.245 1.00 78.34 394 GLY A CA 1
ATOM 2954 C C . GLY A 1 394 ? 128.468 136.372 149.195 1.00 83.06 394 GLY A C 1
ATOM 2955 O O . GLY A 1 394 ? 129.694 136.481 149.112 1.00 87.98 394 GLY A O 1
ATOM 2956 N N . GLY A 1 395 ? 127.637 137.042 148.395 1.00 80.46 395 GLY A N 1
ATOM 2957 C CA . GLY A 1 395 ? 128.169 137.914 147.361 1.00 78.26 395 GLY A CA 1
ATOM 2958 C C . GLY A 1 395 ? 128.982 139.064 147.923 1.00 83.95 395 GLY A C 1
ATOM 2959 O O . GLY A 1 395 ? 130.068 139.371 147.424 1.00 89.72 395 GLY A O 1
ATOM 2960 N N . LEU A 1 396 ? 128.469 139.715 148.969 1.00 79.55 396 LEU A N 1
ATOM 2961 C CA . LEU A 1 396 ? 129.197 140.817 149.587 1.00 78.92 396 LEU A CA 1
ATOM 2962 C C . LEU A 1 396 ? 130.508 140.340 150.190 1.00 89.06 396 LEU A C 1
ATOM 2963 O O . LEU A 1 396 ? 131.531 141.030 150.095 1.00 95.74 396 LEU A O 1
ATOM 2968 N N . TYR A 1 397 ? 130.498 139.167 150.828 1.00 85.76 397 TYR A N 1
ATOM 2969 C CA . TYR A 1 397 ? 131.735 138.620 151.368 1.00 84.89 397 TYR A CA 1
ATOM 2970 C C . TYR A 1 397 ? 132.745 138.367 150.263 1.00 88.78 397 TYR A C 1
ATOM 2971 O O . TYR A 1 397 ? 133.928 138.686 150.414 1.00 94.41 397 TYR A O 1
ATOM 2980 N N . ILE A 1 398 ? 132.297 137.801 149.143 1.00 88.39 398 ILE A N 1
ATOM 2981 C CA . ILE A 1 398 ? 133.202 137.557 148.023 1.00 88.38 398 ILE A CA 1
ATOM 2982 C C . ILE A 1 398 ? 133.806 138.868 147.543 1.00 90.39 398 ILE A C 1
ATOM 2983 O O . ILE A 1 398 ? 135.026 138.988 147.372 1.00 96.28 398 ILE A O 1
ATOM 2988 N N . ILE A 1 399 ? 132.957 139.876 147.336 1.00 84.71 399 ILE A N 1
ATOM 2989 C CA . ILE A 1 399 ? 133.426 141.152 146.804 1.00 86.34 399 ILE A CA 1
ATOM 2990 C C . ILE A 1 399 ? 134.452 141.775 147.742 1.00 93.35 399 ILE A C 1
ATOM 2991 O O . ILE A 1 399 ? 135.547 142.171 147.323 1.00 98.12 399 ILE A O 1
ATOM 2996 N N . PHE A 1 400 ? 134.118 141.858 149.030 1.00 90.52 400 PHE A N 1
ATOM 2997 C CA . PHE A 1 400 ? 134.993 142.553 149.968 1.00 93.76 400 PHE A CA 1
ATOM 2998 C C . PHE A 1 400 ? 136.280 141.776 150.214 1.00 96.19 400 PHE A C 1
ATOM 2999 O O . PHE A 1 400 ? 137.356 142.373 150.330 1.00 100.85 400 PHE A O 1
ATOM 3007 N N . ASN A 1 401 ? 136.198 140.446 150.297 1.00 92.40 401 ASN A N 1
ATOM 3008 C CA . ASN A 1 401 ? 137.404 139.655 150.487 1.00 90.47 401 ASN A CA 1
ATOM 3009 C C . ASN A 1 401 ? 138.326 139.770 149.282 1.00 95.30 401 ASN A C 1
ATOM 3010 O O . ASN A 1 401 ? 139.548 139.863 149.438 1.00 100.00 401 ASN A O 1
ATOM 3015 N N . THR A 1 402 ? 137.765 139.762 148.069 1.00 93.72 402 THR A N 1
ATOM 3016 C CA . THR A 1 402 ? 138.597 139.948 146.885 1.00 96.11 402 THR A CA 1
ATOM 3017 C C . THR A 1 402 ? 139.231 141.332 146.872 1.00 97.12 402 THR A C 1
ATOM 3018 O O . THR A 1 402 ? 140.407 141.481 146.520 1.00 104.02 402 THR A O 1
ATOM 3022 N N . LEU A 1 403 ? 138.470 142.360 147.254 1.00 92.66 403 LEU A N 1
ATOM 3023 C CA . LEU A 1 403 ? 139.025 143.709 147.290 1.00 92.76 403 LEU A CA 1
ATOM 3024 C C . LEU A 1 403 ? 140.174 143.811 148.284 1.00 100.24 403 LEU A C 1
ATOM 3025 O O . LEU A 1 403 ? 141.215 144.405 147.982 1.00 106.57 403 LEU A O 1
ATOM 3030 N N . ILE A 1 404 ? 140.006 143.236 149.475 1.00 94.63 404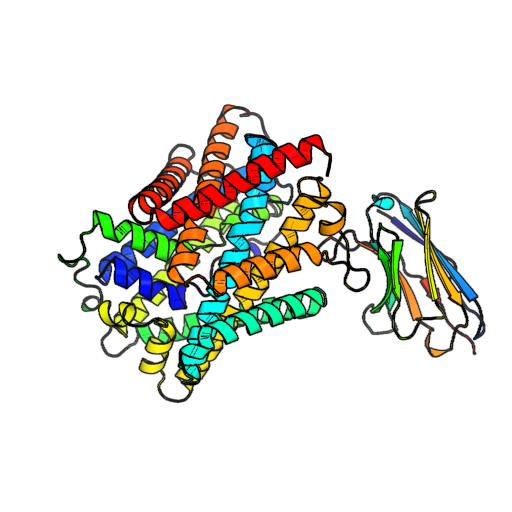 ILE A N 1
ATOM 3031 C CA . ILE A 1 404 ? 141.037 143.344 150.503 1.00 93.42 404 ILE A CA 1
ATOM 3032 C C . ILE A 1 404 ? 142.258 142.505 150.141 1.00 98.40 404 ILE A C 1
ATOM 3033 O O . ILE A 1 404 ? 143.402 142.943 150.314 1.00 103.03 404 ILE A O 1
ATOM 3038 N N . VAL A 1 405 ? 142.041 141.296 149.628 1.00 94.64 405 VAL A N 1
ATOM 3039 C CA . VAL A 1 405 ? 143.142 140.368 149.395 1.00 96.91 405 VAL A CA 1
ATOM 3040 C C . VAL A 1 405 ? 143.804 140.577 148.035 1.00 104.99 405 VAL A C 1
ATOM 3041 O O . VAL A 1 405 ? 145.015 140.377 147.900 1.00 108.66 405 VAL A O 1
ATOM 3045 N N . GLN A 1 406 ? 143.046 140.994 147.024 1.00 103.66 406 GLN A N 1
ATOM 3046 C CA . GLN A 1 406 ? 143.562 141.178 145.668 1.00 98.66 406 GLN A CA 1
ATOM 3047 C C . GLN A 1 406 ? 143.196 142.569 145.173 1.00 98.88 406 GLN A C 1
ATOM 3048 O O . GLN A 1 406 ? 142.321 142.725 144.312 1.00 103.08 406 GLN A O 1
ATOM 3054 N N . PRO A 1 407 ? 143.850 143.608 145.695 1.00 97.65 407 PRO A N 1
ATOM 3055 C CA . PRO A 1 407 ? 143.528 144.967 145.236 1.00 99.67 407 PRO A CA 1
ATOM 3056 C C . PRO A 1 407 ? 143.733 145.162 143.746 1.00 102.80 407 PRO A C 1
ATOM 3057 O O . PRO A 1 407 ? 142.968 145.904 143.120 1.00 106.99 407 PRO A O 1
ATOM 3061 N N . LYS A 1 408 ? 144.733 144.507 143.154 1.00 99.07 408 LYS A N 1
ATOM 3062 C CA . LYS A 1 408 ? 145.036 144.728 141.743 1.00 98.33 408 LYS A CA 1
ATOM 3063 C C . LYS A 1 408 ? 143.931 144.188 140.841 1.00 99.67 408 LYS A C 1
ATOM 3064 O O . LYS A 1 408 ? 143.509 144.859 139.893 1.00 105.15 408 LYS A O 1
ATOM 3070 N N . ASN A 1 409 ? 143.451 142.974 141.115 1.00 95.88 409 ASN A N 1
ATOM 3071 C CA . ASN A 1 409 ? 142.404 142.385 140.283 1.00 94.96 409 ASN A CA 1
ATOM 3072 C C . ASN A 1 409 ? 141.110 143.182 140.376 1.00 97.05 409 ASN A C 1
ATOM 3073 O O . ASN A 1 409 ? 140.462 143.474 139.359 1.00 100.82 409 ASN A O 1
ATOM 3078 N N . ALA A 1 410 ? 140.711 143.530 141.598 1.00 91.76 410 ALA A N 1
ATOM 3079 C CA . ALA A 1 410 ? 139.511 144.333 141.776 1.00 95.44 410 ALA A CA 1
ATOM 3080 C C . ALA A 1 410 ? 139.661 145.685 141.100 1.00 99.77 410 ALA A C 1
ATOM 3081 O O . ALA A 1 410 ? 138.716 146.185 140.481 1.00 105.43 410 ALA A O 1
ATOM 3083 N N . PHE A 1 411 ? 140.849 146.285 141.194 1.00 94.45 411 PHE A N 1
ATOM 3084 C CA . PHE A 1 411 ? 141.088 147.557 140.525 1.00 94.76 411 PHE A CA 1
ATOM 3085 C C . PHE A 1 411 ? 140.955 147.416 139.016 1.00 98.89 411 PHE A C 1
ATOM 3086 O O . PHE A 1 411 ? 140.394 148.293 138.355 1.00 107.25 411 PHE A O 1
ATOM 3094 N N . ILE A 1 412 ? 141.462 146.319 138.453 1.00 91.33 412 ILE A N 1
ATOM 3095 C CA . ILE A 1 412 ? 141.359 146.109 137.010 1.00 90.29 412 ILE A CA 1
ATOM 3096 C C . ILE A 1 412 ? 139.897 146.010 136.592 1.00 95.39 412 ILE A C 1
ATOM 3097 O O . ILE A 1 412 ? 139.458 146.659 135.631 1.00 102.90 412 ILE A O 1
ATOM 3102 N N . GLY A 1 413 ? 139.119 145.199 137.310 1.00 89.49 413 GLY A N 1
ATOM 3103 C CA . GLY A 1 413 ? 137.711 145.057 136.964 1.00 83.42 413 GLY A CA 1
ATOM 3104 C C . GLY A 1 413 ? 136.950 146.364 137.091 1.00 89.03 413 GLY A C 1
ATOM 3105 O O . GLY A 1 413 ? 136.169 146.742 136.205 1.00 98.51 413 GLY A O 1
ATOM 3106 N N . ILE A 1 414 ? 137.182 147.081 138.192 1.00 82.96 414 ILE A N 1
ATOM 3107 C CA . ILE A 1 414 ? 136.500 148.348 138.420 1.00 84.73 414 ILE A CA 1
ATOM 3108 C C . ILE A 1 414 ? 136.886 149.358 137.349 1.00 89.79 414 ILE A C 1
ATOM 3109 O O . ILE A 1 414 ? 136.041 150.112 136.858 1.00 98.54 414 ILE A O 1
ATOM 3114 N N . LEU A 1 415 ? 138.164 149.390 136.967 1.00 85.09 415 LEU A N 1
ATOM 3115 C CA . LEU A 1 415 ? 138.610 150.324 135.942 1.00 89.73 415 LEU A CA 1
ATOM 3116 C C . LEU A 1 415 ? 137.968 150.014 134.597 1.00 94.85 415 LEU A C 1
ATOM 3117 O O . LEU A 1 415 ? 137.572 150.929 133.870 1.00 103.43 415 LEU A O 1
ATOM 3122 N N . LEU A 1 416 ? 137.854 148.732 134.245 1.00 90.75 416 LEU A N 1
ATOM 3123 C CA . LEU A 1 416 ? 137.209 148.386 132.981 1.00 90.10 416 LEU A CA 1
ATOM 3124 C C . LEU A 1 416 ? 135.741 148.801 132.975 1.00 92.51 416 LEU A C 1
ATOM 3125 O O . LEU A 1 416 ? 135.247 149.374 131.993 1.00 97.60 416 LEU A O 1
ATOM 3130 N N . THR A 1 417 ? 135.030 148.546 134.074 1.00 86.75 417 THR A N 1
ATOM 3131 C CA . THR A 1 417 ? 133.627 148.950 134.144 1.00 86.15 417 THR A CA 1
ATOM 3132 C C . THR A 1 417 ? 133.474 150.473 134.101 1.00 89.41 417 THR A C 1
ATOM 3133 O O . THR A 1 417 ? 132.587 151.008 133.415 1.00 94.40 417 THR A O 1
ATOM 3137 N N . LEU A 1 418 ? 134.332 151.192 134.828 1.00 89.41 418 LEU A N 1
ATOM 3138 C CA . LEU A 1 418 ? 134.272 152.645 134.815 1.00 95.82 418 LEU A CA 1
ATOM 3139 C C . LEU A 1 418 ? 134.712 153.228 133.485 1.00 99.72 418 LEU A C 1
ATOM 3140 O O . LEU A 1 418 ? 134.415 154.392 133.211 1.00 108.20 418 LEU A O 1
ATOM 3145 N N . ILE A 1 419 ? 135.469 152.475 132.687 1.00 93.12 419 ILE A N 1
ATOM 3146 C CA . ILE A 1 419 ? 135.693 152.859 131.298 1.00 90.48 419 ILE A CA 1
ATOM 3147 C C . ILE A 1 419 ? 134.422 152.651 130.490 1.00 92.18 419 ILE A C 1
ATOM 3148 O O . ILE A 1 419 ? 134.101 153.437 129.590 1.00 96.14 419 ILE A O 1
ATOM 3153 N N . GLY A 1 420 ? 133.688 151.580 130.790 1.00 92.59 420 GLY A N 1
ATOM 3154 C CA . GLY A 1 420 ? 132.439 151.336 130.086 1.00 91.31 420 GLY A CA 1
ATOM 3155 C C . GLY A 1 420 ? 131.419 152.442 130.281 1.00 88.98 420 GLY A C 1
ATOM 3156 O O . GLY A 1 420 ? 130.656 152.761 129.368 1.00 92.50 420 GLY A O 1
ATOM 3157 N N . ILE A 1 421 ? 131.382 153.031 131.472 1.00 88.77 421 ILE A N 1
ATOM 3158 C CA . ILE A 1 421 ? 130.371 154.052 131.783 1.00 91.85 421 ILE A CA 1
ATOM 3159 C C . ILE A 1 421 ? 130.417 155.240 130.813 1.00 96.64 421 ILE A C 1
ATOM 3160 O O . ILE A 1 421 ? 129.382 155.563 130.197 1.00 101.15 421 ILE A O 1
ATOM 3165 N N . PRO A 1 422 ? 131.556 155.925 130.628 1.00 91.54 422 PRO A N 1
ATOM 3166 C CA . PRO A 1 422 ? 131.558 157.050 129.683 1.00 90.78 422 PRO A CA 1
ATOM 3167 C C . PRO A 1 422 ? 131.246 156.623 128.271 1.00 96.44 422 PRO A C 1
ATOM 3168 O O . PRO A 1 422 ? 130.717 157.423 127.490 1.00 99.65 422 PRO A O 1
ATOM 3172 N N . ILE A 1 423 ? 131.567 155.381 127.914 1.00 92.99 423 ILE A N 1
ATOM 3173 C CA . ILE A 1 423 ? 131.131 154.850 126.629 1.00 89.88 423 ILE A CA 1
ATOM 3174 C C . ILE A 1 423 ? 129.612 154.849 126.555 1.00 95.41 423 ILE A C 1
ATOM 3175 O O . ILE A 1 423 ? 129.028 155.205 125.525 1.00 101.21 423 ILE A O 1
ATOM 3180 N N . TYR A 1 424 ? 128.946 154.469 127.648 1.00 97.37 424 TYR A N 1
ATOM 3181 C CA . TYR A 1 424 ? 127.487 154.524 127.674 1.00 94.08 424 TYR A CA 1
ATOM 3182 C C . TYR A 1 424 ? 126.988 155.942 127.461 1.00 98.68 424 TYR A C 1
ATOM 3183 O O . TYR A 1 424 ? 126.055 156.172 126.684 1.00 105.77 424 TYR A O 1
ATOM 3192 N N . PHE A 1 425 ? 127.580 156.909 128.163 1.00 98.36 425 PHE A N 1
ATOM 3193 C CA . PHE A 1 425 ? 127.098 158.282 128.027 1.00 101.61 425 PHE A CA 1
ATOM 3194 C C . PHE A 1 425 ? 127.317 158.814 126.613 1.00 105.73 425 PHE A C 1
ATOM 3195 O O . PHE A 1 425 ? 126.428 159.455 126.036 1.00 112.33 425 PHE A O 1
ATOM 3203 N N . TYR A 1 426 ? 128.489 158.545 126.033 1.00 103.80 426 TYR A N 1
ATOM 3204 C CA . TYR A 1 426 ? 128.759 158.985 124.669 1.00 109.70 426 TYR A CA 1
ATOM 3205 C C . TYR A 1 426 ? 127.811 158.325 123.679 1.00 112.70 426 TYR A C 1
ATOM 3206 O O . TYR A 1 426 ? 127.349 158.965 122.728 1.00 116.67 426 TYR A O 1
ATOM 3215 N N . CYS A 1 427 ? 127.522 157.038 123.877 1.00 112.02 427 CYS A N 1
ATOM 3216 C CA . CYS A 1 427 ? 126.629 156.337 122.965 1.00 113.11 427 CYS A CA 1
ATOM 3217 C C . CYS A 1 427 ? 125.205 156.850 123.087 1.00 113.43 427 CYS A C 1
ATOM 3218 O O . CYS A 1 427 ? 124.475 156.909 122.095 1.00 118.17 427 CYS A O 1
ATOM 3221 N N . LYS A 1 428 ? 124.784 157.206 124.300 1.00 115.00 428 LYS A N 1
ATOM 3222 C CA . LYS A 1 428 ? 123.480 157.837 124.462 1.00 116.03 428 LYS A CA 1
ATOM 3223 C C . LYS A 1 428 ? 123.437 159.180 123.749 1.00 120.65 428 LYS A C 1
ATOM 3224 O O . LYS A 1 428 ? 122.434 159.524 123.113 1.00 125.77 428 LYS A O 1
ATOM 3230 N N . LYS A 1 429 ? 124.519 159.955 123.846 1.00 121.64 429 LYS A N 1
ATOM 3231 C CA . LYS A 1 429 ? 124.565 161.243 123.161 1.00 125.72 429 LYS A CA 1
ATOM 3232 C C . LYS A 1 429 ? 124.495 161.076 121.646 1.00 127.67 429 LYS A C 1
ATOM 3233 O O . LYS A 1 429 ? 123.770 161.811 120.967 1.00 128.60 429 LYS A O 1
ATOM 3239 N N . LYS A 1 430 ? 125.234 160.111 121.099 1.00 128.70 430 LYS A N 1
ATOM 3240 C CA . LYS A 1 430 ? 125.373 159.977 119.653 1.00 129.00 430 LYS A CA 1
ATOM 3241 C C . LYS A 1 430 ? 124.343 159.044 119.025 1.00 129.07 430 LYS A C 1
ATOM 3242 O O . LYS A 1 430 ? 124.278 158.961 117.793 1.00 127.09 430 LYS A O 1
ATOM 3248 N N . TYR A 1 431 ? 123.530 158.359 119.825 1.00 131.59 431 TYR A N 1
ATOM 3249 C CA . TYR A 1 431 ? 122.562 157.381 119.329 1.00 129.65 431 TYR A CA 1
ATOM 3250 C C . TYR A 1 431 ? 123.242 156.346 118.431 1.00 128.23 431 TYR A C 1
ATOM 3251 O O . TYR A 1 431 ? 122.939 156.209 117.245 1.00 129.26 431 TYR A O 1
ATOM 3260 N N . GLY A 1 432 ? 124.183 155.618 119.025 1.00 123.02 432 GLY A N 1
ATOM 3261 C CA . GLY A 1 432 ? 124.909 154.579 118.317 1.00 112.75 432 GLY A CA 1
ATOM 3262 C C . GLY A 1 432 ? 125.703 155.085 117.129 1.00 116.42 432 GLY A C 1
ATOM 3263 O O . GLY A 1 432 ? 126.521 154.360 116.564 1.00 112.45 432 GLY A O 1
ATOM 3264 N N . VAL B 2 4 ? 102.934 134.471 111.718 1.00 120.22 4 VAL B N 1
ATOM 3265 C CA . VAL B 2 4 ? 104.170 134.646 110.970 1.00 123.21 4 VAL B CA 1
ATOM 3266 C C . VAL B 2 4 ? 104.059 133.727 109.761 1.00 124.03 4 VAL B C 1
ATOM 3267 O O . VAL B 2 4 ? 104.276 132.514 109.860 1.00 122.48 4 VAL B O 1
ATOM 3271 N N . GLN B 2 5 ? 103.674 134.279 108.618 1.00 125.66 5 GLN B N 1
ATOM 3272 C CA . GLN B 2 5 ? 103.463 133.501 107.409 1.00 123.93 5 GLN B CA 1
ATOM 3273 C C . GLN B 2 5 ? 104.527 133.847 106.383 1.00 123.88 5 GLN B C 1
ATOM 3274 O O . GLN B 2 5 ? 105.072 134.953 106.381 1.00 127.35 5 GLN B O 1
ATOM 3280 N N . LEU B 2 6 ? 104.821 132.885 105.516 1.00 118.34 6 LEU B N 1
ATOM 3281 C CA . LEU B 2 6 ? 105.781 133.074 104.431 1.00 111.08 6 LEU B CA 1
ATOM 3282 C C . LEU B 2 6 ? 105.214 132.349 103.216 1.00 115.03 6 LEU B C 1
ATOM 3283 O O . LEU B 2 6 ? 105.320 131.124 103.112 1.00 120.34 6 LEU B O 1
ATOM 3288 N N . VAL B 2 7 ? 104.605 133.105 102.311 1.00 114.69 7 VAL B N 1
ATOM 3289 C CA . VAL B 2 7 ? 103.944 132.552 101.136 1.00 119.57 7 VAL B CA 1
ATOM 3290 C C . VAL B 2 7 ? 104.874 132.718 99.945 1.00 122.64 7 VAL B C 1
ATOM 3291 O O . VAL B 2 7 ? 105.260 133.841 99.599 1.00 123.45 7 VAL B O 1
ATOM 3295 N N . GLU B 2 8 ? 105.230 131.604 99.316 1.00 123.78 8 GLU B N 1
ATOM 3296 C CA . GLU B 2 8 ? 106.100 131.607 98.154 1.00 121.21 8 GLU B CA 1
ATOM 3297 C C . GLU B 2 8 ? 105.263 131.503 96.882 1.00 120.96 8 GLU B C 1
ATOM 3298 O O . GLU B 2 8 ? 104.043 131.328 96.921 1.00 127.78 8 GLU B O 1
ATOM 3304 N N . SER B 2 9 ? 105.936 131.604 95.738 1.00 114.17 9 SER B N 1
ATOM 3305 C CA . SER B 2 9 ? 105.296 131.504 94.431 1.00 118.41 9 SER B CA 1
ATOM 3306 C C . SER B 2 9 ? 106.379 131.584 93.361 1.00 120.04 9 SER B C 1
ATOM 3307 O O . SER B 2 9 ? 107.534 131.917 93.641 1.00 120.14 9 SER B O 1
ATOM 3310 N N . GLY B 2 10 ? 105.984 131.280 92.126 1.00 122.02 10 GLY B N 1
ATOM 3311 C CA . GLY B 2 10 ? 106.844 131.397 90.972 1.00 123.30 10 GLY B CA 1
ATOM 3312 C C . GLY B 2 10 ? 107.484 130.102 90.516 1.00 126.85 10 GLY B C 1
ATOM 3313 O O . GLY B 2 10 ? 107.928 130.020 89.365 1.00 129.61 10 GLY B O 1
ATOM 3314 N N . GLY B 2 11 ? 107.541 129.090 91.378 1.00 127.37 11 GLY B N 1
ATOM 3315 C CA . GLY B 2 11 ? 108.142 127.834 90.994 1.00 130.07 11 GLY B CA 1
ATOM 3316 C C . GLY B 2 11 ? 107.250 127.011 90.086 1.00 134.67 11 GLY B C 1
ATOM 3317 O O . GLY B 2 11 ? 106.047 127.239 89.973 1.00 138.82 11 GLY B O 1
ATOM 3318 N N . GLY B 2 12 ? 107.857 126.039 89.429 1.00 135.05 12 GLY B N 1
ATOM 3319 C CA . GLY B 2 12 ? 107.119 125.140 88.565 1.00 137.40 12 GLY B CA 1
ATOM 3320 C C . GLY B 2 12 ? 108.001 124.614 87.451 1.00 141.14 12 GLY B C 1
ATOM 3321 O O . GLY B 2 12 ? 109.193 124.899 87.378 1.00 139.35 12 GLY B O 1
ATOM 3322 N N . LEU B 2 13 ? 107.375 123.828 86.577 1.00 146.89 13 LEU B N 1
ATOM 3323 C CA . LEU B 2 13 ? 108.072 123.251 85.435 1.00 149.37 13 LEU B CA 1
ATOM 3324 C C . LEU B 2 13 ? 108.619 124.354 84.540 1.00 152.16 13 LEU B C 1
ATOM 3325 O O . LEU B 2 13 ? 107.920 125.320 84.224 1.00 151.55 13 LEU B O 1
ATOM 3330 N N . VAL B 2 14 ? 109.873 124.202 84.123 1.00 153.79 14 VAL B N 1
ATOM 3331 C CA . VAL B 2 14 ? 110.510 125.162 83.232 1.00 155.95 14 VAL B CA 1
ATOM 3332 C C . VAL B 2 14 ? 111.578 124.434 82.432 1.00 158.17 14 VAL B C 1
ATOM 3333 O O . VAL B 2 14 ? 112.218 123.501 82.922 1.00 155.67 14 VAL B O 1
ATOM 3337 N N . GLN B 2 15 ? 111.766 124.863 81.192 1.00 160.48 15 GLN B N 1
ATOM 3338 C CA . GLN B 2 15 ? 112.813 124.295 80.365 1.00 160.19 15 GLN B CA 1
ATOM 3339 C C . GLN B 2 15 ? 114.177 124.802 80.876 1.00 158.82 15 GLN B C 1
ATOM 3340 O O . GLN B 2 15 ? 114.306 125.940 81.370 1.00 158.90 15 GLN B O 1
ATOM 3346 N N . ALA B 2 16 ? 115.189 123.917 80.789 1.00 159.01 16 ALA B N 1
ATOM 3347 C CA . ALA B 2 16 ? 116.581 124.246 81.107 1.00 155.84 16 ALA B CA 1
ATOM 3348 C C . ALA B 2 16 ? 117.029 125.534 80.439 1.00 154.88 16 ALA B C 1
ATOM 3349 O O . ALA B 2 16 ? 116.758 125.779 79.261 1.00 156.12 16 ALA B O 1
ATOM 3351 N N . GLY B 2 17 ? 117.760 126.336 81.203 1.00 150.34 17 GLY B N 1
ATOM 3352 C CA . GLY B 2 17 ? 118.210 127.628 80.757 1.00 149.52 17 GLY B CA 1
ATOM 3353 C C . GLY B 2 17 ? 117.206 128.736 80.939 1.00 150.56 17 GLY B C 1
ATOM 3354 O O . GLY B 2 17 ? 117.488 129.867 80.533 1.00 147.53 17 GLY B O 1
ATOM 3355 N N . GLY B 2 18 ? 116.049 128.456 81.536 1.00 152.76 18 GLY B N 1
ATOM 3356 C CA . GLY B 2 18 ? 115.042 129.469 81.757 1.00 148.21 18 GLY B CA 1
ATOM 3357 C C . GLY B 2 18 ? 115.391 130.366 82.927 1.00 145.31 18 GLY B C 1
ATOM 3358 O O . GLY B 2 18 ? 116.496 130.341 83.471 1.00 144.62 18 GLY B O 1
ATOM 3359 N N . SER B 2 19 ? 114.414 131.180 83.318 1.00 142.31 19 SER B N 1
ATOM 3360 C CA . SER B 2 19 ? 114.592 132.127 84.413 1.00 137.45 19 SER B CA 1
ATOM 3361 C C . SER B 2 19 ? 113.291 132.235 85.189 1.00 134.49 19 SER B C 1
ATOM 3362 O O . SER B 2 19 ? 112.276 132.674 84.641 1.00 138.48 19 SER B O 1
ATOM 3365 N N . LEU B 2 20 ? 113.323 131.840 86.458 1.00 128.42 20 LEU B N 1
ATOM 3366 C CA . LEU B 2 20 ? 112.182 131.972 87.350 1.00 125.17 20 LEU B CA 1
ATOM 3367 C C . LEU B 2 20 ? 112.544 132.889 88.506 1.00 123.18 20 LEU B C 1
ATOM 3368 O O . LEU B 2 20 ? 113.657 132.827 89.036 1.00 127.28 20 LEU B O 1
ATOM 3373 N N . ARG B 2 21 ? 111.605 133.743 88.887 1.00 115.72 21 ARG B N 1
ATOM 3374 C CA . ARG B 2 21 ? 111.733 134.555 90.085 1.00 112.14 21 ARG B CA 1
ATOM 3375 C C . ARG B 2 21 ? 110.777 134.009 91.135 1.00 110.14 21 ARG B C 1
ATOM 3376 O O . ARG B 2 21 ? 109.603 133.761 90.846 1.00 114.36 21 ARG B O 1
ATOM 3384 N N . LEU B 2 22 ? 111.292 133.773 92.332 1.00 104.73 22 LEU B N 1
ATOM 3385 C CA . LEU B 2 22 ? 110.530 133.159 93.414 1.00 106.33 22 LEU B CA 1
ATOM 3386 C C . LEU B 2 22 ? 110.221 134.245 94.427 1.00 108.99 22 LEU B C 1
ATOM 3387 O O . LEU B 2 22 ? 111.032 134.547 95.296 1.00 111.50 22 LEU B O 1
ATOM 3392 N N . SER B 2 23 ? 109.052 134.850 94.285 1.00 108.69 23 SER B N 1
ATOM 3393 C CA . SER B 2 23 ? 108.605 135.812 95.271 1.00 111.36 23 SER B CA 1
ATOM 3394 C C . SER B 2 23 ? 108.250 135.097 96.567 1.00 109.00 23 SER B C 1
ATOM 3395 O O . SER B 2 23 ? 107.826 133.938 96.567 1.00 113.34 23 SER B O 1
ATOM 3398 N N . CYS B 2 24 ? 108.446 135.794 97.684 1.00 103.98 24 CYS B N 1
ATOM 3399 C CA . CYS B 2 24 ? 108.127 135.228 98.992 1.00 107.50 24 CYS B CA 1
ATOM 3400 C C . CYS B 2 24 ? 107.665 136.377 99.881 1.00 114.52 24 CYS B C 1
ATOM 3401 O O . CYS B 2 24 ? 108.491 137.077 100.472 1.00 117.43 24 CYS B O 1
ATOM 3404 N N . ALA B 2 25 ? 106.352 136.563 99.969 1.00 118.41 25 ALA B N 1
ATOM 3405 C CA . ALA B 2 25 ? 105.786 137.631 100.781 1.00 117.56 25 ALA B CA 1
ATOM 3406 C C . ALA B 2 25 ? 105.751 137.196 102.240 1.00 118.71 25 ALA B C 1
ATOM 3407 O O . ALA B 2 25 ? 105.183 136.150 102.570 1.00 120.85 25 ALA B O 1
ATOM 3409 N N . ALA B 2 26 ? 106.353 137.999 103.110 1.00 117.15 26 ALA B N 1
ATOM 3410 C CA . ALA B 2 26 ? 106.435 137.705 104.533 1.00 118.60 26 ALA B CA 1
ATOM 3411 C C . ALA B 2 26 ? 105.534 138.660 105.300 1.00 121.94 26 ALA B C 1
ATOM 3412 O O . ALA B 2 26 ? 105.557 139.871 105.058 1.00 123.06 26 ALA B O 1
ATOM 3414 N N . SER B 2 27 ? 104.743 138.113 106.219 1.00 123.84 27 SER B N 1
ATOM 3415 C CA . SER B 2 27 ? 103.835 138.899 107.038 1.00 127.69 27 SER B CA 1
ATOM 3416 C C . SER B 2 27 ? 103.969 138.484 108.495 1.00 126.37 27 SER B C 1
ATOM 3417 O O . SER B 2 27 ? 104.215 137.315 108.804 1.00 125.13 27 SER B O 1
ATOM 3420 N N . GLY B 2 28 ? 103.801 139.454 109.389 1.00 122.58 28 GLY B N 1
ATOM 3421 C CA . GLY B 2 28 ? 103.858 139.187 110.811 1.00 122.37 28 GLY B CA 1
ATOM 3422 C C . GLY B 2 28 ? 105.244 139.167 111.413 1.00 125.74 28 GLY B C 1
ATOM 3423 O O . GLY B 2 28 ? 105.383 138.793 112.584 1.00 126.83 28 GLY B O 1
ATOM 3424 N N . ILE B 2 29 ? 106.275 139.554 110.657 1.00 125.14 29 ILE B N 1
ATOM 3425 C CA . ILE B 2 29 ? 107.642 139.615 111.155 1.00 120.43 29 ILE B CA 1
ATOM 3426 C C . ILE B 2 29 ? 108.243 140.973 110.814 1.00 119.12 29 ILE B C 1
ATOM 3427 O O . ILE B 2 29 ? 107.806 141.666 109.892 1.00 121.76 29 ILE B O 1
ATOM 3432 N N . ALA B 2 30 ? 109.278 141.338 111.571 1.00 116.65 30 ALA B N 1
ATOM 3433 C CA . ALA B 2 30 ? 110.039 142.557 111.315 1.00 114.98 30 ALA B CA 1
ATOM 3434 C C . ALA B 2 30 ? 110.926 142.305 110.100 1.00 114.08 30 ALA B C 1
ATOM 3435 O O . ALA B 2 30 ? 112.116 141.998 110.203 1.00 118.88 30 ALA B O 1
ATOM 3437 N N . PHE B 2 31 ? 110.320 142.447 108.921 1.00 108.52 31 PHE B N 1
ATOM 3438 C CA . PHE B 2 31 ? 111.002 142.088 107.682 1.00 106.75 31 PHE B CA 1
ATOM 3439 C C . PHE B 2 31 ? 112.287 142.883 107.501 1.00 109.23 31 PHE B C 1
ATOM 3440 O O . PHE B 2 31 ? 113.309 142.334 107.074 1.00 112.11 31 PHE B O 1
ATOM 3448 N N . SER B 2 32 ? 112.256 144.178 107.817 1.00 108.25 32 SER B N 1
ATOM 3449 C CA . SER B 2 32 ? 113.441 145.009 107.638 1.00 108.26 32 SER B CA 1
ATOM 3450 C C . SER B 2 32 ? 114.603 144.526 108.492 1.00 106.31 32 SER B C 1
ATOM 3451 O O . SER B 2 32 ? 115.765 144.692 108.107 1.00 108.16 32 SER B O 1
ATOM 3454 N N . ARG B 2 33 ? 114.317 143.933 109.647 1.00 103.34 33 ARG B N 1
ATOM 3455 C CA . ARG B 2 33 ? 115.359 143.499 110.566 1.00 102.76 33 ARG B CA 1
ATOM 3456 C C . ARG B 2 33 ? 115.784 142.052 110.363 1.00 103.22 33 ARG B C 1
ATOM 3457 O O . ARG B 2 33 ? 116.744 141.612 111.004 1.00 110.11 33 ARG B O 1
ATOM 3465 N N . MET B 2 34 ? 115.107 141.304 109.499 1.00 97.49 34 MET B N 1
ATOM 3466 C CA . MET B 2 34 ? 115.369 139.884 109.329 1.00 92.60 34 MET B CA 1
ATOM 3467 C C . MET B 2 34 ? 116.251 139.636 108.114 1.00 90.14 34 MET B C 1
ATOM 3468 O O . MET B 2 34 ? 116.212 140.378 107.130 1.00 94.30 34 MET B O 1
ATOM 3473 N N . SER B 2 35 ? 117.051 138.576 108.196 1.00 87.16 35 SER B N 1
ATOM 3474 C CA . SER B 2 35 ? 117.893 138.133 107.092 1.00 79.81 35 SER B CA 1
ATOM 3475 C C . SER B 2 35 ? 117.147 137.041 106.339 1.00 78.82 35 SER B C 1
ATOM 3476 O O . SER B 2 35 ? 117.026 135.913 106.828 1.00 84.42 35 SER B O 1
ATOM 3479 N N . MET B 2 36 ? 116.650 137.375 105.154 1.00 81.23 36 MET B N 1
ATOM 3480 C CA . MET B 2 36 ? 115.845 136.455 104.366 1.00 82.35 36 MET B CA 1
ATOM 3481 C C . MET B 2 36 ? 116.752 135.600 103.493 1.00 79.93 36 MET B C 1
ATOM 3482 O O . MET B 2 36 ? 117.656 136.119 102.832 1.00 89.71 36 MET B O 1
ATOM 3487 N N . ALA B 2 37 ? 116.502 134.296 103.485 1.00 72.44 37 ALA B N 1
ATOM 3488 C CA . ALA B 2 37 ? 117.334 133.349 102.764 1.00 73.87 37 ALA B CA 1
ATOM 3489 C C . ALA B 2 37 ? 116.456 132.410 101.954 1.00 78.65 37 ALA B C 1
ATOM 3490 O O . ALA B 2 37 ? 115.241 132.333 102.145 1.00 92.77 37 ALA B O 1
ATOM 3492 N N . TRP B 2 38 ? 117.090 131.696 101.030 1.00 75.44 38 TRP B N 1
ATOM 3493 C CA . TRP B 2 38 ? 116.421 130.681 100.230 1.00 78.35 38 TRP B CA 1
ATOM 3494 C C . TRP B 2 38 ? 117.187 129.378 100.366 1.00 83.84 38 TRP B C 1
ATOM 3495 O O . TRP B 2 38 ? 118.386 129.329 100.077 1.00 92.47 38 TRP B O 1
ATOM 3506 N N . TYR B 2 39 ? 116.498 128.332 100.798 1.00 85.14 39 TYR B N 1
ATOM 3507 C CA . TYR B 2 39 ? 117.105 127.029 101.003 1.00 86.71 39 TYR B CA 1
ATOM 3508 C C . TYR B 2 39 ? 116.639 126.060 99.929 1.00 96.50 39 TYR B C 1
ATOM 3509 O O . TYR B 2 39 ? 115.608 126.257 99.283 1.00 106.48 39 TYR B O 1
ATOM 3518 N N . ARG B 2 40 ? 117.421 125.003 99.748 1.00 95.36 40 ARG B N 1
ATOM 3519 C CA . ARG B 2 40 ? 117.120 123.953 98.788 1.00 99.49 40 ARG B CA 1
ATOM 3520 C C . ARG B 2 40 ? 117.102 122.618 99.513 1.00 116.25 40 ARG B C 1
ATOM 3521 O O . ARG B 2 40 ? 118.031 122.304 100.263 1.00 124.30 40 ARG B O 1
ATOM 3529 N N . GLN B 2 41 ? 116.048 121.837 99.289 1.00 122.06 41 GLN B N 1
ATOM 3530 C CA . GLN B 2 41 ? 115.884 120.536 99.933 1.00 126.14 41 GLN B CA 1
ATOM 3531 C C . GLN B 2 41 ? 115.606 119.504 98.845 1.00 132.58 41 GLN B C 1
ATOM 3532 O O . GLN B 2 41 ? 114.465 119.351 98.398 1.00 134.56 41 GLN B O 1
ATOM 3538 N N . ASP B 2 42 ? 116.652 118.810 98.409 1.00 137.25 42 ASP B N 1
ATOM 3539 C CA . ASP B 2 42 ? 116.485 117.733 97.454 1.00 146.12 42 ASP B CA 1
ATOM 3540 C C . ASP B 2 42 ? 115.763 116.564 98.117 1.00 152.04 42 ASP B C 1
ATOM 3541 O O . ASP B 2 42 ? 115.739 116.457 99.346 1.00 150.97 42 ASP B O 1
ATOM 3546 N N . PRO B 2 43 ? 115.145 115.684 97.326 1.00 154.41 43 PRO B N 1
ATOM 3547 C CA . PRO B 2 43 ? 114.394 114.571 97.920 1.00 154.57 43 PRO B CA 1
ATOM 3548 C C . PRO B 2 43 ? 115.266 113.726 98.837 1.00 157.44 43 PRO B C 1
ATOM 3549 O O . PRO B 2 43 ? 116.411 113.403 98.517 1.00 157.73 43 PRO B O 1
ATOM 3553 N N . GLY B 2 44 ? 114.702 113.369 99.987 1.00 156.08 44 GLY B N 1
ATOM 3554 C CA . GLY B 2 44 ? 115.409 112.541 100.951 1.00 155.93 44 GLY B CA 1
ATOM 3555 C C . GLY B 2 44 ? 116.716 113.137 101.425 1.00 157.32 44 GLY B C 1
ATOM 3556 O O . GLY B 2 44 ? 117.703 112.410 101.590 1.00 158.54 44 GLY B O 1
ATOM 3557 N N . LYS B 2 45 ? 116.748 114.448 101.647 1.00 155.60 45 LYS B N 1
ATOM 3558 C CA . LYS B 2 45 ? 117.955 115.134 102.089 1.00 152.95 45 LYS B CA 1
ATOM 3559 C C . LYS B 2 45 ? 117.555 116.221 103.082 1.00 152.05 45 LYS B C 1
ATOM 3560 O O . LYS B 2 45 ? 116.420 116.266 103.566 1.00 152.52 45 LYS B O 1
ATOM 3566 N N . GLN B 2 46 ? 118.503 117.104 103.390 1.00 149.76 46 GLN B N 1
ATOM 3567 C CA . GLN B 2 46 ? 118.292 118.193 104.331 1.00 141.67 46 GLN B CA 1
ATOM 3568 C C . GLN B 2 46 ? 118.503 119.523 103.622 1.00 135.55 46 GLN B C 1
ATOM 3569 O O . GLN B 2 46 ? 119.269 119.616 102.659 1.00 132.13 46 GLN B O 1
ATOM 3575 N N . ARG B 2 47 ? 117.811 120.551 104.108 1.00 129.77 47 ARG B N 1
ATOM 3576 C CA . ARG B 2 47 ? 117.846 121.854 103.459 1.00 118.24 47 ARG B CA 1
ATOM 3577 C C . ARG B 2 47 ? 119.272 122.379 103.378 1.00 115.78 47 ARG B C 1
ATOM 3578 O O . ARG B 2 47 ? 120.018 122.349 104.361 1.00 119.42 47 ARG B O 1
ATOM 3586 N N . ALA B 2 48 ? 119.650 122.855 102.196 1.00 111.20 48 ALA B N 1
ATOM 3587 C CA . ALA B 2 48 ? 120.965 123.425 101.950 1.00 102.22 48 ALA B CA 1
ATOM 3588 C C . ALA B 2 48 ? 120.795 124.864 101.495 1.00 98.63 48 ALA B C 1
ATOM 3589 O O . ALA B 2 48 ? 120.021 125.139 100.573 1.00 104.29 48 ALA B O 1
ATOM 3591 N N . LEU B 2 49 ? 121.513 125.776 102.145 1.00 91.73 49 LEU B N 1
ATOM 3592 C CA . LEU B 2 49 ? 121.391 127.191 101.822 1.00 88.54 49 LEU B CA 1
ATOM 3593 C C . LEU B 2 49 ? 121.777 127.445 100.373 1.00 89.03 49 LEU B C 1
ATOM 3594 O O . LEU B 2 49 ? 122.793 126.940 99.889 1.00 95.45 49 LEU B O 1
ATOM 3599 N N . VAL B 2 50 ? 120.954 128.222 99.678 1.00 87.74 50 VAL B N 1
ATOM 3600 C CA . VAL B 2 50 ? 121.207 128.615 98.300 1.00 88.28 50 VAL B CA 1
ATOM 3601 C C . VAL B 2 50 ? 121.647 130.071 98.214 1.00 93.96 50 VAL B C 1
ATOM 3602 O O . VAL B 2 50 ? 122.624 130.395 97.539 1.00 104.71 50 VAL B O 1
ATOM 3606 N N . ALA B 2 51 ? 120.937 130.962 98.901 1.00 85.21 51 ALA B N 1
ATOM 3607 C CA . ALA B 2 51 ? 121.287 132.372 98.901 1.00 79.94 51 ALA B CA 1
ATOM 3608 C C . ALA B 2 51 ? 120.668 133.033 100.121 1.00 78.37 51 ALA B C 1
ATOM 3609 O O . ALA B 2 51 ? 119.575 132.664 100.553 1.00 88.86 51 ALA B O 1
ATOM 3611 N N . ARG B 2 52 ? 121.382 134.009 100.674 1.00 74.83 52 ARG B N 1
ATOM 3612 C CA . ARG B 2 52 ? 120.899 134.778 101.809 1.00 70.58 52 ARG B CA 1
ATOM 3613 C C . ARG B 2 52 ? 121.209 136.248 101.580 1.00 77.18 52 ARG B C 1
ATOM 3614 O O . ARG B 2 52 ? 122.232 136.593 100.986 1.00 90.32 52 ARG B O 1
ATOM 3622 N N . ILE B 2 53 ? 120.308 137.110 102.041 1.00 76.79 53 ILE B N 1
ATOM 3623 C CA . ILE B 2 53 ? 120.497 138.554 101.981 1.00 80.24 53 ILE B CA 1
ATOM 3624 C C . ILE B 2 53 ? 120.212 139.124 103.362 1.00 82.21 53 ILE B C 1
ATOM 3625 O O . ILE B 2 53 ? 119.131 138.903 103.920 1.00 90.34 53 ILE B O 1
ATOM 3630 N N .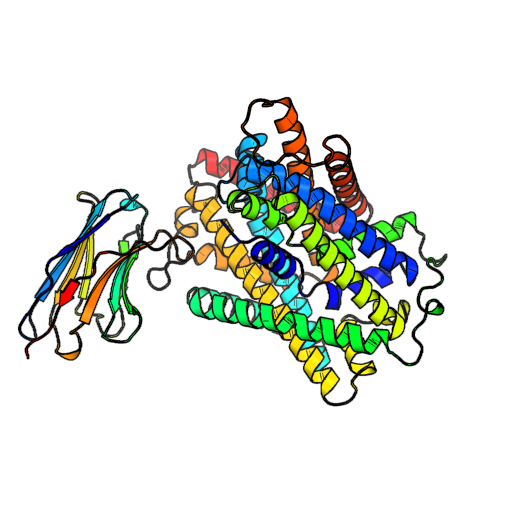 THR B 2 54 ? 121.180 139.845 103.916 1.00 83.16 54 THR B N 1
ATOM 3631 C CA . THR B 2 54 ? 121.027 140.373 105.258 1.00 84.41 54 THR B CA 1
ATOM 3632 C C . THR B 2 54 ? 120.212 141.661 105.227 1.00 90.65 54 THR B C 1
ATOM 3633 O O . THR B 2 54 ? 119.903 142.210 104.167 1.00 98.21 54 THR B O 1
ATOM 3637 N N . ASN B 2 55 ? 119.861 142.147 106.418 1.00 89.03 55 ASN B N 1
ATOM 3638 C CA . ASN B 2 55 ? 119.053 143.356 106.512 1.00 92.92 55 ASN B CA 1
ATOM 3639 C C . ASN B 2 55 ? 119.765 144.575 105.942 1.00 97.27 55 ASN B C 1
ATOM 3640 O O . ASN B 2 55 ? 119.100 145.542 105.556 1.00 103.12 55 ASN B O 1
ATOM 3645 N N . ASP B 2 56 ? 121.093 144.551 105.879 1.00 95.91 56 ASP B N 1
ATOM 3646 C CA . ASP B 2 56 ? 121.869 145.666 105.357 1.00 98.55 56 ASP B CA 1
ATOM 3647 C C . ASP B 2 56 ? 122.146 145.547 103.865 1.00 99.64 56 ASP B C 1
ATOM 3648 O O . ASP B 2 56 ? 122.828 146.411 103.305 1.00 106.40 56 ASP B O 1
ATOM 3653 N N . GLY B 2 57 ? 121.628 144.514 103.208 1.00 94.16 57 GLY B N 1
ATOM 3654 C CA . GLY B 2 57 ? 121.791 144.344 101.783 1.00 92.66 57 GLY B CA 1
ATOM 3655 C C . GLY B 2 57 ? 122.897 143.396 101.374 1.00 96.02 57 GLY B C 1
ATOM 3656 O O . GLY B 2 57 ? 122.938 142.996 100.205 1.00 98.67 57 GLY B O 1
ATOM 3657 N N . SER B 2 58 ? 123.794 143.035 102.287 1.00 95.63 58 SER B N 1
ATOM 3658 C CA . SER B 2 58 ? 124.848 142.088 101.954 1.00 94.11 58 SER B CA 1
ATOM 3659 C C . SER B 2 58 ? 124.244 140.734 101.606 1.00 90.23 58 SER B C 1
ATOM 3660 O O . SER B 2 58 ? 123.325 140.255 102.275 1.00 95.17 58 SER B O 1
ATOM 3663 N N . THR B 2 59 ? 124.758 140.121 100.542 1.00 84.48 59 THR B N 1
ATOM 3664 C CA . THR B 2 59 ? 124.211 138.879 100.019 1.00 83.17 59 THR B CA 1
ATOM 3665 C C . THR B 2 59 ? 125.291 137.813 99.940 1.00 87.59 59 THR B C 1
ATOM 3666 O O . THR B 2 59 ? 126.466 138.108 99.704 1.00 100.23 59 THR B O 1
ATOM 3670 N N . TYR B 2 60 ? 124.875 136.565 100.132 1.00 83.58 60 TYR B N 1
ATOM 3671 C CA . TYR B 2 60 ? 125.738 135.406 99.972 1.00 84.54 60 TYR B CA 1
ATOM 3672 C C . TYR B 2 60 ? 125.071 134.427 99.022 1.00 87.74 60 TYR B C 1
ATOM 3673 O O . TYR B 2 60 ? 123.860 134.206 99.100 1.00 93.31 60 TYR B O 1
ATOM 3682 N N . TYR B 2 61 ? 125.861 133.837 98.132 1.00 89.13 61 TYR B N 1
ATOM 3683 C CA . TYR B 2 61 ? 125.363 132.879 97.158 1.00 93.05 61 TYR B CA 1
ATOM 3684 C C . TYR B 2 61 ? 126.140 131.578 97.275 1.00 102.78 61 TYR B C 1
ATOM 3685 O O . TYR B 2 61 ? 127.353 131.587 97.500 1.00 113.33 61 TYR B O 1
ATOM 3694 N N . ASP B 2 62 ? 125.436 130.462 97.119 1.00 102.74 62 ASP B N 1
ATOM 3695 C CA . ASP B 2 62 ? 126.101 129.170 97.103 1.00 111.35 62 ASP B CA 1
ATOM 3696 C C . ASP B 2 62 ? 127.033 129.078 95.901 1.00 124.48 62 ASP B C 1
ATOM 3697 O O . ASP B 2 62 ? 126.789 129.676 94.850 1.00 126.28 62 ASP B O 1
ATOM 3702 N N . ASP B 2 63 ? 128.121 128.323 96.070 1.00 127.06 63 ASP B N 1
ATOM 3703 C CA . ASP B 2 63 ? 129.109 128.204 95.002 1.00 131.60 63 ASP B CA 1
ATOM 3704 C C . ASP B 2 63 ? 128.497 127.641 93.728 1.00 132.00 63 ASP B C 1
ATOM 3705 O O . ASP B 2 63 ? 128.954 127.962 92.626 1.00 133.63 63 ASP B O 1
ATOM 3710 N N . SER B 2 64 ? 127.464 126.810 93.856 1.00 129.63 64 SER B N 1
ATOM 3711 C CA . SER B 2 64 ? 126.826 126.196 92.701 1.00 130.35 64 SER B CA 1
ATOM 3712 C C . SER B 2 64 ? 125.822 127.111 92.014 1.00 127.12 64 SER B C 1
ATOM 3713 O O . SER B 2 64 ? 125.288 126.736 90.965 1.00 128.30 64 SER B O 1
ATOM 3716 N N . VAL B 2 65 ? 125.540 128.287 92.576 1.00 121.15 65 VAL B N 1
ATOM 3717 C CA . VAL B 2 65 ? 124.546 129.189 92.004 1.00 120.89 65 VAL B CA 1
ATOM 3718 C C . VAL B 2 65 ? 125.149 130.569 91.783 1.00 123.38 65 VAL B C 1
ATOM 3719 O O . VAL B 2 65 ? 124.524 131.436 91.161 1.00 124.55 65 VAL B O 1
ATOM 3723 N N . LYS B 2 66 ? 126.361 130.785 92.293 1.00 124.49 66 LYS B N 1
ATOM 3724 C CA . LYS B 2 66 ? 127.000 132.089 92.167 1.00 124.38 66 LYS B CA 1
ATOM 3725 C C . LYS B 2 66 ? 127.156 132.466 90.700 1.00 124.72 66 LYS B C 1
ATOM 3726 O O . LYS B 2 66 ? 127.600 131.658 89.880 1.00 128.40 66 LYS B O 1
ATOM 3732 N N . GLY B 2 67 ? 126.778 133.700 90.371 1.00 121.12 67 GLY B N 1
ATOM 3733 C CA . GLY B 2 67 ? 126.831 134.186 89.012 1.00 121.86 67 GLY B CA 1
ATOM 3734 C C . GLY B 2 67 ? 125.575 133.951 88.201 1.00 120.83 67 GLY B C 1
ATOM 3735 O O . GLY B 2 67 ? 125.438 134.535 87.119 1.00 122.37 67 GLY B O 1
ATOM 3736 N N . ARG B 2 68 ? 124.654 133.123 88.686 1.00 120.50 68 ARG B N 1
ATOM 3737 C CA . ARG B 2 68 ? 123.402 132.840 87.998 1.00 120.33 68 ARG B CA 1
ATOM 3738 C C . ARG B 2 68 ? 122.193 133.307 88.789 1.00 119.46 68 ARG B C 1
ATOM 3739 O O . ARG B 2 68 ? 121.294 133.941 88.225 1.00 120.37 68 ARG B O 1
ATOM 3747 N N . PHE B 2 69 ? 122.145 133.007 90.081 1.00 117.55 69 PHE B N 1
ATOM 3748 C CA . PHE B 2 69 ? 121.033 133.406 90.927 1.00 111.81 69 PHE B CA 1
ATOM 3749 C C . PHE B 2 69 ? 121.275 134.804 91.475 1.00 110.75 69 PHE B C 1
ATOM 3750 O O . PHE B 2 69 ? 122.417 135.223 91.680 1.00 114.46 69 PHE B O 1
ATOM 3758 N N . THR B 2 70 ? 120.184 135.530 91.707 1.00 106.44 70 THR B N 1
ATOM 3759 C CA . THR B 2 70 ? 120.258 136.887 92.242 1.00 104.56 70 THR B CA 1
ATOM 3760 C C . THR B 2 70 ? 119.144 137.057 93.264 1.00 102.84 70 THR B C 1
ATOM 3761 O O . THR B 2 70 ? 117.968 137.120 92.895 1.00 110.04 70 THR B O 1
ATOM 3765 N N . ILE B 2 71 ? 119.508 137.129 94.538 1.00 94.68 71 ILE B N 1
ATOM 3766 C CA . ILE B 2 71 ? 118.537 137.320 95.607 1.00 94.51 71 ILE B CA 1
ATOM 3767 C C . ILE B 2 71 ? 118.418 138.809 95.897 1.00 95.63 71 ILE B C 1
ATOM 3768 O O . ILE B 2 71 ? 119.426 139.507 96.062 1.00 101.04 71 ILE B O 1
ATOM 3773 N N . SER B 2 72 ? 117.187 139.306 95.918 1.00 94.83 72 SER B N 1
ATOM 3774 C CA . SER B 2 72 ? 116.931 140.710 96.189 1.00 99.36 72 SER B CA 1
ATOM 3775 C C . SER B 2 72 ? 115.730 140.828 97.109 1.00 100.37 72 SER B C 1
ATOM 3776 O O . SER B 2 72 ? 114.753 140.089 96.967 1.00 106.91 72 SER B O 1
ATOM 3779 N N . ARG B 2 73 ? 115.813 141.756 98.053 1.00 96.23 73 ARG B N 1
ATOM 3780 C CA . ARG B 2 73 ? 114.730 142.026 98.981 1.00 101.13 73 ARG B CA 1
ATOM 3781 C C . ARG B 2 73 ? 114.237 143.450 98.782 1.00 114.47 73 ARG B C 1
ATOM 3782 O O . ARG B 2 73 ? 115.002 144.342 98.398 1.00 124.01 73 ARG B O 1
ATOM 3790 N N . ASP B 2 74 ? 112.946 143.654 99.034 1.00 116.67 74 ASP B N 1
ATOM 3791 C CA . ASP B 2 74 ? 112.336 144.976 98.926 1.00 119.91 74 ASP B CA 1
ATOM 3792 C C . ASP B 2 74 ? 111.431 145.116 100.147 1.00 122.80 74 ASP B C 1
ATOM 3793 O O . ASP B 2 74 ? 110.332 144.553 100.186 1.00 124.71 74 ASP B O 1
ATOM 3798 N N . ASN B 2 75 ? 111.897 145.879 101.137 1.00 123.11 75 ASN B N 1
ATOM 3799 C CA . ASN B 2 75 ? 111.171 146.008 102.394 1.00 124.86 75 ASN B CA 1
ATOM 3800 C C . ASN B 2 75 ? 109.832 146.712 102.231 1.00 126.00 75 ASN B C 1
ATOM 3801 O O . ASN B 2 75 ? 108.996 146.626 103.135 1.00 126.72 75 ASN B O 1
ATOM 3806 N N . ALA B 2 76 ? 109.611 147.413 101.117 1.00 127.73 76 ALA B N 1
ATOM 3807 C CA . ALA B 2 76 ? 108.348 148.125 100.941 1.00 129.60 76 ALA B CA 1
ATOM 3808 C C . ALA B 2 76 ? 107.169 147.160 100.932 1.00 128.93 76 ALA B C 1
ATOM 3809 O O . ALA B 2 76 ? 106.183 147.361 101.649 1.00 128.24 76 ALA B O 1
ATOM 3811 N N . LYS B 2 77 ? 107.255 146.098 100.135 1.00 125.11 77 LYS B N 1
ATOM 3812 C CA . LYS B 2 77 ? 106.179 145.123 100.046 1.00 122.18 77 LYS B CA 1
ATOM 3813 C C . LYS B 2 77 ? 106.426 143.892 100.908 1.00 121.83 77 LYS B C 1
ATOM 3814 O O . LYS B 2 77 ? 105.591 142.983 100.914 1.00 124.73 77 LYS B O 1
ATOM 3820 N N . ASN B 2 78 ? 107.546 143.844 101.634 1.00 121.53 78 ASN B N 1
ATOM 3821 C CA . ASN B 2 78 ? 107.892 142.706 102.487 1.00 117.26 78 ASN B CA 1
ATOM 3822 C C . ASN B 2 78 ? 107.952 141.409 101.681 1.00 116.46 78 ASN B C 1
ATOM 3823 O O . ASN B 2 78 ? 107.323 140.406 102.024 1.00 119.05 78 ASN B O 1
ATOM 3828 N N . THR B 2 79 ? 108.709 141.439 100.584 1.00 114.33 79 THR B N 1
ATOM 3829 C CA . THR B 2 79 ? 108.867 140.287 99.708 1.00 112.84 79 THR B CA 1
ATOM 3830 C C . THR B 2 79 ? 110.337 140.094 99.367 1.00 109.60 79 THR B C 1
ATOM 3831 O O . THR B 2 79 ? 111.136 141.032 99.409 1.00 113.96 79 THR B O 1
ATOM 3835 N N . VAL B 2 80 ? 110.680 138.855 99.024 1.00 108.50 80 VAL B N 1
ATOM 3836 C CA . VAL B 2 80 ? 112.028 138.478 98.621 1.00 102.79 80 VAL B CA 1
ATOM 3837 C C . VAL B 2 80 ? 111.940 137.704 97.317 1.00 107.31 80 VAL B C 1
ATOM 3838 O O . VAL B 2 80 ? 111.084 136.828 97.161 1.00 116.84 80 VAL B O 1
ATOM 3842 N N . HIS B 2 81 ? 112.831 138.019 96.387 1.00 103.79 81 HIS B N 1
ATOM 3843 C CA . HIS B 2 81 ? 112.844 137.392 95.077 1.00 104.89 81 HIS B CA 1
ATOM 3844 C C . HIS B 2 81 ? 114.166 136.677 94.860 1.00 105.80 81 HIS B C 1
ATOM 3845 O O . HIS B 2 81 ? 115.172 136.971 95.513 1.00 109.53 81 HIS B O 1
ATOM 3852 N N . LEU B 2 82 ? 114.156 135.730 93.929 1.00 103.87 82 LEU B N 1
ATOM 3853 C CA . LEU B 2 82 ? 115.350 134.955 93.623 1.00 101.07 82 LEU B CA 1
ATOM 3854 C C . LEU B 2 82 ? 115.330 134.679 92.126 1.00 106.54 82 LEU B C 1
ATOM 3855 O O . LEU B 2 82 ? 114.684 133.736 91.666 1.00 113.24 82 LEU B O 1
ATOM 3860 N N . GLN B 2 83 ? 116.030 135.514 91.366 1.00 105.67 83 GLN B N 1
ATOM 3861 C CA . GLN B 2 83 ? 116.057 135.396 89.910 1.00 112.02 83 GLN B CA 1
ATOM 3862 C C . GLN B 2 83 ? 116.989 134.249 89.535 1.00 119.08 83 GLN B C 1
ATOM 3863 O O . GLN B 2 83 ? 118.208 134.423 89.457 1.00 121.26 83 GLN B O 1
ATOM 3869 N N . MET B 2 84 ? 116.412 133.069 89.283 1.00 120.33 84 MET B N 1
ATOM 3870 C CA . MET B 2 84 ? 117.189 131.883 88.901 1.00 121.51 84 MET B CA 1
ATOM 3871 C C . MET B 2 84 ? 117.449 131.889 87.390 1.00 128.22 84 MET B C 1
ATOM 3872 O O . MET B 2 84 ? 116.826 131.181 86.592 1.00 130.32 84 MET B O 1
ATOM 3877 N N . ASN B 2 85 ? 118.419 132.692 86.991 1.00 129.70 85 ASN B N 1
ATOM 3878 C CA . ASN B 2 85 ? 118.798 132.745 85.591 1.00 130.82 85 ASN B CA 1
ATOM 3879 C C . ASN B 2 85 ? 119.653 131.545 85.216 1.00 134.90 85 ASN B C 1
ATOM 3880 O O . ASN B 2 85 ? 120.380 130.988 86.043 1.00 134.23 85 ASN B O 1
ATOM 3885 N N . SER B 2 86 ? 119.548 131.151 83.950 1.00 138.95 86 SER B N 1
ATOM 3886 C CA . SER B 2 86 ? 120.355 130.081 83.377 1.00 140.73 86 SER B CA 1
ATOM 3887 C C . SER B 2 86 ? 120.227 128.801 84.201 1.00 142.23 86 SER B C 1
ATOM 3888 O O . SER B 2 86 ? 121.202 128.257 84.721 1.00 140.89 86 SER B O 1
ATOM 3891 N N . LEU B 2 87 ? 118.990 128.329 84.318 1.00 141.57 87 LEU B N 1
ATOM 3892 C CA . LEU B 2 87 ? 118.719 127.120 85.079 1.00 140.60 87 LEU B CA 1
ATOM 3893 C C . LEU B 2 87 ? 119.373 125.914 84.418 1.00 143.42 87 LEU B C 1
ATOM 3894 O O . LEU B 2 87 ? 119.567 125.872 83.199 1.00 146.25 87 LEU B O 1
ATOM 3899 N N . LYS B 2 88 ? 119.712 124.929 85.234 1.00 143.41 88 LYS B N 1
ATOM 3900 C CA . LYS B 2 88 ? 120.379 123.719 84.789 1.00 145.85 88 LYS B CA 1
ATOM 3901 C C . LYS B 2 88 ? 119.642 122.514 85.351 1.00 147.59 88 LYS B C 1
ATOM 3902 O O . LYS B 2 88 ? 118.962 122.620 86.375 1.00 148.26 88 LYS B O 1
ATOM 3908 N N . PRO B 2 89 ? 119.744 121.353 84.694 1.00 149.43 89 PRO B N 1
ATOM 3909 C CA . PRO B 2 89 ? 118.917 120.207 85.120 1.00 150.87 89 PRO B CA 1
ATOM 3910 C C . PRO B 2 89 ? 119.113 119.791 86.568 1.00 150.77 89 PRO B C 1
ATOM 3911 O O . PRO B 2 89 ? 118.131 119.461 87.239 1.00 149.81 89 PRO B O 1
ATOM 3915 N N . GLU B 2 90 ? 120.348 119.802 87.074 1.00 151.75 90 GLU B N 1
ATOM 3916 C CA . GLU B 2 90 ? 120.593 119.415 88.460 1.00 151.98 90 GLU B CA 1
ATOM 3917 C C . GLU B 2 90 ? 120.020 120.406 89.462 1.00 149.38 90 GLU B C 1
ATOM 3918 O O . GLU B 2 90 ? 119.977 120.094 90.657 1.00 147.72 90 GLU B O 1
ATOM 3924 N N . ASP B 2 91 ? 119.592 121.586 89.015 1.00 148.52 91 ASP B N 1
ATOM 3925 C CA . ASP B 2 91 ? 119.006 122.563 89.924 1.00 145.91 91 ASP B CA 1
ATOM 3926 C C . ASP B 2 91 ? 117.614 122.170 90.402 1.00 140.08 91 ASP B C 1
ATOM 3927 O O . ASP B 2 91 ? 117.089 122.826 91.310 1.00 135.59 91 ASP B O 1
ATOM 3932 N N . THR B 2 92 ? 117.005 121.137 89.821 1.00 140.02 92 THR B N 1
ATOM 3933 C CA . THR B 2 92 ? 115.654 120.750 90.212 1.00 137.34 92 THR B CA 1
ATOM 3934 C C . THR B 2 92 ? 115.631 120.347 91.678 1.00 133.53 92 THR B C 1
ATOM 3935 O O . THR B 2 92 ? 116.397 119.476 92.104 1.00 136.81 92 THR B O 1
ATOM 3939 N N . ALA B 2 93 ? 114.765 120.988 92.448 1.00 124.89 93 ALA B N 1
ATOM 3940 C CA . ALA B 2 93 ? 114.597 120.691 93.867 1.00 119.96 93 ALA B CA 1
ATOM 3941 C C . ALA B 2 93 ? 113.404 121.492 94.371 1.00 119.09 93 ALA B C 1
ATOM 3942 O O . ALA B 2 93 ? 112.711 122.160 93.594 1.00 127.57 93 ALA B O 1
ATOM 3944 N N . VAL B 2 94 ? 113.168 121.430 95.677 1.00 114.43 94 VAL B N 1
ATOM 3945 C CA . VAL B 2 94 ? 112.123 122.202 96.334 1.00 117.78 94 VAL B CA 1
ATOM 3946 C C . VAL B 2 94 ? 112.803 123.328 97.097 1.00 115.58 94 VAL B C 1
ATOM 3947 O O . VAL B 2 94 ? 113.635 123.076 97.977 1.00 115.89 94 VAL B O 1
ATOM 3951 N N . TYR B 2 95 ? 112.453 124.565 96.765 1.00 112.36 95 TYR B N 1
ATOM 3952 C CA . TYR B 2 95 ? 113.094 125.740 97.337 1.00 105.87 95 TYR B CA 1
ATOM 3953 C C . TYR B 2 95 ? 112.214 126.334 98.423 1.00 104.88 95 TYR B C 1
ATOM 3954 O O . TYR B 2 95 ? 111.038 126.627 98.187 1.00 112.45 95 TYR B O 1
ATOM 3963 N N . TYR B 2 96 ? 112.787 126.512 99.605 1.00 98.41 96 TYR B N 1
ATOM 3964 C CA . TYR B 2 96 ? 112.083 127.090 100.735 1.00 98.92 96 TYR B CA 1
ATOM 3965 C C . TYR B 2 96 ? 112.505 128.539 100.918 1.00 96.99 96 TYR B C 1
ATOM 3966 O O . TYR B 2 96 ? 113.594 128.950 100.514 1.00 101.04 96 TYR B O 1
ATOM 3975 N N . CYS B 2 97 ? 111.623 129.313 101.537 1.00 95.31 97 CYS B N 1
ATOM 3976 C CA . CYS B 2 97 ? 111.896 130.702 101.870 1.00 95.46 97 CYS B CA 1
ATOM 3977 C C . CYS B 2 97 ? 112.070 130.802 103.377 1.00 93.41 97 CYS B C 1
ATOM 3978 O O . CYS B 2 97 ? 111.175 130.415 104.135 1.00 107.60 97 CYS B O 1
ATOM 3981 N N . ASN B 2 98 ? 113.215 131.315 103.805 1.00 81.33 98 ASN B N 1
ATOM 3982 C CA . ASN B 2 98 ? 113.548 131.423 105.213 1.00 80.07 98 ASN B CA 1
ATOM 3983 C C . ASN B 2 98 ? 113.593 132.886 105.634 1.00 87.77 98 ASN B C 1
ATOM 3984 O O . ASN B 2 98 ? 113.749 133.789 104.809 1.00 99.04 98 ASN B O 1
ATOM 3989 N N . ALA B 2 99 ? 113.440 133.107 106.939 1.00 82.75 99 ALA B N 1
ATOM 3990 C CA . ALA B 2 99 ? 113.492 134.451 107.512 1.00 79.01 99 ALA B CA 1
ATOM 3991 C C . ALA B 2 99 ? 113.997 134.311 108.943 1.00 87.17 99 ALA B C 1
ATOM 3992 O O . ALA B 2 99 ? 113.226 133.969 109.842 1.00 102.39 99 ALA B O 1
ATOM 3994 N N . GLN B 2 100 ? 115.282 134.577 109.147 1.00 84.15 100 GLN B N 1
ATOM 3995 C CA . GLN B 2 100 ? 115.904 134.421 110.453 1.00 82.45 100 GLN B CA 1
ATOM 3996 C C . GLN B 2 100 ? 116.612 135.711 110.833 1.00 86.37 100 GLN B C 1
ATOM 3997 O O . GLN B 2 100 ? 117.365 136.268 110.030 1.00 88.47 100 GLN B O 1
ATOM 4003 N N . LEU B 2 101 ? 116.367 136.185 112.056 1.00 88.84 101 LEU B N 1
ATOM 4004 C CA . LEU B 2 101 ? 117.003 137.417 112.510 1.00 87.41 101 LEU B CA 1
ATOM 4005 C C . LEU B 2 101 ? 118.504 137.229 112.692 1.00 87.05 101 LEU B C 1
ATOM 4006 O O . LEU B 2 101 ? 119.304 138.042 112.217 1.00 90.28 101 LEU B O 1
ATOM 4011 N N . VAL B 2 102 ? 118.906 136.157 113.379 1.00 84.70 102 VAL B N 1
ATOM 4012 C CA . VAL B 2 102 ? 120.310 135.868 113.646 1.00 81.74 102 VAL B CA 1
ATOM 4013 C C . VAL B 2 102 ? 120.447 134.358 113.775 1.00 88.50 102 VAL B C 1
ATOM 4014 O O . VAL B 2 102 ? 119.472 133.650 114.028 1.00 95.78 102 VAL B O 1
ATOM 4018 N N . ALA B 2 103 ? 121.679 133.864 113.617 1.00 87.59 103 ALA B N 1
ATOM 4019 C CA . ALA B 2 103 ? 121.917 132.425 113.526 1.00 85.26 103 ALA B CA 1
ATOM 4020 C C . ALA B 2 103 ? 121.276 131.655 114.674 1.00 91.83 103 ALA B C 1
ATOM 4021 O O . ALA B 2 103 ? 120.747 130.557 114.472 1.00 96.27 103 ALA B O 1
ATOM 4023 N N . TRP B 2 104 ? 121.309 132.208 115.881 1.00 92.66 104 TRP B N 1
ATOM 4024 C CA . TRP B 2 104 ? 120.757 131.522 117.041 1.00 90.93 104 TRP B CA 1
ATOM 4025 C C . TRP B 2 104 ? 119.290 131.842 117.287 1.00 93.36 104 TRP B C 1
ATOM 4026 O O . TRP B 2 104 ? 118.722 131.349 118.265 1.00 99.08 104 TRP B O 1
ATOM 4037 N N . SER B 2 105 ? 118.665 132.655 116.440 1.00 93.75 105 SER B N 1
ATOM 4038 C CA . SER B 2 105 ? 117.255 132.964 116.607 1.00 94.95 105 SER B CA 1
ATOM 4039 C C . SER B 2 105 ? 116.390 131.887 115.960 1.00 99.94 105 SER B C 1
ATOM 4040 O O . SER B 2 105 ? 116.873 130.999 115.255 1.00 103.99 105 SER B O 1
ATOM 4043 N N . GLU B 2 106 ? 115.088 131.977 116.209 1.00 102.50 106 GLU B N 1
ATOM 4044 C CA . GLU B 2 106 ? 114.164 130.993 115.667 1.00 106.25 106 GLU B CA 1
ATOM 4045 C C . GLU B 2 106 ? 114.046 131.140 114.158 1.00 107.34 106 GLU B C 1
ATOM 4046 O O . GLU B 2 106 ? 113.959 132.250 113.629 1.00 108.39 106 GLU B O 1
ATOM 4052 N N . ASN B 2 107 ? 114.044 130.004 113.468 1.00 104.75 107 ASN B N 1
ATOM 4053 C CA . ASN B 2 107 ? 114.005 129.974 112.015 1.00 100.00 107 ASN B CA 1
ATOM 4054 C C . ASN B 2 107 ? 112.559 129.929 111.540 1.00 105.00 107 ASN B C 1
ATOM 4055 O O . ASN B 2 107 ? 111.782 129.075 111.976 1.00 113.49 107 ASN B O 1
ATOM 4060 N N . TYR B 2 108 ? 112.204 130.848 110.649 1.00 98.32 108 TYR B N 1
ATOM 4061 C CA . TYR B 2 108 ? 110.878 130.898 110.051 1.00 94.82 108 TYR B CA 1
ATOM 4062 C C . TYR B 2 108 ? 110.946 130.370 108.628 1.00 96.31 108 TYR B C 1
ATOM 4063 O O . TYR B 2 108 ? 111.717 130.879 107.812 1.00 104.84 108 TYR B O 1
ATOM 4072 N N . TRP B 2 109 ? 110.131 129.366 108.331 1.00 91.60 109 TRP B N 1
ATOM 4073 C CA . TRP B 2 109 ? 110.166 128.693 107.044 1.00 90.43 109 TRP B CA 1
ATOM 4074 C C . TRP B 2 109 ? 108.862 128.915 106.295 1.00 95.97 109 TRP B C 1
ATOM 4075 O O . TRP B 2 109 ? 107.800 129.093 106.898 1.00 104.75 109 TRP B O 1
ATOM 4086 N N . GLY B 2 110 ? 108.954 128.906 104.967 1.00 99.19 110 GLY B N 1
ATOM 4087 C CA . GLY B 2 110 ? 107.784 128.981 104.125 1.00 105.70 110 GLY B CA 1
ATOM 4088 C C . GLY B 2 110 ? 107.251 127.607 103.766 1.00 114.36 110 GLY B C 1
ATOM 4089 O O . GLY B 2 110 ? 107.777 126.572 104.173 1.00 114.59 110 GLY B O 1
ATOM 4090 N N . GLN B 2 111 ? 106.180 127.611 102.971 1.00 119.55 111 GLN B N 1
ATOM 4091 C CA . GLN B 2 111 ? 105.532 126.363 102.589 1.00 123.50 111 GLN B CA 1
ATOM 4092 C C . GLN B 2 111 ? 106.404 125.499 101.688 1.00 122.66 111 GLN B C 1
ATOM 4093 O O . GLN B 2 111 ? 106.174 124.289 101.603 1.00 126.23 111 GLN B O 1
ATOM 4099 N N . GLY B 2 112 ? 107.390 126.084 101.015 1.00 120.44 112 GLY B N 1
ATOM 4100 C CA . GLY B 2 112 ? 108.218 125.328 100.097 1.00 118.83 112 GLY B CA 1
ATOM 4101 C C . GLY B 2 112 ? 107.618 125.260 98.709 1.00 120.89 112 GLY B C 1
ATOM 4102 O O . GLY B 2 112 ? 106.436 124.940 98.555 1.00 122.75 112 GLY B O 1
ATOM 4103 N N . THR B 2 113 ? 108.419 125.560 97.691 1.00 119.39 113 THR B N 1
ATOM 4104 C CA . THR B 2 113 ? 107.965 125.570 96.308 1.00 120.29 113 THR B CA 1
ATOM 4105 C C . THR B 2 113 ? 108.787 124.587 95.490 1.00 122.32 113 THR B C 1
ATOM 4106 O O . THR B 2 113 ? 110.003 124.479 95.671 1.00 122.24 113 THR B O 1
ATOM 4110 N N . GLN B 2 114 ? 108.118 123.879 94.588 1.00 124.00 114 GLN B N 1
ATOM 4111 C CA . GLN B 2 114 ? 108.753 122.885 93.737 1.00 123.87 114 GLN B CA 1
ATOM 4112 C C . GLN B 2 114 ? 109.114 123.510 92.397 1.00 128.79 114 GLN B C 1
ATOM 4113 O O . GLN B 2 114 ? 108.252 124.078 91.717 1.00 132.23 114 GLN B O 1
ATOM 4119 N N . VAL B 2 115 ? 110.386 123.409 92.024 1.00 125.55 115 VAL B N 1
ATOM 4120 C CA . VAL B 2 115 ? 110.865 123.855 90.722 1.00 126.88 115 VAL B CA 1
ATOM 4121 C C . VAL B 2 115 ? 111.689 122.735 90.111 1.00 131.05 115 VAL B C 1
ATOM 4122 O O . VAL B 2 115 ? 112.575 122.178 90.768 1.00 133.15 115 VAL B O 1
ATOM 4126 N N . THR B 2 116 ? 111.380 122.388 88.867 1.00 135.76 116 THR B N 1
ATOM 4127 C CA . THR B 2 116 ? 112.078 121.324 88.168 1.00 141.75 116 THR B CA 1
ATOM 4128 C C . THR B 2 116 ? 112.450 121.794 86.771 1.00 146.55 116 THR B C 1
ATOM 4129 O O . THR B 2 116 ? 111.759 122.619 86.168 1.00 149.93 116 THR B O 1
ATOM 4133 N N . VAL B 2 117 ? 113.552 121.257 86.266 1.00 144.70 117 VAL B N 1
ATOM 4134 C CA . VAL B 2 117 ? 114.067 121.582 84.943 1.00 151.58 117 VAL B CA 1
ATOM 4135 C C . VAL B 2 117 ? 113.803 120.388 84.036 1.00 159.54 117 VAL B C 1
ATOM 4136 O O . VAL B 2 117 ? 114.370 119.307 84.240 1.00 159.50 117 VAL B O 1
ATOM 4140 N N . SER B 2 118 ? 112.947 120.580 83.029 1.00 163.09 118 SER B N 1
ATOM 4141 C CA . SER B 2 118 ? 112.558 119.469 82.164 1.00 168.52 118 SER B CA 1
ATOM 4142 C C . SER B 2 118 ? 113.749 118.932 81.377 1.00 167.66 118 SER B C 1
ATOM 4143 O O . SER B 2 118 ? 113.942 117.716 81.277 1.00 169.05 118 SER B O 1
ATOM 4146 N N . SER B 2 119 ? 114.560 119.819 80.808 1.00 161.17 119 SER B N 1
ATOM 4147 C CA . SER B 2 119 ? 115.715 119.384 80.030 1.00 161.78 119 SER B CA 1
ATOM 4148 C C . SER B 2 119 ? 116.989 119.418 80.876 1.00 160.67 119 SER B C 1
ATOM 4149 O O . SER B 2 119 ? 117.628 118.390 81.109 1.00 158.19 119 SER B O 1
#

Secondary structure (DSSP, 8-state):
---HHHHHHHHHHHH-SSHHHHTHHHHHHHS-SHHHHHHHHHHHHHHHHHHHHHHHHHHHH--STTTHHHHHHHHT-HHHHHHHHHHIIIIIHHHHHHHHHHHHHHHHHHHHT--GGGHHHHHHHHHHHHHHHHTT-HHHHHHHHHHHHHHTHHHHHHHHHHHHT-TT-SGGGG--S--TTS-HHHHHHHHHHHHHHHTTTTTHHHHHHHHSSSTTTHHHHHHHHHHHHHHHHHHHHHHHHHHHS-HHHHHT-S-HHHHHHHHHSTTHHHHHHHHHHHHHHHHHHHHHHHHHHHHHHHHHHTT-STTHHHHT---TTT----HHHHHHHHHHHHHHHT--HHHHHHHHHHHHHHHHHHHHHHHHHHHHH-TTS--S---SSTTTHHHHHHHHHHHHHHHHHHH-HHHHHHHHHHHHHHHHHHHHHHHHT-/-EEEE---SEE-TT--EE--EEEESS-GGGSEEEEEEE-TTS--EEEEEE-TTS-EEE-TTTTTTEEEEEETTTTEEEEEE-S--GGG-EEEEEEEESSTTSPPEE---EEEEE--